Protein AF-A0A922YFK9-F1 (afdb_monomer_lite)

Structure (mmCIF, N/CA/C/O backbone):
data_AF-A0A922YFK9-F1
#
_entry.id   AF-A0A922YFK9-F1
#
loop_
_atom_site.group_PDB
_atom_site.id
_atom_site.type_symbol
_atom_site.label_atom_id
_atom_site.label_alt_id
_atom_site.label_comp_id
_atom_site.label_asym_id
_atom_site.label_entity_id
_atom_site.label_seq_id
_atom_site.pdbx_PDB_ins_code
_atom_site.Cartn_x
_atom_site.Cartn_y
_atom_site.Cartn_z
_atom_site.occupancy
_atom_site.B_iso_or_equiv
_atom_site.auth_seq_id
_atom_site.auth_comp_id
_atom_site.auth_asym_id
_atom_site.auth_atom_id
_atom_site.pdbx_PDB_model_num
ATOM 1 N N . MET A 1 1 ? 22.449 43.309 -40.457 1.00 36.50 1 MET A N 1
ATOM 2 C CA . MET A 1 1 ? 23.295 42.147 -40.121 1.00 36.50 1 MET A CA 1
ATOM 3 C C . MET A 1 1 ? 22.543 41.361 -39.053 1.00 36.50 1 MET A C 1
ATOM 5 O O . MET A 1 1 ? 22.673 41.674 -37.883 1.00 36.50 1 MET A O 1
ATOM 9 N N . GLU A 1 2 ? 21.512 40.569 -39.374 1.00 29.08 2 GLU A N 1
ATOM 10 C CA . GLU A 1 2 ? 21.576 39.266 -40.085 1.00 29.08 2 GLU A CA 1
ATOM 11 C C . GLU A 1 2 ? 22.771 38.434 -39.592 1.00 29.08 2 GLU A C 1
ATOM 13 O O . GLU A 1 2 ? 23.895 38.893 -39.730 1.00 29.08 2 GLU A O 1
ATOM 18 N N . GLY A 1 3 ? 22.662 37.238 -39.014 1.00 28.12 3 GLY A N 1
ATOM 19 C CA . GLY A 1 3 ? 21.546 36.367 -38.657 1.00 28.12 3 GLY A CA 1
ATOM 20 C C . GLY A 1 3 ? 22.102 35.029 -38.115 1.00 28.12 3 GLY A C 1
ATOM 21 O O . GLY A 1 3 ? 23.308 34.817 -38.147 1.00 28.12 3 GLY A O 1
ATOM 22 N N . GLN A 1 4 ? 21.193 34.127 -37.715 1.00 30.16 4 GLN A N 1
ATOM 23 C CA . GLN A 1 4 ? 21.360 32.661 -37.557 1.00 30.16 4 GLN A CA 1
ATOM 24 C C . GLN A 1 4 ? 22.221 32.157 -36.366 1.00 30.16 4 GLN A C 1
ATOM 26 O O . GLN A 1 4 ? 23.281 32.679 -36.077 1.00 30.16 4 GLN A O 1
ATOM 31 N N . GLY A 1 5 ? 21.851 31.118 -35.610 1.00 26.77 5 GLY A N 1
ATOM 32 C CA . GLY A 1 5 ? 20.751 30.169 -35.749 1.00 26.77 5 GLY A CA 1
ATOM 33 C C . GLY A 1 5 ? 20.441 29.470 -34.420 1.00 26.77 5 GLY A C 1
ATOM 34 O O . GLY A 1 5 ? 21.329 29.061 -33.676 1.00 26.77 5 GLY A O 1
ATOM 35 N N . GLY A 1 6 ? 19.147 29.342 -34.123 1.00 28.11 6 GLY A N 1
ATOM 36 C CA . GLY A 1 6 ? 18.645 28.566 -32.996 1.00 28.11 6 GLY A CA 1
ATOM 37 C C . GLY A 1 6 ? 18.604 27.080 -33.343 1.00 28.11 6 GLY A C 1
ATOM 38 O O . GLY A 1 6 ? 17.745 26.639 -34.105 1.00 28.11 6 GLY A O 1
ATOM 39 N N . GLY A 1 7 ? 19.511 26.300 -32.758 1.00 25.91 7 GLY A N 1
ATOM 40 C CA . GLY A 1 7 ? 19.438 24.843 -32.768 1.00 25.91 7 GLY A CA 1
ATOM 41 C C . GLY A 1 7 ? 18.365 24.363 -31.793 1.00 25.91 7 GLY A C 1
ATOM 42 O O . GLY A 1 7 ? 18.607 24.275 -30.592 1.00 25.91 7 GLY A O 1
ATOM 43 N N . ARG A 1 8 ? 17.167 24.039 -32.296 1.00 31.05 8 ARG A N 1
ATOM 44 C CA . ARG A 1 8 ? 16.200 23.230 -31.541 1.00 31.05 8 ARG A CA 1
ATOM 45 C C . ARG A 1 8 ? 16.761 21.819 -31.439 1.00 31.05 8 ARG A C 1
ATOM 47 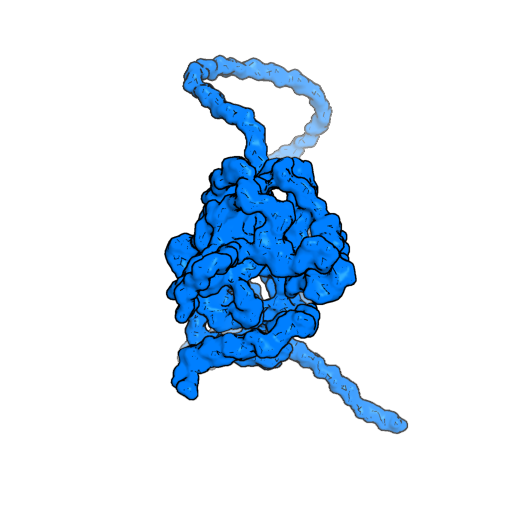O O . ARG A 1 8 ? 16.805 21.095 -32.430 1.00 31.05 8 ARG A O 1
ATOM 54 N N . ASN A 1 9 ? 17.177 21.439 -30.238 1.00 30.08 9 ASN A N 1
ATOM 55 C CA . ASN A 1 9 ? 17.541 20.071 -29.910 1.00 30.08 9 ASN A CA 1
ATOM 56 C C . ASN A 1 9 ? 16.254 19.225 -29.926 1.00 30.08 9 ASN A C 1
ATOM 58 O O . ASN A 1 9 ? 15.516 19.181 -28.944 1.00 30.08 9 ASN A O 1
ATOM 62 N N . GLN A 1 10 ? 15.918 18.640 -31.079 1.00 26.80 10 GLN A N 1
ATOM 63 C CA . GLN A 1 10 ? 14.868 17.630 -31.158 1.00 26.80 10 GLN A CA 1
ATOM 64 C C . GLN A 1 10 ? 15.395 16.371 -30.472 1.00 26.80 10 GLN A C 1
ATOM 66 O O . GLN A 1 10 ? 16.202 15.631 -31.034 1.00 26.80 10 GLN A O 1
ATOM 71 N N . SER A 1 11 ? 14.947 16.140 -29.241 1.00 29.28 11 SER A N 1
ATOM 72 C CA . SER A 1 11 ? 15.133 14.884 -28.526 1.00 29.28 11 SER A CA 1
ATOM 73 C C . SER A 1 11 ? 14.534 13.768 -29.379 1.00 29.28 11 SER A C 1
ATOM 75 O O . SER A 1 11 ? 13.317 13.639 -29.517 1.00 29.28 11 SER A O 1
ATOM 77 N N . ARG A 1 12 ? 15.405 12.985 -30.011 1.00 25.28 12 ARG A N 1
ATOM 78 C CA . ARG A 1 12 ? 15.037 11.821 -30.809 1.00 25.28 12 ARG A CA 1
ATOM 79 C C . ARG A 1 12 ? 14.626 10.714 -29.840 1.00 25.28 12 ARG A C 1
ATOM 81 O O . ARG A 1 12 ? 15.451 9.907 -29.425 1.00 25.28 12 ARG A O 1
ATOM 88 N N . TRP A 1 13 ? 13.364 10.724 -29.423 1.00 29.84 13 TRP A N 1
ATOM 89 C CA . TRP A 1 13 ? 12.768 9.606 -28.702 1.00 29.84 13 TRP A CA 1
ATOM 90 C C . TRP A 1 13 ? 12.841 8.371 -29.601 1.00 29.84 13 TRP A C 1
ATOM 92 O O . TRP A 1 13 ? 12.380 8.394 -30.742 1.00 29.84 13 TRP A O 1
ATOM 102 N N . VAL A 1 14 ? 13.465 7.304 -29.104 1.00 29.72 14 VAL A N 1
ATOM 103 C CA . VAL A 1 14 ? 13.364 5.983 -29.725 1.00 29.72 14 VAL A CA 1
ATOM 104 C C . VAL A 1 14 ? 11.901 5.575 -29.584 1.00 29.72 14 VAL A C 1
ATOM 106 O O . VAL A 1 14 ? 11.443 5.323 -28.471 1.00 29.72 14 VAL A O 1
ATOM 109 N N . SER A 1 15 ? 11.150 5.565 -30.687 1.00 30.33 15 SER A N 1
ATOM 110 C CA . SER A 1 15 ? 9.820 4.965 -30.701 1.00 30.33 15 SER A CA 1
ATOM 111 C C . SER A 1 15 ? 9.992 3.476 -30.417 1.00 30.33 15 SER A C 1
ATOM 113 O O . SER A 1 15 ? 10.458 2.720 -31.269 1.00 30.33 15 SER A O 1
ATOM 115 N N . PHE A 1 16 ? 9.671 3.052 -29.200 1.00 38.47 16 PHE A N 1
ATOM 116 C CA . PHE A 1 16 ? 9.452 1.642 -28.931 1.00 38.47 16 PHE A CA 1
ATOM 117 C C . PHE A 1 16 ? 8.081 1.301 -29.503 1.00 38.47 16 PHE A C 1
ATOM 119 O O . PHE A 1 16 ? 7.060 1.609 -28.889 1.00 38.47 16 PHE A O 1
ATOM 126 N N . ASP A 1 17 ? 8.066 0.708 -30.697 1.00 36.62 17 ASP A N 1
ATOM 127 C CA . ASP A 1 17 ? 6.869 0.058 -31.217 1.00 36.62 17 ASP A CA 1
ATOM 128 C C . ASP A 1 17 ? 6.529 -1.096 -30.271 1.00 36.62 17 ASP A C 1
ATOM 130 O O . ASP A 1 17 ? 7.119 -2.175 -30.313 1.00 36.62 17 ASP A O 1
ATOM 134 N N . TRP A 1 18 ? 5.560 -0.852 -29.390 1.00 42.53 18 TRP A N 1
ATOM 135 C CA . TRP A 1 18 ? 4.788 -1.887 -28.713 1.00 42.53 18 TRP A CA 1
ATOM 136 C C . TRP A 1 18 ? 3.890 -2.561 -29.761 1.00 42.53 18 TRP A C 1
ATOM 138 O O . TRP A 1 18 ? 2.667 -2.453 -29.732 1.00 42.53 18 TRP A O 1
ATOM 148 N N . ALA A 1 19 ? 4.495 -3.238 -30.738 1.00 33.31 19 ALA A N 1
ATOM 149 C CA . ALA A 1 19 ? 3.779 -4.183 -31.575 1.00 33.31 19 ALA A CA 1
ATOM 150 C C . ALA A 1 19 ? 3.507 -5.424 -30.716 1.00 33.31 19 ALA A C 1
ATOM 152 O O . ALA A 1 19 ? 4.201 -6.434 -30.794 1.00 33.31 19 ALA A O 1
ATOM 153 N N . LEU A 1 20 ? 2.518 -5.308 -29.828 1.00 38.22 20 LEU A N 1
ATOM 154 C CA . LEU A 1 20 ? 1.835 -6.457 -29.263 1.00 38.22 20 LEU A CA 1
ATOM 155 C C . LEU A 1 20 ? 1.261 -7.230 -30.448 1.00 38.22 20 LEU A C 1
ATOM 157 O O . LEU A 1 20 ? 0.336 -6.761 -31.111 1.00 38.22 20 LEU A O 1
ATOM 161 N N . GLU A 1 21 ? 1.809 -8.404 -30.738 1.00 32.69 21 GLU A N 1
ATOM 162 C CA . GLU A 1 21 ? 1.147 -9.375 -31.598 1.00 32.69 21 GLU A CA 1
ATOM 163 C C . GLU A 1 21 ? -0.106 -9.899 -30.879 1.00 32.69 21 GLU A C 1
ATOM 165 O O . GLU A 1 21 ? -0.153 -11.014 -30.371 1.00 32.69 21 GLU A O 1
ATOM 170 N N . THR A 1 22 ? -1.176 -9.104 -30.862 1.00 32.84 22 THR A N 1
ATOM 171 C CA . THR A 1 22 ? -2.548 -9.573 -30.639 1.00 32.84 22 THR A CA 1
ATOM 172 C C . THR A 1 22 ? -3.057 -10.249 -31.913 1.00 32.84 22 THR A C 1
ATOM 174 O O . THR A 1 22 ? -4.025 -9.833 -32.546 1.00 32.84 22 THR A O 1
ATOM 177 N N . LYS A 1 23 ? -2.378 -11.323 -32.324 1.00 32.31 23 LYS A N 1
ATOM 178 C CA . LYS A 1 23 ? -2.799 -12.197 -33.427 1.00 32.31 23 LYS A CA 1
ATOM 179 C C . LYS A 1 23 ? -2.846 -13.659 -32.988 1.00 32.31 23 LYS A C 1
ATOM 181 O O . LYS A 1 23 ? -2.304 -14.528 -33.651 1.00 32.31 23 LYS A O 1
ATOM 186 N N . ALA A 1 24 ? -3.526 -13.935 -31.876 1.00 31.55 24 ALA A N 1
ATOM 187 C CA . ALA A 1 24 ? -3.904 -15.303 -31.509 1.00 31.55 24 ALA A CA 1
ATOM 188 C C . ALA A 1 24 ? -5.044 -15.356 -30.471 1.00 31.55 24 ALA A C 1
ATOM 190 O O . ALA A 1 24 ? -4.938 -16.075 -29.489 1.00 31.55 24 ALA A O 1
ATOM 191 N N . ALA A 1 25 ? -6.127 -14.590 -30.642 1.00 30.86 25 ALA A N 1
ATOM 192 C CA . ALA A 1 25 ? -7.344 -14.778 -29.836 1.00 30.86 25 ALA A CA 1
ATOM 193 C C . ALA A 1 25 ? -8.572 -14.111 -30.479 1.00 30.86 25 ALA A C 1
ATOM 195 O O . ALA A 1 25 ? -9.204 -13.255 -29.877 1.00 30.86 25 ALA A O 1
ATOM 196 N N . CYS A 1 26 ? -8.895 -14.442 -31.731 1.00 27.06 26 CYS A N 1
ATOM 197 C CA . CYS A 1 26 ? -10.169 -14.041 -32.348 1.00 27.06 26 CYS A CA 1
ATOM 198 C C . CYS A 1 26 ? -10.552 -15.003 -33.480 1.00 27.06 26 CYS A C 1
ATOM 200 O O . CYS A 1 26 ? -10.735 -14.593 -34.619 1.00 27.06 26 CYS A O 1
ATOM 202 N N . HIS A 1 27 ? -10.660 -16.298 -33.180 1.00 31.09 27 HIS A N 1
ATOM 203 C CA . HIS A 1 27 ? -11.379 -17.270 -34.015 1.00 31.09 27 HIS A CA 1
ATOM 204 C C . HIS A 1 27 ? -12.316 -18.099 -33.128 1.00 31.09 27 HIS A C 1
ATOM 206 O O . HIS A 1 27 ? -12.124 -19.292 -32.951 1.00 31.09 27 HIS A O 1
ATOM 212 N N . SER A 1 28 ? -13.317 -17.436 -32.543 1.00 35.97 28 SER A N 1
ATOM 213 C CA . SER A 1 28 ? -14.568 -18.061 -32.078 1.00 35.97 28 SER A CA 1
ATOM 214 C C . SER A 1 28 ? -15.559 -16.993 -31.598 1.00 35.97 28 SER A C 1
ATOM 216 O O . SER A 1 28 ? -15.944 -16.962 -30.436 1.00 35.97 28 SER A O 1
ATOM 218 N N . ALA A 1 29 ? -15.941 -16.074 -32.481 1.00 30.53 29 ALA A N 1
ATOM 219 C CA . ALA A 1 29 ? -17.156 -15.274 -32.325 1.00 30.53 29 ALA A CA 1
ATOM 220 C C . ALA A 1 29 ? -17.466 -14.644 -33.683 1.00 30.53 29 ALA A C 1
ATOM 222 O O . ALA A 1 29 ? -16.944 -13.589 -34.038 1.00 30.53 29 ALA A O 1
ATOM 223 N N . GLY A 1 30 ? -18.254 -15.347 -34.495 1.00 36.28 30 GLY A N 1
ATOM 224 C CA . GLY A 1 30 ? -18.792 -14.784 -35.723 1.00 36.28 30 GLY A CA 1
ATOM 225 C C . GLY A 1 30 ? -19.784 -13.685 -35.373 1.00 36.28 30 GLY A C 1
ATOM 226 O O . GLY A 1 30 ? -20.899 -13.996 -34.985 1.00 36.28 30 GLY A O 1
ATOM 227 N N . LEU A 1 31 ? -19.369 -12.427 -35.505 1.00 28.14 31 LEU A N 1
ATOM 228 C CA . LEU A 1 31 ? -20.239 -11.252 -35.506 1.00 28.14 31 LEU A CA 1
ATOM 229 C C . LEU A 1 31 ? -19.567 -10.168 -36.358 1.00 28.14 31 LEU A C 1
ATOM 231 O O . LEU A 1 31 ? -18.642 -9.479 -35.933 1.00 28.14 31 LEU A O 1
ATOM 235 N N . THR A 1 32 ? -20.012 -10.060 -37.607 1.00 26.78 32 THR A N 1
ATOM 236 C CA . THR A 1 32 ? -19.623 -8.999 -38.536 1.00 26.78 32 THR A CA 1
ATOM 237 C C . THR A 1 32 ? -20.459 -7.759 -38.228 1.00 26.78 32 THR A C 1
ATOM 239 O O . THR A 1 32 ? -21.672 -7.772 -38.423 1.00 26.78 32 THR A O 1
ATOM 242 N N . LEU A 1 33 ? -19.825 -6.679 -37.770 1.00 27.06 33 LEU A N 1
ATOM 243 C CA . LEU A 1 33 ? -20.437 -5.351 -37.700 1.00 27.06 33 LEU A CA 1
ATOM 244 C C . LEU A 1 33 ? -19.791 -4.458 -38.761 1.00 27.06 33 LEU A C 1
ATOM 246 O O . LEU A 1 33 ? -18.613 -4.118 -38.683 1.00 27.06 33 LEU A O 1
ATOM 250 N N . ALA A 1 34 ? -20.579 -4.118 -39.778 1.00 25.70 34 ALA A N 1
ATOM 251 C CA . ALA A 1 34 ? -20.239 -3.124 -40.782 1.00 25.70 34 ALA A CA 1
ATOM 252 C C . ALA A 1 34 ? -20.433 -1.714 -40.201 1.00 25.70 34 ALA A C 1
ATOM 254 O O . ALA A 1 34 ? -21.501 -1.409 -39.675 1.00 25.70 34 ALA A O 1
ATOM 255 N N . TYR A 1 35 ? -19.429 -0.848 -40.349 1.00 30.12 35 TYR A N 1
ATOM 256 C CA . TYR A 1 35 ? -19.577 0.601 -40.186 1.00 30.12 35 TYR A CA 1
ATOM 257 C C . TYR A 1 35 ? -19.319 1.308 -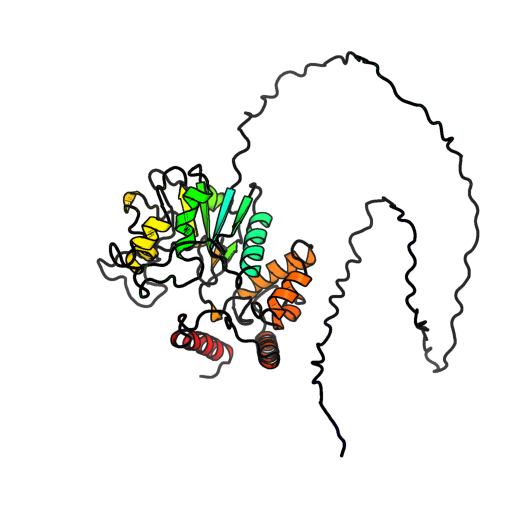41.524 1.00 30.12 35 TYR A C 1
ATOM 259 O O . TYR A 1 35 ? -18.467 0.860 -42.297 1.00 30.12 35 TYR A O 1
ATOM 267 N N . PRO A 1 36 ? -20.052 2.398 -41.821 1.00 30.39 36 PRO A N 1
ATOM 268 C CA . PRO A 1 36 ? -19.959 3.098 -43.087 1.00 30.39 36 PRO A CA 1
ATOM 269 C C . PRO A 1 36 ? -18.704 3.972 -43.168 1.00 30.39 36 PRO A C 1
ATOM 271 O O . PRO A 1 36 ? -18.213 4.536 -42.192 1.00 30.39 36 PRO A O 1
ATOM 274 N N . SER A 1 37 ? -18.220 4.082 -44.398 1.00 27.84 37 SER A N 1
ATOM 275 C CA . SER A 1 37 ? -17.095 4.886 -44.851 1.00 27.84 37 SER A CA 1
ATOM 276 C C . SER A 1 37 ? -17.203 6.365 -44.466 1.00 27.84 37 SER A C 1
ATOM 278 O O . SER A 1 37 ? -18.146 7.043 -44.872 1.00 27.84 37 SER A O 1
ATOM 280 N N . CYS A 1 38 ? -16.160 6.898 -43.828 1.00 26.00 38 CYS A N 1
ATOM 281 C CA . CYS A 1 38 ? -15.802 8.309 -43.932 1.00 26.00 38 CYS A CA 1
ATOM 282 C C . CYS A 1 38 ? -14.335 8.394 -44.365 1.00 26.00 38 CYS A C 1
ATOM 284 O O . CYS A 1 38 ? -13.442 7.839 -43.725 1.00 26.00 38 CYS A O 1
ATOM 286 N N . GLY A 1 39 ? -14.113 9.000 -45.530 1.00 27.89 39 GLY A N 1
ATOM 287 C CA . GLY A 1 39 ? -12.815 9.076 -46.177 1.00 27.89 39 GLY A CA 1
ATOM 288 C C . GLY A 1 39 ? -11.885 10.068 -45.488 1.00 27.89 39 GLY A C 1
ATOM 289 O O . GLY A 1 39 ? -12.213 11.240 -45.337 1.00 27.89 39 GLY A O 1
ATOM 290 N N . ALA A 1 40 ? -10.673 9.616 -45.182 1.00 29.23 40 ALA A N 1
ATOM 291 C CA . ALA A 1 40 ? -9.525 10.482 -44.969 1.00 29.23 40 ALA A CA 1
ATOM 292 C C . ALA A 1 40 ? -8.337 9.900 -45.742 1.00 29.23 40 ALA A C 1
ATOM 294 O O . ALA A 1 40 ? -7.917 8.761 -45.534 1.00 29.23 40 ALA A O 1
ATOM 295 N N . ARG A 1 41 ? -7.842 10.685 -46.702 1.00 31.55 41 ARG A N 1
ATOM 296 C CA . ARG A 1 41 ? -6.714 10.358 -47.576 1.00 31.55 41 ARG A CA 1
ATOM 297 C C . ARG A 1 41 ? -5.451 10.195 -46.735 1.00 31.55 41 ARG A C 1
ATOM 299 O O . ARG A 1 41 ? -4.997 11.157 -46.126 1.00 31.55 41 ARG A O 1
ATOM 306 N N . THR A 1 42 ? -4.830 9.023 -46.787 1.00 33.09 42 THR A N 1
ATOM 307 C CA . THR A 1 42 ? -3.420 8.855 -46.425 1.00 33.09 42 THR A CA 1
ATOM 308 C C . THR A 1 42 ? -2.690 8.209 -47.598 1.00 33.09 42 THR A C 1
ATOM 310 O O . THR A 1 42 ? -3.132 7.218 -48.179 1.00 33.09 42 THR A O 1
ATOM 313 N N . GLY A 1 43 ? -1.603 8.850 -48.030 1.00 31.42 43 GLY A N 1
ATOM 314 C CA . GLY A 1 43 ? -0.786 8.404 -49.151 1.00 31.42 43 GLY A CA 1
ATOM 315 C C . GLY A 1 43 ? -0.113 7.071 -48.837 1.00 31.42 43 GLY A C 1
ATOM 316 O O . GLY A 1 43 ? 0.847 7.015 -48.071 1.00 31.42 43 GLY A O 1
ATOM 317 N N . ALA A 1 44 ? -0.596 5.997 -49.455 1.00 28.69 44 ALA A N 1
ATOM 318 C CA . ALA A 1 44 ? 0.042 4.693 -49.395 1.00 28.69 44 ALA A CA 1
ATOM 319 C C . ALA A 1 44 ? 1.337 4.704 -50.228 1.00 28.69 44 ALA A C 1
ATOM 321 O O . ALA A 1 44 ? 1.310 4.663 -51.460 1.00 28.69 44 ALA A O 1
ATOM 322 N N . ARG A 1 45 ? 2.497 4.719 -49.558 1.00 32.16 45 ARG A N 1
ATOM 323 C CA . ARG A 1 45 ? 3.758 4.281 -50.173 1.00 32.16 45 ARG A CA 1
ATOM 324 C C . ARG A 1 45 ? 3.642 2.782 -50.465 1.00 32.16 45 ARG A C 1
ATOM 326 O O . ARG A 1 45 ? 3.610 1.972 -49.541 1.00 32.16 45 ARG A O 1
ATOM 333 N N . LYS A 1 46 ? 3.576 2.411 -51.748 1.00 28.50 46 LYS A N 1
ATOM 334 C CA . LYS A 1 46 ? 3.651 1.016 -52.206 1.00 28.50 46 LYS A CA 1
ATOM 335 C C . LYS A 1 46 ? 4.998 0.424 -51.775 1.00 28.50 46 LYS A C 1
ATOM 337 O O . LYS A 1 46 ? 6.038 0.838 -52.277 1.00 28.50 46 LYS A O 1
ATOM 342 N N . ARG A 1 47 ? 4.990 -0.538 -50.849 1.00 31.50 47 ARG A N 1
ATOM 343 C CA . ARG A 1 47 ? 6.144 -1.413 -50.607 1.00 31.50 47 ARG A CA 1
ATOM 344 C C . ARG A 1 47 ? 6.106 -2.526 -51.653 1.00 31.50 47 ARG A C 1
ATOM 346 O O . ARG A 1 47 ? 5.135 -3.273 -51.715 1.00 31.50 47 ARG A O 1
ATOM 353 N N . HIS A 1 48 ? 7.126 -2.596 -52.502 1.00 33.69 48 HIS A N 1
ATOM 354 C CA . HIS A 1 48 ? 7.333 -3.712 -53.422 1.00 33.69 48 HIS A CA 1
ATOM 355 C C . HIS A 1 48 ? 8.168 -4.780 -52.711 1.00 33.69 48 HIS A C 1
ATOM 357 O O . HIS A 1 48 ? 9.262 -4.479 -52.237 1.00 33.69 48 HIS A O 1
ATOM 363 N N . ALA A 1 49 ? 7.639 -6.000 -52.610 1.00 31.41 49 ALA A N 1
ATOM 364 C CA . ALA A 1 49 ? 8.396 -7.160 -52.158 1.00 31.41 49 ALA A CA 1
ATOM 365 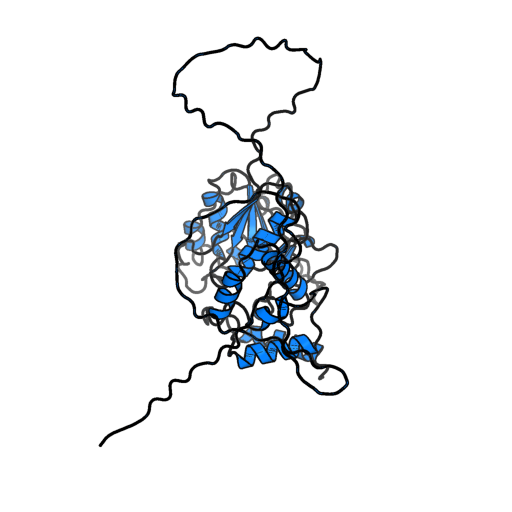C C . ALA A 1 49 ? 9.262 -7.675 -53.317 1.00 31.41 49 ALA A C 1
ATOM 367 O O . ALA A 1 49 ? 8.764 -7.862 -54.428 1.00 31.41 49 ALA A O 1
ATOM 368 N N . TRP A 1 50 ? 10.548 -7.875 -53.044 1.00 36.50 50 TRP A N 1
ATOM 369 C CA . TRP A 1 50 ? 11.516 -8.500 -53.939 1.00 36.50 50 TRP A CA 1
ATOM 370 C C . TRP A 1 50 ? 12.010 -9.776 -53.264 1.00 36.50 50 TRP A C 1
ATOM 372 O O . TRP A 1 50 ? 12.334 -9.746 -52.077 1.00 36.50 50 TRP A O 1
ATOM 382 N N . GLN A 1 51 ? 12.060 -10.880 -54.004 1.00 37.62 51 GLN A N 1
ATOM 383 C CA . GLN A 1 51 ? 12.639 -12.139 -53.542 1.00 37.62 51 GLN A CA 1
ATOM 384 C C . GLN A 1 51 ? 13.816 -12.479 -54.457 1.00 37.62 51 GLN A C 1
ATOM 386 O O . GLN A 1 51 ? 13.725 -12.319 -55.673 1.00 37.62 51 GLN A O 1
ATOM 391 N N . GLN A 1 52 ? 14.939 -12.858 -53.852 1.00 32.16 52 GLN A N 1
ATOM 392 C CA . GLN A 1 52 ? 16.202 -13.120 -54.532 1.00 32.16 52 GLN A CA 1
ATOM 393 C C . GLN A 1 52 ? 16.389 -14.636 -54.599 1.00 32.16 52 GLN A C 1
ATOM 395 O O . GLN A 1 52 ? 16.465 -15.287 -53.557 1.00 32.16 52 GLN A O 1
ATOM 400 N N . ASP A 1 53 ? 16.438 -15.200 -55.804 1.00 43.56 53 ASP A N 1
ATOM 401 C CA . ASP A 1 53 ? 16.743 -16.620 -55.974 1.00 43.56 53 ASP A CA 1
ATOM 402 C C . ASP A 1 53 ? 18.256 -16.862 -55.977 1.00 43.56 53 ASP A C 1
ATOM 404 O O . ASP A 1 53 ? 19.057 -15.958 -56.234 1.00 43.56 53 ASP A O 1
ATOM 408 N N . LYS A 1 54 ? 18.653 -18.114 -55.708 1.00 45.09 54 LYS A N 1
ATOM 409 C CA . LYS A 1 54 ? 20.042 -18.577 -55.491 1.00 45.09 54 LYS A CA 1
ATOM 410 C C . LYS A 1 54 ? 21.013 -18.387 -56.680 1.00 45.09 54 LYS A C 1
ATOM 412 O O . LYS A 1 54 ? 22.137 -18.871 -56.616 1.00 45.09 54 LYS A O 1
ATOM 417 N N . GLY A 1 55 ? 20.600 -17.681 -57.735 1.00 49.78 55 GLY A N 1
ATOM 418 C CA . GLY A 1 55 ? 21.414 -17.278 -58.888 1.00 49.78 55 GLY A CA 1
ATOM 419 C C . GLY A 1 55 ? 21.578 -15.761 -59.080 1.00 49.78 55 GLY A C 1
ATOM 420 O O . GLY A 1 55 ? 22.230 -15.358 -60.034 1.00 49.78 55 GLY A O 1
ATOM 421 N N . GLY A 1 56 ? 21.026 -14.915 -58.198 1.00 43.38 56 GLY A N 1
ATOM 422 C CA . GLY A 1 56 ? 21.363 -13.483 -58.139 1.00 43.38 56 GLY A CA 1
ATOM 423 C C . GLY A 1 56 ? 20.579 -12.518 -59.041 1.00 43.38 56 GLY A C 1
ATOM 424 O O . GLY A 1 56 ? 20.964 -11.354 -59.104 1.00 43.38 56 GLY A O 1
ATOM 425 N N . ASP A 1 57 ? 19.478 -12.929 -59.680 1.00 40.56 57 ASP A N 1
ATOM 426 C CA . ASP A 1 57 ? 18.687 -12.056 -60.567 1.00 40.56 57 ASP A CA 1
ATOM 427 C C . ASP A 1 57 ? 17.289 -11.726 -59.989 1.00 40.56 57 ASP A C 1
ATOM 429 O O . ASP A 1 57 ? 16.631 -12.585 -59.398 1.00 40.56 57 ASP A O 1
ATOM 433 N N . LEU A 1 58 ? 16.830 -10.472 -60.122 1.00 32.62 58 LEU A N 1
ATOM 434 C CA . LEU A 1 58 ? 15.616 -9.939 -59.470 1.00 32.62 58 LEU A CA 1
ATOM 435 C C . LEU A 1 58 ? 14.426 -9.867 -60.446 1.00 32.62 58 LEU A C 1
ATOM 437 O O . LEU A 1 58 ? 14.443 -9.079 -61.391 1.00 32.62 58 LEU A O 1
ATOM 441 N N . ARG A 1 59 ? 13.333 -10.608 -60.191 1.00 38.72 59 ARG A N 1
ATOM 442 C CA . ARG A 1 59 ? 12.082 -10.521 -60.981 1.00 38.72 59 ARG A CA 1
ATOM 443 C C . ARG A 1 59 ? 10.871 -10.069 -60.158 1.00 38.72 59 ARG A C 1
ATOM 445 O O . ARG A 1 59 ? 10.708 -10.414 -58.993 1.00 38.72 59 ARG A O 1
ATOM 452 N N . ARG A 1 60 ? 9.997 -9.286 -60.803 1.00 32.16 60 ARG A N 1
ATOM 453 C CA . ARG A 1 60 ? 8.767 -8.696 -60.243 1.00 32.16 60 ARG A CA 1
ATOM 454 C C . ARG A 1 60 ? 7.628 -9.723 -60.239 1.00 32.16 60 ARG A C 1
ATOM 456 O O . ARG A 1 60 ? 7.214 -10.157 -61.310 1.00 32.16 60 ARG A O 1
ATOM 463 N N . MET A 1 61 ? 7.074 -10.061 -59.073 1.00 33.97 61 MET A N 1
ATOM 464 C CA . MET A 1 61 ? 5.887 -10.927 -58.992 1.00 33.97 61 MET A CA 1
ATOM 465 C C . MET A 1 61 ? 4.610 -10.162 -59.389 1.00 33.97 61 MET A C 1
ATOM 467 O O . MET A 1 61 ? 4.337 -9.083 -58.858 1.00 33.97 61 MET A O 1
ATOM 471 N N . GLN A 1 62 ? 3.821 -10.722 -60.312 1.00 34.81 62 GLN A N 1
ATOM 472 C CA . GLN A 1 62 ? 2.427 -10.331 -60.557 1.00 34.81 62 GLN A CA 1
ATOM 473 C C . GLN A 1 62 ? 1.505 -11.224 -59.716 1.00 34.81 62 GLN A C 1
ATOM 475 O O . GLN A 1 62 ? 1.681 -12.439 -59.684 1.00 34.81 62 GLN A O 1
ATOM 480 N N . ALA A 1 63 ? 0.536 -10.621 -59.025 1.00 35.31 63 ALA A N 1
ATOM 481 C CA . ALA A 1 63 ? -0.475 -11.348 -58.263 1.00 35.31 63 ALA A CA 1
ATOM 482 C C . ALA A 1 63 ? -1.526 -11.971 -59.209 1.00 35.31 63 ALA A C 1
ATOM 484 O O . ALA A 1 63 ? -1.940 -11.294 -60.153 1.00 35.31 63 ALA A O 1
ATOM 485 N N . PRO A 1 64 ? -1.993 -13.210 -58.967 1.00 33.91 64 PRO A N 1
ATOM 486 C CA . PRO A 1 64 ? -3.106 -13.780 -59.718 1.00 33.91 64 PRO A CA 1
ATOM 487 C C . PRO A 1 64 ? -4.433 -13.125 -59.299 1.00 33.91 64 PRO A C 1
ATOM 489 O O . PRO A 1 64 ? -4.676 -12.878 -58.116 1.00 33.91 64 PRO A O 1
ATOM 492 N N . GLY A 1 65 ? -5.279 -12.815 -60.286 1.00 32.12 65 GLY A N 1
ATOM 493 C CA . GLY A 1 65 ? -6.619 -12.256 -60.084 1.00 32.12 65 GLY A CA 1
ATOM 494 C C . GLY A 1 65 ? -7.619 -13.277 -59.514 1.00 32.12 65 GLY A C 1
ATOM 495 O O . GLY A 1 65 ? -7.371 -14.482 -59.581 1.00 32.12 65 GLY A O 1
ATOM 496 N N . PRO A 1 66 ? -8.749 -12.821 -58.944 1.00 33.22 66 PRO A N 1
ATOM 497 C CA . PRO A 1 66 ? -9.707 -13.702 -58.288 1.00 33.22 66 PRO A CA 1
ATOM 498 C C . PRO A 1 66 ? -10.567 -14.467 -59.303 1.00 33.22 66 PRO A C 1
ATOM 500 O O . PRO A 1 66 ? -11.137 -13.883 -60.224 1.00 33.22 66 PRO A O 1
ATOM 503 N N . ALA A 1 67 ? -10.687 -15.778 -59.093 1.00 30.95 67 ALA A N 1
ATOM 504 C CA . ALA A 1 67 ? -11.618 -16.643 -59.802 1.00 30.95 67 ALA A CA 1
ATOM 505 C C . ALA A 1 67 ? -13.044 -16.457 -59.259 1.00 30.95 67 ALA A C 1
ATOM 507 O O . ALA A 1 67 ? -13.293 -16.527 -58.055 1.00 30.95 67 ALA A O 1
ATOM 508 N N . SER A 1 68 ? -13.981 -16.228 -60.174 1.00 30.12 68 SER A N 1
ATOM 509 C CA . SER A 1 68 ? -15.421 -16.182 -59.951 1.00 30.12 68 SER A CA 1
ATOM 510 C C . SER A 1 68 ? -15.999 -17.584 -59.749 1.00 30.12 68 SER A C 1
ATOM 512 O O . SER A 1 68 ? -15.823 -18.447 -60.607 1.00 30.12 68 SER A O 1
ATOM 514 N N . SER A 1 69 ? -16.788 -17.789 -58.696 1.00 31.95 69 SER A N 1
ATOM 515 C CA . SER A 1 69 ? -17.859 -18.789 -58.725 1.00 31.95 69 SER A CA 1
ATOM 516 C C . SER A 1 69 ? -19.080 -18.251 -57.986 1.00 31.95 69 SER A C 1
ATOM 518 O O . SER A 1 69 ? -19.015 -17.825 -56.835 1.00 31.95 69 SER A O 1
ATOM 520 N N . ALA A 1 70 ? -20.175 -18.180 -58.735 1.00 30.75 70 ALA A N 1
ATOM 521 C CA . ALA A 1 70 ? -21.496 -17.786 -58.292 1.00 30.75 70 ALA A CA 1
ATOM 522 C C . ALA A 1 70 ? -22.185 -18.978 -57.613 1.00 30.75 70 ALA A C 1
ATOM 524 O O . ALA A 1 70 ? -22.155 -20.092 -58.131 1.00 30.75 70 ALA A O 1
ATOM 525 N N . GLY A 1 71 ? -22.832 -18.728 -56.478 1.00 28.95 71 GLY A N 1
ATOM 526 C CA . GLY A 1 71 ? -23.678 -19.680 -55.763 1.00 28.95 71 GLY A CA 1
ATOM 527 C C . GLY A 1 71 ? -24.804 -18.917 -55.073 1.00 28.95 71 GLY A C 1
ATOM 528 O O . GLY A 1 71 ? -24.561 -17.899 -54.434 1.00 28.95 71 GLY A O 1
ATOM 529 N N . ALA A 1 72 ? -26.036 -19.356 -55.300 1.00 30.20 72 ALA A N 1
ATOM 530 C CA . ALA A 1 72 ? -27.267 -18.591 -55.155 1.00 30.20 72 ALA A CA 1
ATOM 531 C C . ALA A 1 72 ? -27.650 -18.201 -53.712 1.00 30.20 72 ALA A C 1
ATOM 533 O O . ALA A 1 72 ? -27.511 -18.979 -52.773 1.00 30.20 72 ALA A O 1
ATOM 534 N N . CYS A 1 73 ? -28.232 -17.005 -53.581 1.00 25.36 73 CYS A N 1
ATOM 535 C CA . CYS A 1 73 ? -29.009 -16.558 -52.422 1.00 25.36 73 CYS A CA 1
ATOM 536 C C . CYS A 1 73 ? -30.473 -17.012 -52.550 1.00 25.36 73 CYS A C 1
ATOM 538 O O . CYS A 1 73 ? -31.041 -16.859 -53.634 1.00 25.36 73 CYS A O 1
ATOM 540 N N . PRO A 1 74 ? -31.152 -17.409 -51.461 1.00 31.73 74 PRO A N 1
ATOM 541 C CA . PRO A 1 74 ? -32.591 -17.256 -51.352 1.00 31.73 74 PRO A CA 1
ATOM 542 C C . PRO A 1 74 ? -32.933 -15.928 -50.663 1.00 31.73 74 PRO A C 1
ATOM 544 O O . PRO A 1 74 ? -32.380 -15.557 -49.628 1.00 31.73 74 PRO A O 1
ATOM 547 N N . ALA A 1 75 ? -33.855 -15.203 -51.288 1.00 28.55 75 ALA A N 1
ATOM 548 C CA . ALA A 1 75 ? -34.388 -13.927 -50.847 1.00 28.55 75 ALA A CA 1
ATOM 549 C C . ALA A 1 75 ? -35.142 -14.041 -49.511 1.00 28.55 75 ALA A C 1
ATOM 551 O O . ALA A 1 75 ? -36.001 -14.906 -49.358 1.00 28.55 75 ALA A O 1
ATOM 552 N N . PHE A 1 76 ? -34.908 -13.096 -48.595 1.00 26.42 76 PHE A N 1
ATOM 553 C CA . PHE A 1 76 ? -35.842 -12.807 -47.509 1.00 26.42 76 PHE A CA 1
ATOM 554 C C . PHE A 1 76 ? -36.474 -11.430 -47.704 1.00 26.42 76 PHE A C 1
ATOM 556 O O . PHE A 1 76 ? -35.818 -10.401 -47.854 1.00 26.42 76 PHE A O 1
ATOM 563 N N . ARG A 1 77 ? -37.802 -11.477 -47.755 1.00 29.39 77 ARG A N 1
ATOM 564 C CA . ARG A 1 77 ? -38.753 -10.395 -47.970 1.00 29.39 77 ARG A CA 1
ATOM 565 C C . ARG A 1 77 ? -38.814 -9.516 -46.718 1.00 29.39 77 ARG A C 1
ATOM 567 O O . ARG A 1 77 ? -39.137 -10.008 -45.642 1.00 29.39 77 ARG A O 1
ATOM 574 N N . LEU A 1 78 ? -38.554 -8.219 -46.863 1.00 26.19 78 LEU A N 1
ATOM 575 C CA . LEU A 1 78 ? -38.865 -7.226 -45.834 1.00 26.19 78 LEU A CA 1
ATOM 576 C C . LEU A 1 78 ? -40.387 -7.041 -45.765 1.00 26.19 78 LEU A C 1
ATOM 578 O O . LEU A 1 78 ? -41.007 -6.619 -46.741 1.00 26.19 78 LEU A O 1
ATOM 582 N N . GLN A 1 79 ? -40.984 -7.324 -44.608 1.00 29.12 79 GLN A N 1
ATOM 583 C CA . GLN A 1 79 ? -42.312 -6.833 -44.248 1.00 29.12 79 GLN A CA 1
ATOM 584 C C . GLN A 1 79 ? -42.202 -5.966 -42.997 1.00 29.12 79 GLN A C 1
ATOM 586 O O . GLN A 1 79 ? -41.601 -6.340 -41.994 1.00 29.12 79 GLN A O 1
ATOM 591 N N . ARG A 1 80 ? -42.776 -4.770 -43.105 1.00 28.23 80 ARG A N 1
ATOM 592 C CA . ARG A 1 80 ? -42.867 -3.740 -42.076 1.00 28.23 80 ARG A CA 1
ATOM 593 C C . ARG A 1 80 ? -44.313 -3.744 -41.577 1.00 28.23 80 ARG A C 1
ATOM 595 O O . ARG A 1 80 ? -45.198 -3.484 -42.382 1.00 28.23 80 ARG A O 1
ATOM 602 N N . LEU A 1 81 ? -44.547 -4.015 -40.294 1.00 29.97 81 LEU A N 1
ATOM 603 C CA . LEU A 1 81 ? -45.823 -3.800 -39.585 1.00 29.97 81 LEU A CA 1
ATOM 604 C C . LEU A 1 81 ? -45.446 -3.406 -38.145 1.00 29.97 81 LEU A C 1
ATOM 606 O O . LEU A 1 81 ? -44.760 -4.160 -37.467 1.00 29.97 81 LEU A O 1
ATOM 610 N N . SER A 1 82 ? -45.467 -2.117 -37.798 1.00 30.02 82 SER A N 1
ATOM 611 C CA . SER A 1 82 ? -46.573 -1.356 -37.184 1.00 30.02 82 SER A CA 1
ATOM 612 C C . SER A 1 82 ? -47.034 -1.877 -35.817 1.00 30.02 82 SER A C 1
ATOM 614 O O . SER A 1 82 ? -47.413 -3.032 -35.665 1.00 30.02 82 SER A O 1
ATOM 616 N N . ALA A 1 83 ? -47.027 -0.964 -34.846 1.00 30.47 83 ALA A N 1
ATOM 617 C CA . ALA A 1 83 ? -47.431 -1.134 -33.457 1.00 30.47 83 ALA A CA 1
ATOM 618 C C . ALA A 1 83 ? -48.868 -1.656 -33.270 1.00 30.47 83 ALA A C 1
ATOM 620 O O . ALA A 1 83 ? -49.772 -1.252 -33.993 1.00 30.47 83 ALA A O 1
ATOM 621 N N . SER A 1 84 ? -49.102 -2.454 -32.226 1.00 29.05 84 SER A N 1
ATOM 622 C CA . SER A 1 84 ? -49.911 -2.065 -31.056 1.00 29.05 84 SER A CA 1
ATOM 623 C C . SER A 1 84 ? -50.201 -3.274 -30.153 1.00 29.05 84 SER A C 1
ATOM 625 O O . SER A 1 84 ? -50.312 -4.409 -30.604 1.00 29.05 84 SER A O 1
ATOM 627 N N . THR A 1 85 ? -50.262 -2.987 -28.853 1.00 31.27 85 THR A N 1
ATOM 628 C CA . THR A 1 85 ? -50.994 -3.676 -27.777 1.00 31.27 85 THR A CA 1
ATOM 629 C C . THR A 1 85 ? -51.725 -4.984 -28.099 1.00 31.27 85 THR A C 1
ATOM 631 O O . THR A 1 85 ? -52.723 -4.977 -28.812 1.00 31.27 85 THR A O 1
ATOM 634 N N . SER A 1 86 ? -51.379 -6.065 -27.395 1.00 28.67 86 SER A N 1
ATOM 635 C CA . SER A 1 86 ? -52.368 -6.872 -26.658 1.00 28.67 86 SER A CA 1
ATOM 636 C C . SER A 1 86 ? -51.723 -7.983 -25.828 1.00 28.67 86 SER A C 1
ATOM 638 O O . SER A 1 86 ? -50.771 -8.656 -26.209 1.00 28.67 86 SER A O 1
ATOM 640 N N . ARG A 1 87 ? -52.292 -8.104 -24.635 1.00 31.39 87 ARG A N 1
ATOM 641 C CA . ARG A 1 87 ? -52.064 -9.068 -23.570 1.00 31.39 87 ARG A CA 1
ATOM 642 C C . ARG A 1 87 ? -52.377 -10.483 -24.074 1.00 31.39 87 ARG A C 1
ATOM 644 O O . ARG A 1 87 ? -53.507 -10.733 -24.471 1.00 31.39 87 ARG A O 1
ATOM 651 N N . TRP A 1 88 ? -51.414 -11.395 -23.979 1.00 30.48 88 TRP A N 1
ATOM 652 C CA . TRP A 1 88 ? -51.645 -12.835 -24.097 1.00 30.48 88 TRP A CA 1
ATOM 653 C C . TRP A 1 88 ? -51.113 -13.515 -22.839 1.00 30.48 88 TRP A C 1
ATOM 655 O O . TRP A 1 88 ? -49.909 -13.581 -22.604 1.00 30.48 88 TRP A O 1
ATOM 665 N N . GLN A 1 89 ? -52.044 -13.969 -22.001 1.00 34.34 89 GLN A N 1
ATOM 666 C CA . GLN A 1 89 ? -51.785 -14.990 -20.997 1.00 34.34 89 GLN A CA 1
ATOM 667 C C . GLN A 1 89 ? -51.679 -16.325 -21.733 1.00 34.34 89 GLN A C 1
ATOM 669 O O . GLN A 1 89 ? -52.645 -16.767 -22.352 1.00 34.34 89 GLN A O 1
ATOM 674 N N . ALA A 1 90 ? -50.518 -16.965 -21.653 1.00 34.12 90 ALA A N 1
ATOM 675 C CA . ALA A 1 90 ? -50.377 -18.380 -21.949 1.00 34.12 90 ALA A CA 1
ATOM 676 C C . ALA A 1 90 ? -50.207 -19.107 -20.613 1.00 34.12 90 ALA A C 1
ATOM 678 O O . ALA A 1 90 ? -49.206 -18.926 -19.919 1.00 34.12 90 ALA A O 1
ATOM 679 N N . GLY A 1 91 ? -51.226 -19.882 -20.238 1.00 33.81 91 GLY A N 1
ATOM 680 C CA . GLY A 1 91 ? -51.158 -20.827 -19.134 1.00 33.81 91 GLY A CA 1
ATOM 681 C C . GLY A 1 91 ? -50.100 -21.882 -19.436 1.00 33.81 91 GLY A C 1
ATOM 682 O O . GLY A 1 91 ? -50.289 -22.727 -20.306 1.00 33.81 91 GLY A O 1
ATOM 683 N N . GLY A 1 92 ? -48.977 -21.797 -18.729 1.00 29.84 92 GLY A N 1
ATOM 684 C CA . GLY A 1 92 ? -47.952 -22.828 -18.676 1.00 29.84 92 GLY A CA 1
ATOM 685 C C . GLY A 1 92 ? -48.179 -23.696 -17.446 1.00 29.84 92 GLY A C 1
ATOM 686 O O . GLY A 1 92 ? -48.092 -23.220 -16.319 1.00 29.84 92 GLY A O 1
ATOM 687 N N . PHE A 1 93 ? -48.497 -24.961 -17.690 1.00 31.22 93 PHE A N 1
ATOM 688 C CA . PHE A 1 93 ? -48.649 -26.031 -16.712 1.00 31.22 93 PHE A CA 1
ATOM 689 C C . PHE A 1 93 ? -47.359 -26.152 -15.870 1.00 31.22 93 PHE A C 1
ATOM 691 O O . PHE A 1 93 ? -46.317 -26.561 -16.382 1.00 31.22 93 PHE A O 1
ATOM 698 N N . GLN A 1 94 ? -47.400 -25.754 -14.594 1.00 32.22 94 GLN A N 1
ATOM 699 C CA . GLN A 1 94 ? -46.298 -25.965 -13.650 1.00 32.22 94 GLN A CA 1
ATOM 700 C C . GLN A 1 94 ? -46.286 -27.435 -13.221 1.00 32.22 94 GLN A C 1
ATOM 702 O O . GLN A 1 94 ? -47.136 -27.871 -12.449 1.00 32.22 94 GLN A O 1
ATOM 707 N N . LEU A 1 95 ? -45.302 -28.194 -13.704 1.00 37.00 95 LEU A N 1
ATOM 708 C CA . LEU A 1 95 ? -44.888 -29.433 -13.053 1.00 37.00 95 LEU A CA 1
ATOM 709 C C . LEU A 1 95 ? -44.090 -29.050 -11.802 1.00 37.00 95 LEU A C 1
ATOM 711 O O . LEU A 1 95 ? -42.949 -28.595 -11.882 1.00 37.00 95 LEU A O 1
ATOM 715 N N . SER A 1 96 ? -44.732 -29.175 -10.648 1.00 33.22 96 SER A N 1
ATOM 716 C CA . SER A 1 96 ? -44.134 -29.031 -9.326 1.00 33.22 96 SER A CA 1
ATOM 717 C C . SER A 1 96 ? -43.202 -30.215 -9.045 1.00 33.22 96 SER A C 1
ATOM 719 O O . SER A 1 96 ? -43.656 -31.330 -8.800 1.00 33.22 96 SER A O 1
ATOM 721 N N . SER A 1 97 ? -41.891 -29.970 -9.056 1.00 35.78 97 SER A N 1
ATOM 722 C CA . SER A 1 97 ? -40.920 -30.863 -8.410 1.00 35.78 97 SER A CA 1
ATOM 723 C C . SER A 1 97 ? -40.911 -30.598 -6.900 1.00 35.78 97 SER A C 1
ATOM 725 O O . SER A 1 97 ? -40.828 -29.428 -6.514 1.00 35.78 97 SER A O 1
ATOM 727 N N . PRO A 1 98 ? -40.968 -31.630 -6.039 1.00 48.62 98 PRO A N 1
ATOM 728 C CA . PRO A 1 98 ? -40.839 -31.453 -4.601 1.00 48.62 98 PRO A CA 1
ATOM 729 C C . PRO A 1 98 ? -39.362 -31.296 -4.200 1.00 48.62 98 PRO A C 1
ATOM 731 O O . PRO A 1 98 ? -38.475 -31.928 -4.771 1.00 48.62 98 PRO A O 1
ATOM 734 N N . ASP A 1 99 ? -39.138 -30.428 -3.215 1.00 46.12 99 ASP A N 1
ATOM 735 C CA . ASP A 1 99 ? -37.942 -30.271 -2.381 1.00 46.12 99 ASP A CA 1
ATOM 736 C C . ASP A 1 99 ? -36.582 -30.047 -3.061 1.00 46.12 99 ASP A C 1
ATOM 738 O O . ASP A 1 99 ? -35.715 -30.917 -3.155 1.00 46.12 99 ASP A O 1
ATOM 742 N N . ARG A 1 100 ? -36.312 -28.770 -3.358 1.00 40.34 100 ARG A N 1
ATOM 743 C CA . ARG A 1 100 ? -34.987 -28.192 -3.100 1.00 40.34 100 ARG A CA 1
ATOM 744 C C . ARG A 1 100 ? -35.147 -27.101 -2.044 1.00 40.34 100 ARG A C 1
ATOM 746 O O . ARG A 1 100 ? -35.910 -26.169 -2.297 1.00 40.34 100 ARG A O 1
ATOM 753 N N . PRO A 1 101 ? -34.447 -27.159 -0.898 1.00 41.34 101 PRO A N 1
ATOM 754 C CA . PRO A 1 101 ? -34.403 -26.012 -0.009 1.00 41.34 101 PRO A CA 1
ATOM 755 C C . PRO A 1 101 ? -33.774 -24.849 -0.778 1.00 41.34 101 PRO A C 1
ATOM 757 O O . PRO A 1 101 ? -32.646 -24.944 -1.269 1.00 41.34 101 PRO A O 1
ATOM 760 N N . SER A 1 102 ? -34.532 -23.765 -0.925 1.00 43.84 102 SER A N 1
ATOM 761 C CA . SER A 1 102 ? -33.999 -22.488 -1.381 1.00 43.84 102 SER A CA 1
ATOM 762 C C . SER A 1 102 ? -32.828 -22.118 -0.464 1.00 43.84 102 SER A C 1
ATOM 764 O O . SER A 1 102 ? -33.009 -22.157 0.757 1.00 43.84 102 SER A O 1
ATOM 766 N N . PRO A 1 103 ? -31.636 -21.778 -0.989 1.00 47.53 103 PRO A N 1
ATOM 767 C CA . PRO A 1 103 ? -30.592 -21.226 -0.138 1.00 47.53 103 PRO A CA 1
ATOM 768 C C . PRO A 1 103 ? -31.154 -19.983 0.568 1.00 47.53 103 PRO A C 1
ATOM 770 O O . PRO A 1 103 ? -31.971 -19.272 -0.035 1.00 47.53 103 PRO A O 1
ATOM 773 N N . PRO A 1 104 ? -30.774 -19.716 1.831 1.00 46.53 104 PRO A N 1
ATOM 774 C CA . PRO A 1 104 ? -31.203 -18.498 2.495 1.00 46.53 104 PRO A CA 1
ATOM 775 C C . PRO A 1 104 ? -30.813 -17.322 1.600 1.00 46.53 104 PRO A C 1
ATOM 777 O O . PRO A 1 104 ? -29.657 -17.203 1.194 1.00 46.53 104 PRO A O 1
ATOM 780 N N . GLN A 1 105 ? -31.788 -16.482 1.254 1.00 41.31 105 GLN A N 1
ATOM 781 C CA . GLN A 1 105 ? -31.526 -15.191 0.629 1.00 41.31 105 GLN A CA 1
ATOM 782 C C . GLN A 1 105 ? -30.859 -14.311 1.690 1.00 41.31 105 GLN A C 1
ATOM 784 O O . GLN A 1 105 ? -31.501 -13.486 2.335 1.00 41.31 105 GLN A O 1
ATOM 789 N N . SER A 1 106 ? -29.567 -14.537 1.929 1.00 44.09 106 SER A N 1
ATOM 790 C CA . SER A 1 106 ? -28.713 -13.548 2.562 1.00 44.09 106 SER A CA 1
ATOM 791 C C . SER A 1 106 ? -28.7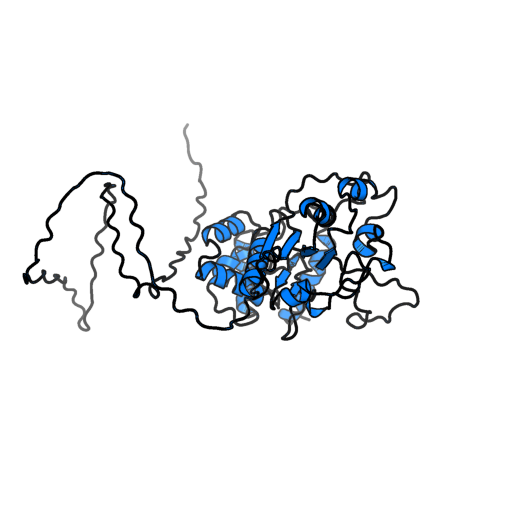38 -12.318 1.662 1.00 44.09 106 SER A C 1
ATOM 793 O O . SER A 1 106 ? -28.573 -12.445 0.444 1.00 44.09 106 SER A O 1
ATOM 795 N N . ALA A 1 107 ? -28.949 -11.135 2.243 1.00 46.19 107 ALA A N 1
ATOM 796 C CA . ALA A 1 107 ? -28.636 -9.879 1.568 1.00 46.19 107 ALA A CA 1
ATOM 797 C C . ALA A 1 107 ? -27.269 -10.017 0.871 1.00 46.19 107 ALA A C 1
ATOM 799 O O . ALA A 1 107 ? -26.419 -10.733 1.413 1.00 46.19 107 ALA A O 1
ATOM 800 N N . PRO A 1 108 ? -27.043 -9.403 -0.307 1.00 46.78 108 PRO A N 1
ATOM 801 C CA . PRO A 1 108 ? -25.728 -9.463 -0.928 1.00 46.78 108 PRO A CA 1
ATOM 802 C C . PRO A 1 108 ? -24.708 -9.027 0.123 1.00 46.78 108 PRO A C 1
ATOM 804 O O . PRO A 1 108 ? -24.815 -7.931 0.678 1.00 46.78 108 PRO A O 1
ATOM 807 N N . GLU A 1 109 ? -23.813 -9.950 0.477 1.00 66.06 109 GLU A N 1
ATOM 808 C CA . GLU A 1 109 ? -22.740 -9.704 1.428 1.00 66.06 109 GLU A CA 1
ATOM 809 C C . GLU A 1 109 ? -22.032 -8.435 0.946 1.00 66.06 109 GLU A C 1
ATOM 811 O O . GLU A 1 109 ? -21.655 -8.358 -0.228 1.00 66.06 109 GLU A O 1
ATOM 816 N N . GLN A 1 110 ? -21.985 -7.390 1.784 1.00 77.00 110 GLN A N 1
ATOM 817 C CA . GLN A 1 110 ? -21.403 -6.119 1.356 1.00 77.00 110 GLN A CA 1
ATOM 818 C C . GLN A 1 110 ? -19.990 -6.376 0.820 1.00 77.00 110 GLN A C 1
ATOM 820 O O . GLN A 1 110 ? -19.265 -7.186 1.409 1.00 77.00 110 GLN A O 1
ATOM 825 N N . PRO A 1 111 ? -19.591 -5.718 -0.282 1.00 92.25 111 PRO A N 1
ATOM 826 C CA . PRO A 1 111 ? -18.294 -5.971 -0.878 1.00 92.25 111 PRO A CA 1
ATOM 827 C C . PRO A 1 111 ? -17.178 -5.708 0.136 1.00 92.25 111 PRO A C 1
ATOM 829 O O . PRO A 1 111 ? -17.268 -4.827 0.996 1.00 92.25 111 PRO A O 1
ATOM 832 N N . VAL A 1 112 ? -16.094 -6.470 0.018 1.00 96.19 112 VAL A N 1
ATOM 833 C CA . VAL A 1 112 ? -14.872 -6.249 0.787 1.00 96.19 112 VAL A CA 1
ATOM 834 C C . VAL A 1 112 ? -14.318 -4.885 0.396 1.00 96.19 112 VAL A C 1
ATOM 836 O O . VAL A 1 112 ? -13.871 -4.688 -0.734 1.00 96.19 112 VAL A O 1
ATOM 839 N N . ARG A 1 113 ? -14.336 -3.937 1.332 1.00 98.06 113 ARG A N 1
ATOM 840 C CA . ARG A 1 113 ? -13.782 -2.596 1.124 1.00 98.06 113 ARG A CA 1
ATOM 841 C C . ARG A 1 113 ? -12.318 -2.577 1.532 1.00 98.06 113 ARG A C 1
ATOM 843 O O . ARG A 1 113 ? -11.990 -2.764 2.705 1.00 98.06 113 ARG A O 1
ATOM 850 N N . VAL A 1 114 ? -11.447 -2.332 0.563 1.00 98.69 114 VAL A N 1
ATOM 851 C CA . VAL A 1 114 ? -10.008 -2.152 0.754 1.00 98.69 114 VAL A CA 1
ATOM 852 C C . VAL A 1 114 ? -9.678 -0.689 0.498 1.00 98.69 114 VAL A C 1
ATOM 854 O O . VAL A 1 114 ? -9.860 -0.201 -0.612 1.00 98.69 114 VAL A O 1
ATOM 857 N N . TYR A 1 115 ? -9.179 0.013 1.506 1.00 98.69 115 TYR A N 1
ATOM 858 C CA . TYR A 1 115 ? -8.713 1.389 1.387 1.00 98.69 115 TYR A CA 1
ATOM 859 C C . TYR A 1 115 ? -7.190 1.404 1.321 1.00 98.69 115 TYR A C 1
ATOM 861 O O . TYR A 1 115 ? -6.521 0.820 2.173 1.00 98.69 115 TYR A O 1
ATOM 869 N N . VAL A 1 116 ? -6.642 2.073 0.311 1.00 98.69 116 VAL A N 1
ATOM 870 C CA . VAL A 1 116 ? -5.206 2.068 0.040 1.00 98.69 116 VAL A CA 1
ATOM 871 C C . VAL A 1 116 ? -4.611 3.448 0.285 1.00 98.69 116 VAL A C 1
ATOM 873 O O . VAL A 1 116 ? -4.983 4.420 -0.377 1.00 98.69 116 VAL A O 1
ATOM 876 N N . GLY A 1 117 ? -3.662 3.527 1.217 1.00 97.38 117 GLY A N 1
ATOM 877 C CA . GLY A 1 117 ? -2.807 4.694 1.402 1.00 97.38 117 GLY A CA 1
ATOM 878 C C . GLY A 1 117 ? -1.903 4.876 0.186 1.00 97.38 117 GLY A C 1
ATOM 879 O O . GLY A 1 117 ? -1.071 4.021 -0.101 1.00 97.38 117 GLY A O 1
ATOM 880 N N . THR A 1 118 ? -2.095 5.963 -0.560 1.00 95.69 118 THR A N 1
ATOM 881 C CA . THR A 1 118 ? -1.342 6.234 -1.788 1.00 95.69 118 THR A CA 1
ATOM 882 C C . THR A 1 118 ? -1.216 7.732 -2.052 1.00 95.69 118 THR A C 1
ATOM 884 O O . THR A 1 118 ? -1.895 8.555 -1.436 1.00 95.69 118 THR A O 1
ATOM 887 N N . ASP A 1 119 ? -0.356 8.094 -2.995 1.00 92.69 119 ASP A N 1
ATOM 888 C CA . ASP A 1 119 ? -0.249 9.433 -3.557 1.00 92.69 119 ASP A CA 1
ATOM 889 C C . ASP A 1 119 ? -0.010 9.355 -5.072 1.00 92.69 119 ASP A C 1
ATOM 891 O O . ASP A 1 119 ? 0.116 8.271 -5.646 1.00 92.69 119 ASP A O 1
ATOM 895 N N . ARG A 1 120 ? 0.057 10.509 -5.748 1.00 91.94 120 ARG A N 1
ATOM 896 C CA . ARG A 1 120 ? 0.179 10.552 -7.213 1.00 91.94 120 ARG A CA 1
ATOM 897 C C . ARG A 1 120 ? 1.394 9.785 -7.739 1.00 91.94 120 ARG A C 1
ATOM 899 O O . ARG A 1 120 ? 1.301 9.225 -8.830 1.00 91.94 120 ARG A O 1
ATOM 906 N N . SER A 1 121 ? 2.499 9.758 -6.992 1.00 91.56 121 SER A N 1
ATOM 907 C CA . SER A 1 121 ? 3.723 9.064 -7.401 1.00 91.56 121 SER A CA 1
ATOM 908 C C . SER A 1 121 ? 3.614 7.541 -7.306 1.00 91.56 121 SER A C 1
ATOM 910 O O . SER A 1 121 ? 4.426 6.828 -7.892 1.00 91.56 121 SER A O 1
ATOM 912 N N . GLN A 1 122 ? 2.593 7.043 -6.605 1.00 94.62 122 GLN A N 1
ATOM 913 C CA . GLN A 1 122 ? 2.334 5.625 -6.381 1.00 94.62 122 GLN A CA 1
ATOM 914 C C . GLN A 1 122 ? 1.061 5.123 -7.083 1.00 94.62 122 GLN A C 1
ATOM 916 O O . GLN A 1 122 ? 0.647 3.992 -6.843 1.00 94.62 122 GLN A O 1
ATOM 921 N N . GLU A 1 123 ? 0.467 5.899 -7.996 1.00 95.94 123 GLU A N 1
ATOM 922 C CA . GLU A 1 123 ? -0.766 5.520 -8.710 1.00 95.94 123 GLU A CA 1
ATOM 923 C C . GLU A 1 123 ? -0.626 4.176 -9.451 1.00 95.94 123 GLU A C 1
ATOM 925 O O . GLU A 1 123 ? -1.512 3.323 -9.382 1.00 95.94 123 GLU A O 1
ATOM 930 N N . ILE A 1 124 ? 0.511 3.924 -10.113 1.00 98.00 124 ILE A N 1
ATOM 931 C CA . ILE A 1 124 ? 0.755 2.622 -10.755 1.00 98.00 124 ILE A CA 1
ATOM 932 C C . ILE A 1 124 ? 0.826 1.477 -9.738 1.00 98.00 124 ILE A C 1
ATOM 934 O O . ILE A 1 124 ? 0.322 0.389 -10.009 1.00 98.00 124 ILE A O 1
ATOM 938 N N . ALA A 1 125 ? 1.415 1.716 -8.564 1.00 98.25 125 ALA A N 1
ATOM 939 C CA . ALA A 1 125 ? 1.522 0.722 -7.503 1.00 98.25 125 ALA A CA 1
ATOM 940 C C . ALA A 1 125 ? 0.141 0.428 -6.897 1.00 98.25 125 ALA A C 1
ATOM 942 O O . ALA A 1 125 ? -0.225 -0.738 -6.776 1.00 98.25 125 ALA A O 1
ATOM 943 N N . PHE A 1 126 ? -0.676 1.464 -6.669 1.00 98.50 126 PHE A N 1
ATOM 944 C CA . PHE A 1 126 ? -2.082 1.345 -6.276 1.00 98.50 126 PHE A CA 1
ATOM 945 C C . PHE A 1 126 ? -2.883 0.474 -7.254 1.00 98.50 126 PHE A C 1
ATOM 947 O O . PHE A 1 126 ? -3.576 -0.458 -6.835 1.00 98.50 126 PHE A O 1
ATOM 954 N N . ARG A 1 127 ? -2.764 0.725 -8.564 1.00 98.56 127 ARG A N 1
ATOM 955 C CA . ARG A 1 127 ? -3.478 -0.064 -9.579 1.00 98.56 127 ARG A CA 1
ATOM 956 C C . ARG A 1 127 ? -3.004 -1.513 -9.630 1.00 98.56 127 ARG A C 1
ATOM 958 O O . ARG A 1 127 ? -3.839 -2.414 -9.703 1.00 98.56 127 ARG A O 1
ATOM 965 N N . VAL A 1 128 ? -1.691 -1.751 -9.555 1.00 98.81 128 VAL A N 1
ATOM 966 C CA . VAL A 1 128 ? -1.128 -3.112 -9.508 1.00 98.81 128 VAL A CA 1
ATOM 967 C C . VAL A 1 128 ? -1.596 -3.851 -8.253 1.00 98.81 128 VAL A C 1
ATOM 969 O O . VAL A 1 128 ? -2.057 -4.985 -8.368 1.00 98.81 128 VAL A O 1
ATOM 972 N N . LEU A 1 129 ? -1.575 -3.212 -7.080 1.00 98.88 129 LEU A N 1
ATOM 973 C CA . LEU A 1 129 ? -2.099 -3.784 -5.840 1.00 98.88 129 LEU A CA 1
ATOM 974 C C . LEU A 1 129 ? -3.581 -4.148 -5.989 1.00 98.88 129 LEU A C 1
ATOM 976 O O . LEU A 1 129 ? -3.958 -5.301 -5.769 1.00 98.88 129 LEU A O 1
ATOM 980 N N . GLY A 1 130 ? -4.414 -3.201 -6.425 1.00 98.69 130 GLY A N 1
ATOM 981 C CA . GLY A 1 130 ? -5.849 -3.417 -6.592 1.00 98.69 130 GLY A CA 1
ATOM 982 C C . GLY A 1 130 ? -6.175 -4.539 -7.578 1.00 98.69 130 GLY A C 1
ATOM 983 O O . GLY A 1 130 ? -7.093 -5.326 -7.346 1.00 98.69 130 GLY A O 1
ATOM 984 N N . ALA A 1 131 ? -5.418 -4.655 -8.668 1.00 98.44 131 ALA A N 1
ATOM 985 C CA . ALA A 1 131 ? -5.579 -5.750 -9.613 1.00 98.44 131 ALA A CA 1
ATOM 986 C C . ALA A 1 131 ? -5.083 -7.091 -9.043 1.00 98.44 131 ALA A C 1
ATOM 988 O O . ALA A 1 131 ? -5.753 -8.111 -9.216 1.00 98.44 131 ALA A O 1
ATOM 989 N N . SER A 1 132 ? -3.975 -7.087 -8.293 1.00 98.62 132 SER A N 1
ATOM 990 C CA . SER A 1 132 ? -3.436 -8.293 -7.656 1.00 98.62 132 SER A CA 1
ATOM 991 C C . SER A 1 132 ? -4.414 -8.920 -6.660 1.00 98.62 132 SER A C 1
ATOM 993 O O . SER A 1 132 ? -4.523 -10.148 -6.614 1.00 98.62 132 SER A O 1
ATOM 995 N N . ILE A 1 133 ? -5.182 -8.085 -5.945 1.00 98.62 133 ILE A N 1
ATOM 996 C CA . ILE A 1 133 ? -6.273 -8.500 -5.056 1.00 98.62 133 ILE A CA 1
ATOM 997 C C . ILE A 1 133 ? -7.395 -9.147 -5.871 1.00 98.62 133 ILE A C 1
ATOM 999 O O . ILE A 1 133 ? -7.736 -10.308 -5.644 1.00 98.62 133 ILE A O 1
ATOM 1003 N N . ARG A 1 134 ? -7.944 -8.422 -6.857 1.00 97.94 134 ARG A N 1
ATOM 1004 C CA . ARG A 1 134 ? -9.104 -8.874 -7.646 1.00 97.94 134 ARG A CA 1
ATOM 1005 C C . ARG A 1 134 ? -8.845 -10.178 -8.400 1.00 97.94 134 ARG A C 1
ATOM 1007 O O . ARG A 1 134 ? -9.744 -10.999 -8.515 1.00 97.94 134 ARG A O 1
ATOM 1014 N N . ARG A 1 135 ? -7.619 -10.403 -8.880 1.00 96.75 135 ARG A N 1
ATOM 1015 C CA . ARG A 1 135 ? -7.248 -11.631 -9.605 1.00 96.75 135 ARG A CA 1
ATOM 1016 C C . ARG A 1 135 ? -7.147 -12.875 -8.719 1.00 96.75 135 ARG A C 1
ATOM 1018 O O . ARG A 1 135 ? -7.082 -13.980 -9.253 1.00 96.75 135 ARG A O 1
ATOM 1025 N N . ARG A 1 136 ? -7.078 -12.714 -7.395 1.00 97.25 136 ARG A N 1
ATOM 1026 C CA . ARG A 1 136 ? -6.781 -13.802 -6.446 1.00 97.25 136 ARG A CA 1
ATOM 1027 C C . ARG A 1 136 ? -7.913 -14.114 -5.481 1.00 97.25 136 ARG A C 1
ATOM 1029 O O . ARG A 1 136 ? -7.761 -15.024 -4.675 1.00 97.25 136 ARG A O 1
ATOM 1036 N N . THR A 1 137 ? -9.025 -13.397 -5.567 1.00 97.19 137 THR A N 1
ATOM 1037 C CA . THR A 1 137 ? -10.191 -13.622 -4.718 1.00 97.19 137 THR A CA 1
ATOM 1038 C C . THR A 1 137 ? -11.453 -13.777 -5.546 1.00 97.19 137 THR A C 1
ATOM 1040 O O . THR A 1 137 ? -11.564 -13.252 -6.652 1.00 97.19 137 THR A O 1
ATOM 1043 N N . ARG A 1 138 ? -12.411 -14.522 -4.998 1.00 95.75 138 ARG A N 1
ATOM 1044 C CA . ARG A 1 138 ? -13.772 -14.629 -5.543 1.00 95.75 138 ARG A CA 1
ATOM 1045 C C . ARG A 1 138 ? -14.748 -13.671 -4.866 1.00 95.75 138 ARG A C 1
ATOM 1047 O O . ARG A 1 138 ? -15.886 -13.562 -5.315 1.00 95.75 138 ARG A O 1
ATOM 1054 N N . LEU A 1 139 ? -14.321 -13.015 -3.788 1.00 95.62 139 LEU A N 1
ATOM 1055 C CA . LEU A 1 139 ? -15.125 -12.011 -3.111 1.00 95.62 139 LEU A CA 1
ATOM 1056 C C . LEU A 1 139 ? -15.309 -10.795 -4.021 1.00 95.62 139 LEU A C 1
ATOM 1058 O O . LEU A 1 139 ? -14.425 -10.447 -4.807 1.00 95.62 139 LEU A O 1
ATOM 1062 N N . GLN A 1 140 ? -16.452 -10.124 -3.900 1.00 96.44 140 GLN A N 1
ATOM 1063 C CA . GLN A 1 140 ? -16.601 -8.802 -4.497 1.00 96.44 140 GLN A CA 1
ATOM 1064 C C . GLN A 1 140 ? -15.734 -7.823 -3.706 1.00 96.44 140 GLN A C 1
ATOM 1066 O O . GLN A 1 140 ? -15.904 -7.698 -2.496 1.00 96.44 140 GLN A O 1
ATOM 1071 N N . VAL A 1 141 ? -14.793 -7.158 -4.381 1.00 97.38 141 VAL A N 1
ATOM 1072 C CA . VAL A 1 141 ? -13.848 -6.230 -3.747 1.00 97.38 141 VAL A CA 1
ATOM 1073 C C . VAL A 1 141 ? -13.961 -4.843 -4.356 1.00 97.38 141 VAL A C 1
ATOM 1075 O O . VAL A 1 141 ? -13.794 -4.657 -5.566 1.00 97.38 141 VAL A O 1
ATOM 1078 N N . GLU A 1 142 ? -14.133 -3.857 -3.487 1.00 97.81 142 GLU A N 1
ATOM 1079 C CA . GLU A 1 142 ? -13.966 -2.449 -3.809 1.00 97.81 142 GLU A CA 1
ATOM 1080 C C . GLU A 1 142 ? -12.613 -1.967 -3.293 1.00 97.81 142 GLU A C 1
ATOM 1082 O O . GLU A 1 142 ? -12.303 -2.101 -2.110 1.00 97.81 142 GLU A O 1
ATOM 1087 N N . VAL A 1 143 ? -11.800 -1.402 -4.185 1.00 98.44 143 VAL A N 1
ATOM 1088 C CA . VAL A 1 143 ? -10.485 -0.854 -3.838 1.00 98.44 143 VAL A CA 1
ATOM 1089 C C . VAL A 1 143 ? -10.554 0.660 -3.976 1.00 98.44 143 VAL A C 1
ATOM 1091 O O . VAL A 1 143 ? -10.695 1.173 -5.086 1.00 98.44 143 VAL A O 1
ATOM 1094 N N . HIS A 1 144 ? -10.461 1.351 -2.846 1.00 98.25 144 HIS A N 1
ATOM 1095 C CA . HIS A 1 144 ? -10.616 2.793 -2.702 1.00 98.25 144 HIS A CA 1
ATOM 1096 C C . HIS A 1 144 ? -9.253 3.445 -2.474 1.00 98.25 144 HIS A C 1
ATOM 1098 O O . HIS A 1 144 ? -8.504 3.042 -1.585 1.00 98.25 144 HIS A O 1
ATOM 1104 N N . SER A 1 145 ? -8.922 4.464 -3.264 1.00 97.62 145 SER A N 1
ATOM 1105 C CA . SER A 1 145 ? -7.728 5.279 -3.024 1.00 97.62 145 SER A CA 1
ATOM 1106 C C . SER A 1 145 ? -7.986 6.258 -1.879 1.00 97.62 145 SER A C 1
ATOM 1108 O O . SER A 1 145 ? -9.015 6.930 -1.854 1.00 97.62 145 SER A O 1
ATOM 1110 N N . LEU A 1 146 ? -7.037 6.363 -0.949 1.00 96.88 146 LEU A N 1
ATOM 1111 C CA . LEU A 1 146 ? -7.006 7.410 0.078 1.00 96.88 146 LEU A CA 1
ATOM 1112 C C . LEU A 1 146 ? -6.138 8.613 -0.339 1.00 96.88 146 LEU A C 1
ATOM 1114 O O . LEU A 1 146 ? -5.874 9.506 0.470 1.00 96.88 146 LEU A O 1
ATOM 1118 N N . GLY A 1 147 ? -5.659 8.633 -1.585 1.00 92.50 147 GLY A N 1
ATOM 1119 C CA . GLY A 1 147 ? -4.861 9.728 -2.118 1.00 92.50 147 GLY A CA 1
ATOM 1120 C C . GLY A 1 147 ? -5.688 10.997 -2.322 1.00 92.50 147 GLY A C 1
ATOM 1121 O O . GLY A 1 147 ? -6.820 10.953 -2.796 1.00 92.50 147 GLY A O 1
ATOM 1122 N N . GLY A 1 148 ? -5.106 12.150 -1.986 1.00 86.88 148 GLY A N 1
ATOM 1123 C CA . GLY A 1 148 ? -5.722 13.456 -2.246 1.00 86.88 148 GLY A CA 1
ATOM 1124 C C . GLY A 1 148 ? -6.830 13.867 -1.272 1.00 86.88 148 GLY A C 1
ATOM 1125 O O . GLY A 1 148 ? -7.493 14.873 -1.518 1.00 86.88 148 GLY A O 1
ATOM 1126 N N . LEU A 1 149 ? -7.026 13.142 -0.163 1.00 92.06 149 LEU A N 1
ATOM 1127 C CA . LEU A 1 149 ? -7.927 13.592 0.899 1.00 92.06 149 LEU A CA 1
ATOM 1128 C C . LEU A 1 149 ? -7.458 14.936 1.472 1.00 92.06 149 LEU A C 1
ATOM 1130 O O . LEU A 1 149 ? -6.289 15.109 1.823 1.00 92.06 149 LEU A O 1
ATOM 1134 N N . ASN A 1 150 ? -8.391 15.878 1.606 1.00 91.50 150 ASN A N 1
ATOM 1135 C CA . ASN A 1 150 ? -8.126 17.186 2.196 1.00 91.50 150 ASN A CA 1
ATOM 1136 C C . ASN A 1 150 ? -8.187 17.102 3.729 1.00 91.50 150 ASN A C 1
ATOM 1138 O O . ASN A 1 150 ? -9.174 17.493 4.349 1.00 91.50 150 ASN A O 1
ATOM 1142 N N . LEU A 1 151 ? -7.144 16.530 4.328 1.00 92.69 151 LEU A N 1
ATOM 1143 C CA . LEU A 1 151 ? -6.985 16.447 5.779 1.00 92.69 151 LEU A CA 1
ATOM 1144 C C . LEU A 1 151 ? -6.179 17.642 6.308 1.00 92.69 151 LEU A C 1
ATOM 1146 O O . LEU A 1 151 ? -5.272 18.124 5.617 1.00 92.69 151 LEU A O 1
ATOM 1150 N N . PRO A 1 152 ? -6.465 18.123 7.534 1.00 93.00 152 PRO A N 1
ATOM 1151 C CA . PRO A 1 152 ? -5.685 19.200 8.126 1.00 93.00 152 PRO A CA 1
ATOM 1152 C C . PRO A 1 152 ? -4.226 18.779 8.309 1.00 93.00 152 PRO A C 1
ATOM 1154 O O . PRO A 1 152 ? -3.883 17.597 8.321 1.00 93.00 152 PRO A O 1
ATOM 1157 N N . GLN A 1 153 ? -3.352 19.766 8.470 1.00 91.56 153 GLN A N 1
ATOM 1158 C CA . GLN A 1 153 ? -1.974 19.520 8.875 1.00 91.56 153 GLN A CA 1
ATOM 1159 C C . GLN A 1 153 ? -1.862 19.557 10.404 1.00 91.56 153 GLN A C 1
ATOM 1161 O O . GLN A 1 153 ? -2.612 20.297 11.048 1.00 91.56 153 GLN A O 1
ATOM 1166 N N . PRO A 1 154 ? -0.924 18.798 10.996 1.00 91.25 154 PRO A N 1
ATOM 1167 C CA . PRO A 1 154 ? -0.602 18.921 12.411 1.00 91.25 154 PRO A CA 1
ATOM 1168 C C . PRO A 1 154 ? -0.248 20.373 12.774 1.00 91.25 154 PRO A C 1
ATOM 1170 O O . PRO A 1 154 ? 0.437 21.030 11.981 1.00 91.25 154 PRO A O 1
ATOM 1173 N N . PRO A 1 155 ? -0.656 20.867 13.958 1.00 88.88 155 PRO A N 1
ATOM 1174 C CA . PRO A 1 155 ? -0.305 22.212 14.413 1.00 88.88 155 PRO A CA 1
ATOM 1175 C C . PRO A 1 155 ? 1.210 22.438 14.481 1.00 88.88 155 PRO A C 1
ATOM 1177 O O . PRO A 1 155 ? 1.695 23.501 14.097 1.00 88.88 155 PRO A O 1
ATOM 1180 N N . ASP A 1 156 ? 1.957 21.425 14.933 1.00 88.00 156 ASP A N 1
ATOM 1181 C CA . ASP A 1 156 ? 3.418 21.437 14.959 1.00 88.00 156 ASP A CA 1
ATOM 1182 C C . ASP A 1 156 ? 3.998 20.786 13.682 1.00 88.00 156 ASP A C 1
ATOM 1184 O O . ASP A 1 156 ? 3.791 19.587 13.445 1.00 88.00 156 ASP A O 1
ATOM 1188 N N . PRO A 1 157 ? 4.779 21.526 12.865 1.00 87.06 157 PRO A N 1
ATOM 1189 C CA . PRO A 1 157 ? 5.471 20.981 11.700 1.00 87.06 157 PRO A CA 1
ATOM 1190 C C . PRO A 1 157 ? 6.374 19.771 11.984 1.00 87.06 157 PRO A C 1
ATOM 1192 O O . PRO A 1 157 ? 6.584 18.964 11.075 1.00 87.06 157 PRO A O 1
ATOM 1195 N N . ALA A 1 158 ? 6.890 19.614 13.208 1.00 87.69 158 ALA A N 1
ATOM 1196 C CA . ALA A 1 158 ? 7.699 18.465 13.617 1.00 87.69 158 ALA A CA 1
ATOM 1197 C C . ALA A 1 158 ? 6.918 17.139 13.590 1.00 87.69 158 ALA A C 1
ATOM 1199 O O . ALA A 1 158 ? 7.516 16.062 13.532 1.00 87.69 158 ALA A O 1
ATOM 1200 N N . HIS A 1 159 ? 5.585 17.206 13.593 1.00 87.75 159 HIS A N 1
ATOM 1201 C CA . HIS A 1 159 ? 4.700 16.047 13.543 1.00 87.75 159 HIS A CA 1
ATOM 1202 C C . HIS A 1 159 ? 4.045 15.824 12.180 1.00 87.75 159 HIS A C 1
ATOM 1204 O O . HIS A 1 159 ? 3.134 15.001 12.076 1.00 87.75 159 HIS A O 1
ATOM 1210 N N . ARG A 1 160 ? 4.507 16.509 11.124 1.00 86.94 160 ARG A N 1
ATOM 1211 C CA . ARG A 1 160 ? 4.033 16.274 9.751 1.00 86.94 160 ARG A CA 1
ATOM 1212 C C . ARG A 1 160 ? 4.138 14.803 9.355 1.00 86.94 160 ARG A C 1
ATOM 1214 O O . ARG A 1 160 ? 5.046 14.079 9.765 1.00 86.94 160 ARG A O 1
ATOM 1221 N N . ALA A 1 161 ? 3.196 14.389 8.513 1.00 83.44 161 ALA A N 1
ATOM 1222 C CA . ALA A 1 161 ? 3.169 13.053 7.946 1.00 83.44 161 ALA A CA 1
ATOM 1223 C C . ALA A 1 161 ? 4.479 12.736 7.205 1.00 83.44 161 ALA A C 1
ATOM 1225 O O . ALA A 1 161 ? 5.037 13.587 6.510 1.00 83.44 161 ALA A O 1
ATOM 1226 N N . ARG A 1 162 ? 4.960 11.493 7.338 1.00 80.94 162 ARG A N 1
ATOM 1227 C CA . ARG A 1 162 ? 6.153 11.021 6.612 1.00 80.94 162 ARG A CA 1
ATOM 1228 C C . ARG A 1 162 ? 5.853 10.704 5.142 1.00 80.94 162 ARG A C 1
ATOM 1230 O O . ARG A 1 162 ? 6.761 10.753 4.321 1.00 80.94 162 ARG A O 1
ATOM 1237 N N . THR A 1 163 ? 4.593 10.403 4.823 1.00 80.69 163 THR A N 1
ATOM 1238 C CA . THR A 1 163 ? 4.074 10.181 3.460 1.00 80.69 163 THR A CA 1
ATOM 1239 C C . THR A 1 163 ? 2.823 11.031 3.237 1.00 80.69 163 THR A C 1
ATOM 1241 O O . THR A 1 163 ? 2.213 11.483 4.208 1.00 80.69 163 THR A O 1
ATOM 1244 N N . GLY A 1 164 ? 2.396 11.211 1.983 1.00 80.12 164 GLY A N 1
ATOM 1245 C CA . GLY A 1 164 ? 1.185 11.977 1.657 1.00 80.12 164 GLY A CA 1
ATOM 1246 C C . GLY A 1 164 ? -0.120 11.387 2.211 1.00 80.12 164 GLY A C 1
ATOM 1247 O O . GLY A 1 164 ? -1.138 12.070 2.222 1.00 80.12 164 GLY A O 1
ATOM 1248 N N . PHE A 1 165 ? -0.090 10.145 2.699 1.00 88.50 165 PHE A N 1
ATOM 1249 C CA . PHE A 1 165 ? -1.268 9.379 3.103 1.00 88.50 165 PHE A CA 1
ATOM 1250 C C . PHE A 1 165 ? -1.179 8.800 4.523 1.00 88.50 165 PHE A C 1
ATOM 1252 O O . PHE A 1 165 ? -2.100 8.104 4.945 1.00 88.50 165 PHE A O 1
ATOM 1259 N N . SER A 1 166 ? -0.121 9.087 5.300 1.00 88.62 166 SER A N 1
ATOM 1260 C CA . SER A 1 166 ? 0.076 8.471 6.628 1.00 88.62 166 SER A CA 1
ATOM 1261 C C . SER A 1 166 ? -1.154 8.607 7.533 1.00 88.62 166 SER A C 1
ATOM 1263 O O . SER A 1 166 ? -1.557 7.628 8.156 1.00 88.62 166 SER A O 1
ATOM 1265 N N . PHE A 1 167 ? -1.781 9.786 7.569 1.00 94.69 167 PHE A N 1
ATOM 1266 C CA . PHE A 1 167 ? -2.967 10.042 8.396 1.00 94.69 167 PHE A CA 1
ATOM 1267 C C . PHE A 1 167 ? -4.291 9.689 7.712 1.00 94.69 167 PHE A C 1
ATOM 1269 O O . PHE A 1 167 ? -5.328 9.659 8.370 1.00 94.69 167 PHE A O 1
ATOM 1276 N N . ALA A 1 168 ? -4.272 9.377 6.415 1.00 95.44 168 ALA A N 1
ATOM 1277 C CA . ALA A 1 168 ? -5.478 9.103 5.642 1.00 95.44 168 ALA A CA 1
ATOM 1278 C C . ALA A 1 168 ? -6.231 7.857 6.136 1.00 95.44 168 ALA A C 1
ATOM 1280 O O . ALA A 1 168 ? -7.456 7.799 6.057 1.00 95.44 168 ALA A O 1
ATOM 1281 N N . ARG A 1 169 ? -5.516 6.901 6.743 1.00 96.12 169 ARG A N 1
ATOM 1282 C CA . ARG A 1 169 ? -6.102 5.704 7.366 1.00 96.12 169 ARG A CA 1
ATOM 1283 C C . ARG A 1 169 ? -7.126 6.013 8.463 1.00 96.12 169 ARG A C 1
ATOM 1285 O O . ARG A 1 169 ? -8.050 5.234 8.670 1.00 96.12 169 ARG A O 1
ATOM 1292 N N . PHE A 1 170 ? -7.008 7.162 9.131 1.00 97.88 170 PHE A N 1
ATOM 1293 C CA . PHE A 1 170 ? -7.947 7.554 10.183 1.00 97.88 170 PHE A CA 1
ATOM 1294 C C . PHE A 1 170 ? -9.299 8.033 9.635 1.00 97.88 170 PHE A C 1
ATOM 1296 O O . PHE A 1 170 ? -10.261 8.099 10.390 1.00 97.88 170 PHE A O 1
ATOM 1303 N N . ALA A 1 171 ? -9.397 8.323 8.332 1.00 98.12 171 ALA A N 1
ATOM 1304 C CA . ALA A 1 171 ? -10.650 8.706 7.680 1.00 98.12 171 ALA A CA 1
ATOM 1305 C C . ALA A 1 171 ? -11.502 7.494 7.256 1.00 98.12 171 ALA A C 1
ATOM 1307 O O . ALA A 1 171 ? -12.660 7.657 6.880 1.00 98.12 171 ALA A O 1
ATOM 1308 N N . ILE A 1 172 ? -10.950 6.274 7.309 1.00 98.50 172 ILE A N 1
ATOM 1309 C CA . ILE A 1 172 ? -11.610 5.068 6.788 1.00 98.50 172 ILE A CA 1
ATOM 1310 C C . ILE A 1 172 ? -12.983 4.817 7.426 1.00 98.50 172 ILE A C 1
ATOM 1312 O O . ILE A 1 172 ? -13.914 4.563 6.664 1.00 98.50 172 ILE A O 1
ATOM 1316 N N . PRO A 1 173 ? -13.174 4.905 8.762 1.00 98.25 173 PRO A N 1
ATOM 1317 C CA . PRO A 1 173 ? -14.494 4.677 9.348 1.00 98.25 173 PRO A CA 1
ATOM 1318 C C . PRO A 1 173 ? -15.561 5.626 8.796 1.00 98.25 173 PRO A C 1
ATOM 1320 O O . PRO A 1 173 ? -16.654 5.177 8.467 1.00 98.25 173 PRO A O 1
ATOM 1323 N N . GLU A 1 174 ? -15.242 6.908 8.609 1.00 98.00 174 GLU A N 1
ATOM 1324 C CA . GLU A 1 174 ? -16.163 7.888 8.023 1.00 98.00 174 GLU A CA 1
ATOM 1325 C C . GLU A 1 174 ? -16.433 7.614 6.536 1.00 98.00 174 GLU A C 1
ATOM 1327 O O . GLU A 1 174 ? -17.590 7.585 6.120 1.00 98.00 174 GLU A O 1
ATOM 1332 N N . LEU A 1 175 ? -15.392 7.316 5.751 1.00 97.62 175 LEU A N 1
ATOM 1333 C CA . LEU A 1 175 ? -15.520 6.942 4.334 1.00 97.62 175 LEU A CA 1
ATOM 1334 C C . LEU A 1 175 ? -16.313 5.641 4.130 1.00 97.62 175 LEU A C 1
ATOM 1336 O O . LEU A 1 175 ? -16.926 5.439 3.085 1.00 97.62 175 LEU A O 1
ATOM 1340 N N . ALA A 1 176 ? -16.312 4.760 5.128 1.00 97.12 176 ALA A N 1
ATOM 1341 C CA . ALA A 1 176 ? -17.111 3.542 5.186 1.00 97.12 176 ALA A CA 1
ATOM 1342 C C . ALA A 1 176 ? -18.546 3.786 5.705 1.00 97.12 176 ALA A C 1
ATOM 1344 O O . ALA A 1 176 ? -19.290 2.828 5.945 1.00 97.12 176 ALA A O 1
ATOM 1345 N N . GLY A 1 177 ? -18.937 5.046 5.925 1.00 96.94 177 GLY A N 1
ATOM 1346 C CA . GLY A 1 177 ? -20.240 5.433 6.469 1.00 96.94 177 GLY A CA 1
ATOM 1347 C C . GLY A 1 177 ? -20.448 5.022 7.928 1.00 96.94 177 GLY A C 1
ATOM 1348 O O . GLY A 1 177 ? -21.588 4.899 8.359 1.00 96.94 177 GLY A O 1
ATOM 1349 N N . ARG A 1 178 ? -19.366 4.758 8.672 1.00 96.94 178 ARG A N 1
ATOM 1350 C CA . ARG A 1 178 ? -19.362 4.175 10.025 1.00 96.94 178 ARG A CA 1
ATOM 1351 C C . ARG A 1 178 ? -20.150 2.867 10.117 1.00 96.94 178 ARG A C 1
ATOM 1353 O O . ARG A 1 178 ? -20.888 2.622 11.066 1.00 96.94 178 ARG A O 1
ATOM 1360 N N . THR A 1 179 ? -20.021 2.022 9.097 1.00 95.88 179 THR A N 1
ATOM 1361 C CA . THR A 1 179 ? -20.685 0.714 9.042 1.00 95.88 179 THR A CA 1
ATOM 1362 C C . THR A 1 179 ? -19.711 -0.375 8.636 1.00 95.88 179 THR A C 1
ATOM 1364 O O . THR A 1 179 ? -18.762 -0.115 7.899 1.00 95.88 179 THR A O 1
ATOM 1367 N N . GLY A 1 180 ? -19.969 -1.609 9.072 1.00 95.06 180 GLY A N 1
ATOM 1368 C CA . GLY A 1 180 ? -19.264 -2.804 8.614 1.00 95.06 180 GLY A CA 1
ATOM 1369 C C . GLY A 1 180 ? -17.759 -2.798 8.889 1.00 95.06 180 GLY A C 1
ATOM 1370 O O . GLY A 1 180 ? -17.279 -2.203 9.848 1.00 95.06 180 GLY A O 1
ATOM 1371 N N . ARG A 1 181 ? -17.016 -3.486 8.020 1.00 95.88 181 ARG A N 1
ATOM 1372 C CA . ARG A 1 181 ? -15.564 -3.684 8.123 1.00 95.88 181 ARG A CA 1
ATOM 1373 C C . ARG A 1 181 ? -14.832 -3.088 6.921 1.00 95.88 181 ARG A C 1
ATOM 1375 O O . ARG A 1 181 ? -15.430 -2.920 5.854 1.00 95.88 181 ARG A O 1
ATOM 1382 N N . ALA A 1 182 ? -13.548 -2.796 7.093 1.00 98.25 182 ALA A N 1
ATOM 1383 C CA . ALA A 1 182 ? -12.632 -2.426 6.022 1.00 98.25 182 ALA A CA 1
ATOM 1384 C C . ALA A 1 182 ? -11.243 -3.053 6.218 1.00 98.25 182 ALA A C 1
ATOM 1386 O O . ALA A 1 182 ? -10.866 -3.410 7.333 1.00 98.25 182 ALA A O 1
ATOM 1387 N N . ILE A 1 183 ? -10.474 -3.152 5.135 1.00 98.69 183 ILE A N 1
ATOM 1388 C CA . ILE A 1 183 ? -9.036 -3.438 5.168 1.00 98.69 183 ILE A CA 1
ATOM 1389 C C . ILE A 1 183 ? -8.290 -2.166 4.766 1.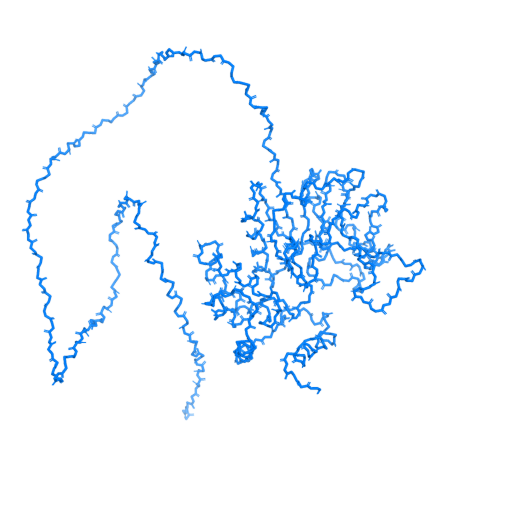00 98.69 183 ILE A C 1
ATOM 1391 O O . ILE A 1 183 ? -8.655 -1.525 3.784 1.00 98.69 183 ILE A O 1
ATOM 1395 N N . TYR A 1 184 ? -7.240 -1.815 5.500 1.00 98.62 184 TYR A N 1
ATOM 1396 C CA . TYR A 1 184 ? -6.267 -0.800 5.102 1.00 98.62 184 TYR A CA 1
ATOM 1397 C C . TYR A 1 184 ? -4.983 -1.459 4.602 1.00 98.62 184 TYR A C 1
ATOM 1399 O O . TYR A 1 184 ? -4.486 -2.358 5.281 1.00 98.62 184 TYR A O 1
ATOM 1407 N N . LEU A 1 185 ? -4.444 -0.975 3.480 1.00 98.62 185 LEU A N 1
ATOM 1408 C CA . LEU A 1 185 ? -3.139 -1.350 2.918 1.00 98.62 185 LEU A CA 1
ATOM 1409 C C . LEU A 1 185 ? -2.364 -0.094 2.475 1.00 98.62 185 LEU A C 1
ATOM 1411 O O . LEU A 1 185 ? -2.979 0.903 2.099 1.00 98.62 185 LEU A O 1
ATOM 1415 N N . ASP A 1 186 ? -1.032 -0.143 2.447 1.00 97.19 186 ASP A N 1
ATOM 1416 C CA . ASP A 1 186 ? -0.213 0.849 1.733 1.00 97.19 186 ASP A CA 1
ATOM 1417 C C . ASP A 1 186 ? -0.076 0.447 0.244 1.00 97.19 186 ASP A C 1
ATOM 1419 O O . ASP A 1 186 ? -0.179 -0.729 -0.114 1.00 97.19 186 ASP A O 1
ATOM 1423 N N . ALA A 1 187 ? 0.110 1.414 -0.662 1.00 97.00 187 ALA A N 1
ATOM 1424 C CA . ALA A 1 187 ? 0.160 1.153 -2.109 1.00 97.00 187 ALA A CA 1
ATOM 1425 C C . ALA A 1 187 ? 1.404 0.382 -2.569 1.00 97.00 187 ALA A C 1
ATOM 1427 O O . ALA A 1 187 ? 1.407 -0.187 -3.661 1.00 97.00 187 ALA A O 1
ATOM 1428 N N . ASP A 1 188 ? 2.458 0.348 -1.759 1.00 96.62 188 ASP A N 1
ATOM 1429 C CA . ASP A 1 188 ? 3.715 -0.341 -2.032 1.00 96.62 188 ASP A CA 1
ATOM 1430 C C . ASP A 1 188 ? 3.695 -1.820 -1.630 1.00 96.62 188 ASP A C 1
ATOM 1432 O O . ASP A 1 188 ? 4.691 -2.395 -1.184 1.00 96.62 188 ASP A O 1
ATOM 1436 N N . MET A 1 189 ? 2.552 -2.461 -1.860 1.00 98.50 189 MET A N 1
ATOM 1437 C CA . MET A 1 189 ? 2.301 -3.858 -1.537 1.00 98.50 189 MET A CA 1
ATOM 1438 C C . MET A 1 189 ? 1.889 -4.663 -2.773 1.00 98.50 189 MET A C 1
ATOM 1440 O O . MET A 1 189 ? 1.429 -4.125 -3.781 1.00 98.50 189 MET A O 1
ATOM 1444 N N . LEU A 1 190 ? 2.033 -5.984 -2.690 1.00 98.75 190 LEU A N 1
ATOM 1445 C CA . LEU A 1 190 ? 1.568 -6.931 -3.699 1.00 98.75 190 LEU A CA 1
ATOM 1446 C C . LEU A 1 190 ? 0.900 -8.129 -3.023 1.00 98.75 190 LEU A C 1
ATOM 1448 O O . LEU A 1 190 ? 1.537 -8.843 -2.245 1.00 98.75 190 LEU A O 1
ATOM 1452 N N . VAL A 1 191 ? -0.373 -8.373 -3.342 1.00 98.69 191 VAL A N 1
ATOM 1453 C CA . VAL A 1 191 ? -1.129 -9.512 -2.808 1.00 98.69 191 VAL A CA 1
ATOM 1454 C C . VAL A 1 191 ? -0.882 -10.748 -3.669 1.00 98.69 191 VAL A C 1
ATOM 1456 O O . VAL A 1 191 ? -1.045 -10.732 -4.888 1.00 98.69 191 VAL A O 1
ATOM 1459 N N . LEU A 1 192 ? -0.469 -11.834 -3.019 1.00 98.38 192 LEU A N 1
ATOM 1460 C CA . LEU A 1 192 ? -0.050 -13.095 -3.632 1.00 98.38 192 LEU A CA 1
ATOM 1461 C C . LEU A 1 192 ? -1.014 -14.259 -3.353 1.00 98.38 192 LEU A C 1
ATOM 1463 O O . LEU A 1 192 ? -0.941 -15.269 -4.056 1.00 98.38 192 LEU A O 1
ATOM 1467 N N . LYS A 1 193 ? -1.931 -14.122 -2.385 1.00 98.06 193 LYS A N 1
ATOM 1468 C CA . LYS A 1 193 ? -2.945 -15.128 -2.006 1.00 98.06 193 LYS A CA 1
ATOM 1469 C C . LYS A 1 193 ? -4.331 -14.486 -1.834 1.00 98.06 193 LYS A C 1
ATOM 1471 O O . LYS A 1 193 ? -4.460 -13.270 -1.930 1.00 98.06 193 LYS A O 1
ATOM 1476 N N . ASP A 1 194 ? -5.367 -15.298 -1.625 1.00 98.12 194 ASP A N 1
ATOM 1477 C CA . ASP A 1 194 ? -6.754 -14.826 -1.509 1.00 98.12 194 ASP A CA 1
ATOM 1478 C C . ASP A 1 194 ? -6.957 -13.950 -0.258 1.00 98.12 194 ASP A C 1
ATOM 1480 O O . ASP A 1 194 ? -6.745 -14.404 0.868 1.00 98.12 194 ASP A O 1
ATOM 1484 N N . ILE A 1 195 ? -7.387 -12.697 -0.458 1.00 97.50 195 ILE A N 1
ATOM 1485 C CA . ILE A 1 195 ? -7.630 -11.718 0.615 1.00 97.50 195 ILE A CA 1
ATOM 1486 C C . ILE A 1 195 ? -8.777 -12.118 1.553 1.00 97.50 195 ILE A C 1
ATOM 1488 O O . ILE A 1 195 ? -8.906 -11.533 2.627 1.00 97.50 195 ILE A O 1
ATOM 1492 N N . ALA A 1 196 ? -9.583 -13.123 1.191 1.00 97.06 196 ALA A N 1
ATOM 1493 C CA . ALA A 1 196 ? -10.630 -13.671 2.048 1.00 97.06 196 ALA A CA 1
ATOM 1494 C C . ALA A 1 196 ? -10.104 -14.062 3.438 1.00 97.06 196 ALA A C 1
ATOM 1496 O O . ALA A 1 196 ? -10.767 -13.802 4.435 1.00 97.06 196 ALA A O 1
ATOM 1497 N N . GLU A 1 197 ? -8.886 -14.603 3.531 1.00 95.44 197 GLU A N 1
ATOM 1498 C CA . GLU A 1 197 ? -8.289 -14.968 4.820 1.00 95.44 197 GLU A CA 1
ATOM 1499 C C . GLU A 1 197 ? -8.054 -13.743 5.719 1.00 95.44 197 GLU A C 1
ATOM 1501 O O . GLU A 1 197 ? -8.370 -13.780 6.907 1.00 95.44 197 GLU A O 1
ATOM 1506 N N . LEU A 1 198 ? -7.550 -12.642 5.147 1.00 95.88 198 LEU A N 1
ATOM 1507 C CA . LEU A 1 198 ? -7.364 -11.381 5.867 1.00 95.88 198 LEU A CA 1
ATOM 1508 C C . LEU A 1 198 ? -8.717 -10.750 6.227 1.00 95.88 198 LEU A C 1
ATOM 1510 O O . LEU A 1 198 ? -8.905 -10.270 7.344 1.00 95.88 198 LEU A O 1
ATOM 1514 N N . TRP A 1 199 ? -9.677 -10.780 5.297 1.00 96.94 199 TRP A N 1
ATOM 1515 C CA . TRP A 1 199 ? -11.025 -10.254 5.504 1.00 96.94 199 TRP A CA 1
ATOM 1516 C C . TRP A 1 199 ? -11.774 -10.982 6.617 1.00 96.94 199 TRP A C 1
ATOM 1518 O O . TRP A 1 199 ? -12.475 -10.332 7.388 1.00 96.94 199 TRP A O 1
ATOM 1528 N N . SER A 1 200 ? -11.611 -12.299 6.732 1.00 95.00 200 SER A N 1
ATOM 1529 C CA . SER A 1 200 ? -12.309 -13.146 7.703 1.00 95.00 200 SER A CA 1
ATOM 1530 C C . SER A 1 200 ? -11.641 -13.208 9.079 1.00 95.00 200 SER A C 1
ATOM 1532 O O . SER A 1 200 ? -12.120 -13.949 9.938 1.00 95.00 200 SER A O 1
ATOM 1534 N N . LEU A 1 201 ? -10.579 -12.430 9.337 1.00 94.81 201 LEU A N 1
ATOM 1535 C CA . LEU A 1 201 ? -9.939 -12.412 10.654 1.00 94.81 201 LEU A CA 1
ATOM 1536 C C . LEU A 1 201 ? -10.954 -12.072 11.767 1.00 94.81 201 LEU A C 1
ATOM 1538 O O . LEU A 1 201 ? -11.714 -11.098 11.644 1.00 94.81 201 LEU A O 1
ATOM 1542 N N . PRO A 1 202 ? -10.995 -12.848 12.865 1.00 93.94 202 PRO A N 1
ATOM 1543 C CA . PRO A 1 202 ? -11.864 -12.547 13.991 1.00 93.94 202 PRO A CA 1
ATOM 1544 C C . PRO A 1 202 ? -11.306 -11.351 14.770 1.00 93.94 202 PRO A C 1
ATOM 1546 O O . PRO A 1 202 ? -10.170 -11.376 15.240 1.00 93.94 202 PRO A O 1
ATOM 1549 N N . LEU A 1 203 ? -12.119 -10.304 14.923 1.00 94.75 203 LEU A N 1
ATOM 1550 C CA . LEU A 1 203 ? -11.765 -9.146 15.750 1.00 94.75 203 LEU A CA 1
ATOM 1551 C C . LEU A 1 203 ? -12.175 -9.336 17.218 1.00 94.75 203 LEU A C 1
ATOM 1553 O O . LEU A 1 203 ? -11.515 -8.808 18.108 1.00 94.75 203 LEU A O 1
ATOM 1557 N N . GLY A 1 204 ? -13.225 -10.119 17.491 1.00 93.38 204 GLY A N 1
ATOM 1558 C CA . GLY A 1 204 ? -13.777 -10.248 18.841 1.00 93.38 204 GLY A CA 1
ATOM 1559 C C . GLY A 1 204 ? -14.172 -8.877 19.395 1.00 93.38 204 GLY A C 1
ATOM 1560 O O . GLY A 1 204 ? -14.928 -8.140 18.762 1.00 93.38 204 GLY A O 1
ATOM 1561 N N . GLU A 1 205 ? -13.615 -8.513 20.549 1.00 93.88 205 GLU A N 1
ATOM 1562 C CA . GLU A 1 205 ? -13.817 -7.190 21.152 1.00 93.88 205 GLU A CA 1
ATOM 1563 C C . GLU A 1 205 ? -12.886 -6.099 20.608 1.00 93.88 205 GLU A C 1
ATOM 1565 O O . GLU A 1 205 ? -13.107 -4.917 20.875 1.00 93.88 205 GLU A O 1
ATOM 1570 N N . ALA A 1 206 ? -11.873 -6.462 19.817 1.00 96.81 206 ALA A N 1
ATOM 1571 C CA . ALA A 1 206 ? -11.007 -5.479 19.189 1.00 96.81 206 ALA A CA 1
ATOM 1572 C C . ALA A 1 206 ? -11.766 -4.688 18.112 1.00 96.81 206 ALA A C 1
ATOM 1574 O O . ALA A 1 206 ? -12.609 -5.216 17.387 1.00 96.81 206 ALA A O 1
ATOM 1575 N N . LYS A 1 207 ? -11.425 -3.408 17.977 1.00 98.00 207 LYS A N 1
ATOM 1576 C CA . LYS A 1 207 ? -11.925 -2.512 16.927 1.00 98.00 207 LYS A CA 1
ATOM 1577 C C . LYS A 1 207 ? -11.001 -2.482 15.710 1.00 98.00 207 LYS A C 1
ATOM 1579 O O . LYS A 1 207 ? -11.431 -2.153 14.608 1.00 98.00 207 LYS A O 1
ATOM 1584 N N . ALA A 1 208 ? -9.731 -2.826 15.899 1.00 97.62 208 ALA A N 1
ATOM 1585 C CA . ALA A 1 208 ? -8.749 -2.933 14.832 1.00 97.62 208 ALA A CA 1
ATOM 1586 C C . ALA A 1 208 ? -7.853 -4.153 15.051 1.00 97.62 208 ALA A C 1
ATOM 1588 O O . ALA A 1 208 ? -7.516 -4.479 16.188 1.00 97.62 208 ALA A O 1
ATOM 1589 N N . ALA A 1 209 ? -7.429 -4.798 13.968 1.00 96.69 209 ALA A N 1
ATOM 1590 C CA . ALA A 1 209 ? -6.334 -5.754 13.983 1.00 96.69 209 ALA A CA 1
ATOM 1591 C C . ALA A 1 209 ? -5.163 -5.242 13.149 1.00 96.69 209 ALA A C 1
ATOM 1593 O O . ALA A 1 209 ? -5.368 -4.730 12.050 1.00 96.69 209 ALA A O 1
ATOM 1594 N N . CYS A 1 210 ? -3.946 -5.412 13.650 1.00 94.81 210 CYS A N 1
ATOM 1595 C CA . CYS A 1 210 ? -2.703 -5.141 12.934 1.00 94.81 210 CYS A CA 1
ATOM 1596 C C . CYS A 1 210 ? -1.685 -6.254 13.205 1.00 94.81 210 CYS A C 1
ATOM 1598 O O . CYS A 1 210 ? -1.979 -7.226 13.908 1.00 94.81 210 CYS A O 1
ATOM 1600 N N . GLN A 1 211 ? -0.503 -6.146 12.600 1.00 89.81 211 GLN A N 1
ATOM 1601 C CA . GLN A 1 211 ? 0.583 -7.075 12.882 1.00 89.81 211 GLN A CA 1
ATOM 1602 C C . GLN A 1 211 ? 1.377 -6.570 14.091 1.00 89.81 211 GLN A C 1
ATOM 1604 O O . GLN A 1 211 ? 1.688 -5.380 14.205 1.00 89.81 211 GLN A O 1
ATOM 1609 N N . GLU A 1 212 ? 1.743 -7.484 14.980 1.00 78.38 212 GLU A N 1
ATOM 1610 C CA . GLU A 1 212 ? 2.732 -7.207 16.017 1.00 78.38 212 GLU A CA 1
ATOM 1611 C C . GLU A 1 212 ? 4.129 -7.044 15.401 1.00 78.38 212 GLU A C 1
ATOM 1613 O O . GLU A 1 212 ? 4.487 -7.742 14.444 1.00 78.38 212 GLU A O 1
ATOM 1618 N N . GLU A 1 213 ? 4.943 -6.125 15.923 1.00 66.75 213 GLU A N 1
ATOM 1619 C CA . GLU A 1 213 ? 6.372 -6.112 15.616 1.00 66.75 213 GLU A CA 1
ATOM 1620 C C . GLU A 1 213 ? 6.999 -7.446 16.038 1.00 66.75 213 GLU A C 1
ATOM 1622 O O . GLU A 1 213 ? 6.888 -7.884 17.186 1.00 66.75 213 GLU A O 1
ATOM 1627 N N . LEU A 1 214 ? 7.649 -8.108 15.080 1.00 58.25 214 LEU A N 1
ATOM 1628 C CA . LEU A 1 214 ? 8.377 -9.343 15.339 1.00 58.25 214 LEU A CA 1
ATOM 1629 C C . LEU A 1 214 ? 9.508 -9.062 16.345 1.00 58.25 214 LEU A C 1
ATOM 1631 O O . LEU A 1 214 ? 10.266 -8.113 16.127 1.00 58.25 214 LEU A O 1
ATOM 1635 N N . PRO A 1 215 ? 9.671 -9.871 17.410 1.00 45.12 215 PRO A N 1
ATOM 1636 C CA . PRO A 1 215 ? 10.794 -9.735 18.333 1.00 45.12 215 PRO A CA 1
ATOM 1637 C C . PRO A 1 215 ? 12.136 -9.768 17.591 1.00 45.12 215 PRO A C 1
ATOM 1639 O O . PRO A 1 215 ? 12.327 -10.572 16.673 1.00 45.12 215 PRO A O 1
ATOM 1642 N N . GLU A 1 216 ? 13.079 -8.912 17.994 1.00 40.97 216 GLU A N 1
ATOM 1643 C CA . GLU A 1 216 ? 14.421 -8.907 17.406 1.00 40.97 216 GLU A CA 1
ATOM 1644 C C . GLU A 1 216 ? 15.108 -10.282 17.558 1.00 40.97 216 GLU A C 1
ATOM 1646 O O . GLU A 1 216 ? 15.170 -10.877 18.634 1.00 40.97 216 GLU A O 1
ATOM 1651 N N . GLY A 1 217 ? 15.591 -10.775 16.415 1.00 48.19 217 GLY A N 1
ATOM 1652 C CA . GLY A 1 217 ? 16.204 -12.090 16.159 1.00 48.19 217 GLY A CA 1
ATOM 1653 C C . GLY A 1 217 ? 16.434 -12.323 14.653 1.00 48.19 217 GLY A C 1
ATOM 1654 O O . GLY A 1 217 ? 17.323 -13.067 14.250 1.00 48.19 217 GLY A O 1
ATOM 1655 N N . ILE A 1 218 ? 15.709 -11.556 13.824 1.00 49.59 218 ILE A N 1
ATOM 1656 C CA . ILE A 1 218 ? 16.064 -11.148 12.448 1.00 49.59 218 ILE A CA 1
ATOM 1657 C C . ILE A 1 218 ? 16.943 -9.859 12.467 1.00 49.59 218 ILE A C 1
ATOM 1659 O O . ILE A 1 218 ? 17.513 -9.451 11.455 1.00 49.59 218 ILE A O 1
ATOM 1663 N N . ALA A 1 219 ? 17.161 -9.271 13.652 1.00 41.50 219 ALA A N 1
ATOM 1664 C CA . ALA A 1 219 ? 18.182 -8.271 13.977 1.00 41.50 219 ALA A CA 1
ATOM 1665 C C . ALA A 1 219 ? 18.936 -8.712 15.251 1.00 41.50 219 ALA A C 1
ATOM 1667 O O . ALA A 1 219 ? 18.387 -9.401 16.103 1.00 41.50 219 ALA A O 1
ATOM 1668 N N . ARG A 1 220 ? 20.229 -8.385 15.330 1.00 36.09 220 ARG A N 1
ATOM 1669 C CA . ARG A 1 220 ? 21.264 -8.994 16.193 1.00 36.09 220 ARG A CA 1
ATOM 1670 C C . ARG A 1 220 ? 21.242 -8.597 17.684 1.00 36.09 220 ARG A C 1
ATOM 1672 O O . ARG A 1 220 ? 22.306 -8.558 18.299 1.00 36.09 220 ARG A O 1
ATOM 1679 N N . THR A 1 221 ? 20.094 -8.339 18.292 1.00 35.94 221 THR A N 1
ATOM 1680 C CA . THR A 1 221 ? 20.029 -8.001 19.724 1.00 35.94 221 THR A CA 1
ATOM 1681 C C . THR A 1 221 ? 18.791 -8.597 20.374 1.00 35.94 221 THR A C 1
ATOM 1683 O O . THR A 1 221 ? 17.718 -8.604 19.791 1.00 35.94 221 THR A O 1
ATOM 1686 N N . ALA A 1 222 ? 18.956 -9.163 21.571 1.00 39.84 222 ALA A N 1
ATOM 1687 C CA . ALA A 1 222 ? 17.843 -9.707 22.338 1.00 39.84 222 ALA A CA 1
ATOM 1688 C C . ALA A 1 222 ? 16.861 -8.581 22.724 1.00 39.84 222 ALA A C 1
ATOM 1690 O O . ALA A 1 222 ? 17.316 -7.476 23.039 1.00 39.84 222 ALA A O 1
ATOM 1691 N N . PRO A 1 223 ? 15.542 -8.844 22.748 1.00 47.00 223 PRO A N 1
ATOM 1692 C CA . PRO A 1 223 ? 14.557 -7.863 23.186 1.00 47.00 223 PRO A CA 1
ATOM 1693 C C . PRO A 1 223 ? 14.853 -7.399 24.620 1.00 47.00 223 PRO A C 1
ATOM 1695 O O . PRO A 1 223 ? 15.034 -8.209 25.529 1.00 47.00 223 PRO A O 1
ATOM 1698 N N . VAL A 1 224 ? 14.903 -6.080 24.820 1.00 50.78 224 VAL A N 1
ATOM 1699 C CA . VAL A 1 224 ? 15.095 -5.463 26.139 1.00 50.78 224 VAL A CA 1
ATOM 1700 C C . VAL A 1 224 ? 13.850 -5.737 26.999 1.00 50.78 224 VAL A C 1
ATOM 1702 O O . VAL A 1 224 ? 12.740 -5.436 26.550 1.00 50.78 224 VAL A O 1
ATOM 1705 N N . PRO A 1 225 ? 13.982 -6.283 28.224 1.00 42.78 225 PRO A N 1
ATOM 1706 C CA . PRO A 1 225 ? 12.853 -6.445 29.137 1.00 42.78 225 PRO A CA 1
ATOM 1707 C C . PRO A 1 225 ? 12.125 -5.110 29.350 1.00 42.78 225 PRO A C 1
ATOM 1709 O O . PRO A 1 225 ? 12.741 -4.121 29.739 1.00 42.78 225 PRO A O 1
ATOM 1712 N N . GLY A 1 226 ? 10.821 -5.073 29.066 1.00 50.38 226 GLY A N 1
ATOM 1713 C CA . GLY A 1 226 ? 10.003 -3.856 29.157 1.00 50.38 226 GLY A CA 1
ATOM 1714 C C . GLY A 1 226 ? 9.915 -3.019 27.873 1.00 50.38 226 GLY A C 1
ATOM 1715 O O . GLY A 1 226 ? 9.209 -2.012 27.869 1.00 50.38 226 GLY A O 1
ATOM 1716 N N . ALA A 1 227 ? 10.566 -3.418 26.772 1.00 53.88 227 ALA A N 1
ATOM 1717 C CA . ALA A 1 227 ? 10.344 -2.783 25.475 1.00 53.88 227 ALA A CA 1
ATOM 1718 C C . ALA A 1 227 ? 8.910 -3.052 24.989 1.00 53.88 227 ALA A C 1
ATOM 1720 O O . ALA A 1 227 ? 8.512 -4.199 24.769 1.00 53.88 227 ALA A O 1
ATOM 1721 N N . ARG A 1 228 ? 8.125 -1.981 24.827 1.00 55.75 228 ARG A N 1
ATOM 1722 C CA . ARG A 1 228 ? 6.790 -2.041 24.225 1.00 55.75 228 ARG A CA 1
ATOM 1723 C C . ARG A 1 228 ? 6.943 -2.452 22.757 1.00 55.75 228 ARG A C 1
ATOM 1725 O O . ARG A 1 228 ? 7.672 -1.794 22.018 1.00 55.75 228 ARG A O 1
ATOM 1732 N N . ARG A 1 229 ? 6.285 -3.542 22.354 1.00 59.44 229 ARG A N 1
ATOM 1733 C CA . ARG A 1 229 ? 6.257 -4.002 20.956 1.00 59.44 229 ARG A CA 1
ATOM 1734 C C . ARG A 1 229 ? 5.597 -2.923 20.097 1.00 59.44 229 ARG A C 1
ATOM 1736 O O . ARG A 1 229 ? 4.517 -2.449 20.456 1.00 59.44 229 ARG A O 1
ATOM 1743 N N . ARG A 1 230 ? 6.232 -2.503 19.000 1.00 72.44 230 ARG A N 1
ATOM 1744 C CA . ARG A 1 230 ? 5.633 -1.512 18.094 1.00 72.44 230 ARG A CA 1
ATOM 1745 C C . ARG A 1 230 ? 4.540 -2.167 17.258 1.00 72.44 230 ARG A C 1
ATOM 1747 O O . ARG A 1 230 ? 4.586 -3.356 16.950 1.00 72.44 230 ARG A O 1
ATOM 1754 N N . LYS A 1 231 ? 3.534 -1.390 16.876 1.00 85.38 231 LYS A N 1
ATOM 1755 C CA . LYS A 1 231 ? 2.451 -1.868 16.015 1.00 85.38 231 LYS A CA 1
ATOM 1756 C C . LYS A 1 231 ? 2.833 -1.641 14.556 1.00 85.38 231 LYS A C 1
ATOM 1758 O O . LYS A 1 231 ? 3.271 -0.552 14.187 1.00 85.38 231 LYS A O 1
ATOM 1763 N N . GLN A 1 232 ? 2.651 -2.648 13.707 1.00 87.94 232 GLN A N 1
ATOM 1764 C CA . GLN A 1 232 ? 2.842 -2.519 12.262 1.00 87.94 232 GLN A CA 1
ATOM 1765 C C . GLN A 1 232 ? 1.485 -2.272 11.602 1.00 87.94 232 GLN A C 1
ATOM 1767 O O . GLN A 1 232 ? 0.772 -3.196 11.213 1.00 87.94 232 GLN A O 1
ATOM 1772 N N . CYS A 1 233 ? 1.117 -0.994 11.505 1.00 91.31 233 CYS A N 1
ATOM 1773 C CA . CYS A 1 233 ? -0.194 -0.549 11.026 1.00 91.31 233 CYS A CA 1
ATOM 1774 C C . CYS A 1 233 ? -0.254 -0.312 9.505 1.00 91.31 233 CYS A C 1
ATOM 1776 O O . CYS A 1 233 ? -1.164 0.367 9.037 1.00 91.31 233 CYS A O 1
ATOM 1778 N N . SER A 1 234 ? 0.717 -0.801 8.726 1.00 92.88 234 SER A N 1
ATOM 1779 C CA . SER A 1 234 ? 0.681 -0.752 7.252 1.00 92.88 234 SER A CA 1
ATOM 1780 C C . SER A 1 234 ? -0.390 -1.679 6.664 1.00 92.88 234 SER A C 1
ATOM 1782 O O . SER A 1 234 ? -0.893 -1.430 5.575 1.00 92.88 234 SER A O 1
ATOM 1784 N N . VAL A 1 235 ? -0.781 -2.713 7.417 1.00 97.38 235 VAL A N 1
ATOM 1785 C CA . VAL A 1 235 ? -1.918 -3.591 7.128 1.00 97.38 235 VAL A CA 1
ATOM 1786 C C . VAL A 1 235 ? -2.835 -3.594 8.340 1.00 97.38 235 VAL A C 1
ATOM 1788 O O . VAL A 1 235 ? -2.394 -3.911 9.448 1.00 97.38 235 VAL A O 1
ATOM 1791 N N . MET A 1 236 ? -4.102 -3.225 8.149 1.00 98.06 236 MET A N 1
ATOM 1792 C CA . MET A 1 236 ? -5.089 -3.234 9.232 1.00 98.06 236 MET A CA 1
ATOM 1793 C C . MET A 1 236 ? -6.417 -3.833 8.783 1.00 98.06 236 MET A C 1
ATOM 1795 O O . MET A 1 236 ? -6.866 -3.582 7.669 1.00 98.06 236 MET A O 1
ATOM 1799 N N . VAL A 1 237 ? -7.078 -4.558 9.681 1.00 98.31 237 VAL A N 1
ATOM 1800 C CA . VAL A 1 237 ? -8.501 -4.904 9.560 1.00 98.31 237 VAL A CA 1
ATOM 1801 C C . VAL A 1 237 ? -9.267 -4.048 10.557 1.00 98.31 237 VAL A C 1
ATOM 1803 O O . VAL A 1 237 ? -8.932 -4.037 11.737 1.00 98.31 237 VAL A O 1
ATOM 1806 N N . LEU A 1 238 ? -10.261 -3.304 10.088 1.00 98.50 238 LEU A N 1
ATOM 1807 C CA . LEU A 1 238 ? -10.938 -2.258 10.850 1.00 98.50 238 LEU A CA 1
ATOM 1808 C C . LEU A 1 238 ? -12.422 -2.583 11.001 1.00 98.50 238 LEU A C 1
ATOM 1810 O O . LEU A 1 238 ? -13.103 -2.818 10.003 1.00 98.50 238 LEU A O 1
ATOM 1814 N N . ASP A 1 239 ? -12.933 -2.541 12.228 1.00 98.12 239 ASP A N 1
ATOM 1815 C CA . ASP A 1 239 ? -14.368 -2.494 12.503 1.00 98.12 239 ASP A CA 1
ATOM 1816 C C . ASP A 1 239 ? -14.849 -1.040 12.399 1.00 98.12 239 ASP A C 1
ATOM 1818 O O . ASP A 1 239 ? -14.828 -0.270 13.360 1.00 98.12 239 ASP A O 1
ATOM 1822 N N . CYS A 1 240 ? -15.262 -0.639 11.199 1.00 98.12 240 CYS A N 1
ATOM 1823 C CA . CYS A 1 240 ? -15.698 0.725 10.918 1.00 98.12 240 CYS A CA 1
ATOM 1824 C C . CYS A 1 240 ? -16.983 1.115 11.660 1.00 98.12 240 CYS A C 1
ATOM 1826 O O . CYS A 1 240 ? -17.250 2.307 11.774 1.00 98.12 240 CYS A O 1
ATOM 1828 N N . ALA A 1 241 ? -17.772 0.154 12.151 1.00 97.31 241 ALA A N 1
ATOM 1829 C CA . ALA A 1 241 ? -18.959 0.440 12.954 1.00 97.31 241 ALA A CA 1
ATOM 1830 C C . ALA A 1 241 ? -18.617 0.797 14.409 1.00 97.31 241 ALA A C 1
ATOM 1832 O O . ALA A 1 241 ? -19.350 1.553 15.043 1.00 97.31 241 ALA A O 1
ATOM 1833 N N . ARG A 1 242 ? -17.509 0.265 14.944 1.00 97.56 242 ARG A N 1
ATOM 1834 C CA . ARG A 1 242 ? -17.073 0.498 16.335 1.00 97.56 242 ARG A CA 1
ATOM 1835 C C . ARG A 1 242 ? -15.965 1.539 16.475 1.00 97.56 242 ARG A C 1
ATOM 1837 O O . ARG A 1 242 ? -15.707 1.989 17.592 1.00 97.56 242 ARG A O 1
ATOM 1844 N N . LEU A 1 243 ? -15.285 1.886 15.383 1.00 98.06 243 LEU A N 1
ATOM 1845 C CA . LEU A 1 243 ? -14.259 2.926 15.361 1.00 98.06 243 LEU A CA 1
ATOM 1846 C C . LEU A 1 243 ? -14.894 4.318 15.287 1.00 98.06 243 LEU A C 1
ATOM 1848 O O . LEU A 1 243 ? -15.548 4.678 14.312 1.00 98.06 243 LEU A O 1
ATOM 1852 N N . ASP A 1 244 ? -14.625 5.125 16.302 1.00 96.12 244 ASP A N 1
ATOM 1853 C CA . ASP A 1 244 ? -15.060 6.514 16.460 1.00 96.12 244 ASP A CA 1
ATOM 1854 C C . ASP A 1 244 ? -14.003 7.521 15.979 1.00 96.12 244 ASP A C 1
ATOM 1856 O O . ASP A 1 244 ? -13.989 8.678 16.395 1.00 96.12 244 ASP A O 1
ATOM 1860 N N . TRP A 1 245 ? -13.109 7.091 15.085 1.00 97.88 245 TRP A N 1
ATOM 1861 C CA . TRP A 1 245 ? -12.055 7.949 14.560 1.00 97.88 245 TRP A CA 1
ATOM 1862 C C . TRP A 1 245 ? -12.626 9.165 13.825 1.00 97.88 245 TRP A C 1
ATOM 1864 O O . TRP A 1 245 ? -13.463 9.053 12.927 1.00 97.88 245 TRP A O 1
ATOM 1874 N N . ASP A 1 246 ? -12.104 10.328 14.199 1.00 97.62 246 ASP A N 1
ATOM 1875 C CA . ASP A 1 246 ? -12.277 11.612 13.533 1.00 97.62 246 ASP A CA 1
ATOM 1876 C C . ASP A 1 246 ? -10.882 12.054 13.084 1.00 97.62 246 ASP A C 1
ATOM 1878 O O . ASP A 1 246 ? -10.041 12.439 13.904 1.00 97.62 246 ASP A O 1
ATOM 1882 N N . ALA A 1 247 ? -10.595 11.911 11.788 1.00 97.44 247 ALA A N 1
ATOM 1883 C CA . ALA A 1 247 ? -9.263 12.172 11.256 1.00 97.44 247 ALA A CA 1
ATOM 1884 C C . ALA A 1 247 ? -8.796 13.617 11.519 1.00 97.44 247 ALA A C 1
ATOM 1886 O O . ALA A 1 247 ? -7.680 13.773 12.025 1.00 97.44 247 ALA A O 1
ATOM 1887 N N . PRO A 1 248 ? -9.601 14.671 11.259 1.00 97.25 248 PRO A N 1
ATOM 1888 C CA . PRO A 1 248 ? -9.256 16.029 11.666 1.00 97.25 248 PRO A CA 1
ATOM 1889 C C . PRO A 1 248 ? -8.902 16.169 13.148 1.00 97.25 248 PRO A C 1
ATOM 1891 O O . PRO A 1 248 ? -7.835 16.697 13.468 1.00 97.25 248 PRO A O 1
ATOM 1894 N N . ALA A 1 249 ? -9.740 15.657 14.053 1.00 97.56 249 ALA A N 1
ATOM 1895 C CA . ALA A 1 249 ? -9.498 15.763 15.488 1.00 97.56 249 ALA A CA 1
ATOM 1896 C C . ALA A 1 249 ? -8.234 15.002 15.911 1.00 97.56 249 ALA A C 1
ATOM 1898 O O . ALA A 1 249 ? -7.453 15.504 16.726 1.00 97.56 249 ALA A O 1
ATOM 1899 N N . ILE A 1 250 ? -8.002 13.811 15.352 1.00 97.75 250 ILE A N 1
ATOM 1900 C CA . ILE A 1 250 ? -6.790 13.021 15.591 1.00 97.75 250 ILE A CA 1
ATOM 1901 C C . ILE A 1 250 ? -5.552 13.817 15.159 1.00 97.75 250 ILE A C 1
ATOM 1903 O O . ILE A 1 250 ? -4.615 14.000 15.936 1.00 97.75 250 ILE A O 1
ATOM 1907 N N . ILE A 1 251 ? -5.561 14.379 13.951 1.00 96.75 251 ILE A N 1
ATOM 1908 C CA . ILE A 1 251 ? -4.418 15.133 13.426 1.00 96.75 251 ILE A CA 1
ATOM 1909 C C . ILE A 1 251 ? -4.161 16.404 14.243 1.00 96.75 251 ILE A C 1
ATOM 1911 O O . ILE A 1 251 ? -3.011 16.700 14.566 1.00 96.75 251 ILE A O 1
ATOM 1915 N N . SER A 1 252 ? -5.204 17.129 14.655 1.00 96.19 252 SER A N 1
ATOM 1916 C CA . SER A 1 252 ? -5.063 18.291 15.542 1.00 96.19 252 SER A CA 1
ATOM 1917 C C . SER A 1 252 ? -4.524 17.935 16.936 1.00 96.19 252 SER A C 1
ATOM 1919 O O . SER A 1 252 ? -4.046 18.815 17.647 1.00 96.19 252 SER A O 1
ATOM 1921 N N . GLY A 1 253 ? -4.570 16.658 17.335 1.00 96.06 253 GLY A N 1
ATOM 1922 C CA . GLY A 1 253 ? -3.974 16.164 18.577 1.00 96.06 253 GLY A CA 1
ATOM 1923 C C . GLY A 1 253 ? -2.451 15.986 18.542 1.00 96.06 253 GLY A C 1
ATOM 1924 O O . GLY A 1 253 ? -1.846 15.890 19.612 1.00 96.06 253 GLY A O 1
ATOM 1925 N N . LEU A 1 254 ? -1.831 15.954 17.356 1.00 95.25 254 LEU A N 1
ATOM 1926 C CA . LEU A 1 254 ? -0.388 15.750 17.196 1.00 95.25 254 LEU A CA 1
ATOM 1927 C C . LEU A 1 254 ? 0.422 16.945 17.708 1.00 95.25 254 LEU A C 1
ATOM 1929 O O . LEU A 1 254 ? 0.319 18.050 17.177 1.00 95.25 254 LEU A O 1
ATOM 1933 N N . GLY A 1 255 ? 1.259 16.697 18.714 1.00 92.50 255 GLY A N 1
ATOM 1934 C CA . GLY A 1 255 ? 1.984 17.697 19.497 1.00 92.50 255 GLY A CA 1
ATOM 1935 C C . GLY A 1 255 ? 1.306 17.936 20.847 1.00 92.50 255 GLY A C 1
ATOM 1936 O O . GLY A 1 255 ? 1.853 17.510 21.863 1.00 92.50 255 GLY A O 1
ATOM 1937 N N . PRO A 1 256 ? 0.102 18.543 20.890 1.00 93.44 256 PRO A N 1
ATOM 1938 C CA . PRO A 1 256 ? -0.572 18.867 22.148 1.00 93.44 256 PRO A CA 1
ATOM 1939 C C . PRO A 1 256 ? -0.984 17.665 23.007 1.00 93.44 256 PRO A C 1
ATOM 1941 O O . PRO A 1 256 ? -0.982 17.773 24.230 1.00 93.44 256 PRO A O 1
ATOM 1944 N N . ARG A 1 257 ? -1.387 16.541 22.396 1.00 95.88 257 ARG A N 1
ATOM 1945 C CA . ARG A 1 257 ? -1.900 15.357 23.118 1.00 95.88 257 ARG A CA 1
ATOM 1946 C C . ARG A 1 257 ? -0.980 14.150 23.023 1.00 95.88 257 ARG A C 1
ATOM 1948 O O . ARG A 1 257 ? -0.902 13.365 23.962 1.00 95.88 257 ARG A O 1
ATOM 1955 N N . TYR A 1 258 ? -0.317 13.985 21.887 1.00 96.06 258 TYR A N 1
ATOM 1956 C CA . TYR A 1 258 ? 0.584 12.870 21.628 1.00 96.06 258 TYR A CA 1
ATOM 1957 C C . TYR A 1 258 ? 1.545 13.204 20.493 1.00 96.06 258 TYR A C 1
ATOM 1959 O O . TYR A 1 258 ? 1.277 14.041 19.634 1.00 96.06 258 TYR A O 1
ATOM 1967 N N . THR A 1 259 ? 2.674 12.515 20.472 1.00 94.38 259 THR A N 1
ATOM 1968 C CA . THR A 1 259 ? 3.677 12.609 19.412 1.00 94.38 259 THR A CA 1
ATOM 1969 C C . THR A 1 259 ? 3.282 11.781 18.189 1.00 94.38 259 THR A C 1
ATOM 1971 O O . THR A 1 259 ? 2.451 10.873 18.262 1.00 94.38 259 THR A O 1
ATOM 1974 N N . TYR A 1 260 ? 3.952 12.033 17.061 1.00 91.94 260 TYR A N 1
ATOM 1975 C CA . TYR A 1 260 ? 3.851 11.182 15.869 1.00 91.94 260 TYR A CA 1
ATOM 1976 C C . TYR A 1 260 ? 4.097 9.700 16.187 1.00 91.94 260 TYR A C 1
ATOM 1978 O O . TYR A 1 260 ? 3.412 8.836 15.654 1.00 91.94 260 TYR A O 1
ATOM 1986 N N . GLU A 1 261 ? 5.072 9.402 17.049 1.00 90.12 261 GLU A N 1
ATOM 1987 C CA . GLU A 1 261 ? 5.428 8.027 17.405 1.00 90.12 261 GLU A CA 1
ATOM 1988 C C . GLU A 1 261 ? 4.321 7.345 18.215 1.00 90.12 261 GLU A C 1
ATOM 1990 O O . GLU A 1 261 ? 3.954 6.211 17.927 1.00 90.12 261 GLU A O 1
ATOM 1995 N N . GLN A 1 262 ? 3.716 8.062 19.163 1.00 93.12 262 GLN A N 1
ATOM 1996 C CA . GLN A 1 262 ? 2.575 7.552 19.927 1.00 93.12 262 GLN A CA 1
ATOM 1997 C C . GLN A 1 262 ? 1.350 7.308 19.031 1.00 93.12 262 GLN A C 1
ATOM 1999 O O . GLN A 1 262 ? 0.638 6.321 19.210 1.00 93.12 262 GLN A O 1
ATOM 2004 N N . LEU A 1 263 ? 1.115 8.160 18.030 1.00 94.50 263 LEU A N 1
ATOM 2005 C CA . LEU A 1 263 ? 0.010 7.955 17.095 1.00 94.50 263 LEU A CA 1
ATOM 2006 C C . LEU A 1 263 ? 0.286 6.806 16.114 1.00 94.50 263 LEU A C 1
ATOM 2008 O O . LEU A 1 263 ? -0.537 5.909 15.967 1.00 94.50 263 LEU A O 1
ATOM 2012 N N . MET A 1 264 ? 1.424 6.836 15.422 1.00 91.00 264 MET A N 1
ATOM 2013 C CA . MET A 1 264 ? 1.694 5.935 14.296 1.00 91.00 264 MET A CA 1
ATOM 2014 C C . MET A 1 264 ? 2.348 4.612 14.704 1.00 91.00 264 MET A C 1
ATOM 2016 O O . MET A 1 264 ? 2.176 3.627 13.992 1.00 91.00 264 MET A O 1
ATOM 2020 N N . GLY A 1 265 ? 3.099 4.586 15.808 1.00 87.00 265 GLY A N 1
ATOM 2021 C CA . GLY A 1 265 ? 3.768 3.392 16.334 1.00 87.00 265 GLY A CA 1
ATOM 2022 C C . GLY A 1 265 ? 2.967 2.688 17.428 1.00 87.00 265 GLY A C 1
ATOM 2023 O O . GLY A 1 265 ? 2.850 1.464 17.407 1.00 87.00 265 GLY A O 1
ATOM 2024 N N . ASP A 1 266 ? 2.370 3.452 18.349 1.00 89.88 266 ASP A N 1
ATOM 2025 C CA . ASP A 1 266 ? 1.622 2.881 19.480 1.00 89.88 266 ASP A CA 1
ATOM 2026 C C . ASP A 1 266 ? 0.107 2.806 19.249 1.00 89.88 266 ASP A C 1
ATOM 2028 O O . ASP A 1 266 ? -0.571 2.104 20.004 1.00 89.88 266 ASP A O 1
ATOM 2032 N N . LEU A 1 267 ? -0.416 3.501 18.229 1.00 93.75 267 LEU A N 1
ATOM 2033 C CA . LEU A 1 267 ? -1.849 3.684 17.971 1.00 93.75 267 LEU A CA 1
ATOM 2034 C C . LEU A 1 267 ? -2.599 4.164 19.225 1.00 93.75 267 LEU A C 1
ATOM 2036 O O . LEU A 1 267 ? -3.646 3.633 19.578 1.00 93.75 267 LEU A O 1
ATOM 2040 N N . CYS A 1 268 ? -2.064 5.188 19.903 1.00 94.44 268 CYS A N 1
ATOM 2041 C CA . CYS A 1 268 ? -2.549 5.669 21.207 1.00 94.44 268 CYS A CA 1
ATOM 2042 C C . CYS A 1 268 ? -3.987 6.226 21.222 1.00 94.44 268 CYS A C 1
ATOM 2044 O O . CYS A 1 268 ? -4.477 6.637 22.269 1.00 94.44 268 CYS A O 1
ATOM 2046 N N . ILE A 1 269 ? -4.639 6.283 20.062 1.00 96.12 269 ILE A N 1
ATOM 2047 C CA . ILE A 1 269 ? -6.046 6.659 19.884 1.00 96.12 269 ILE A CA 1
ATOM 2048 C C . ILE A 1 269 ? -7.012 5.483 20.106 1.00 96.12 269 ILE A C 1
ATOM 2050 O O . ILE A 1 269 ? -8.215 5.654 19.955 1.00 96.12 269 ILE A O 1
ATOM 2054 N N . LEU A 1 270 ? -6.490 4.299 20.434 1.00 95.88 270 LEU A N 1
ATOM 2055 C CA . LEU A 1 270 ? -7.238 3.125 20.871 1.00 95.88 270 LEU A CA 1
ATOM 2056 C C . LEU A 1 270 ? -6.630 2.596 22.174 1.00 95.88 270 LEU A C 1
ATOM 2058 O O . LEU A 1 270 ? -5.411 2.653 22.369 1.00 95.88 270 LEU A O 1
ATOM 2062 N N . ALA A 1 271 ? -7.469 2.059 23.059 1.00 94.19 271 ALA A N 1
ATOM 2063 C CA . ALA A 1 271 ? -6.979 1.313 24.209 1.00 94.19 271 ALA A CA 1
ATOM 2064 C C . ALA A 1 271 ? -6.368 -0.022 23.750 1.00 94.19 271 ALA A C 1
ATOM 2066 O O . ALA A 1 271 ? -6.762 -0.594 22.736 1.00 94.19 271 ALA A O 1
ATOM 2067 N N . GLU A 1 272 ? -5.392 -0.547 24.494 1.00 90.94 272 GLU A N 1
ATOM 2068 C CA . GLU A 1 272 ? -4.657 -1.754 24.080 1.00 90.94 272 GLU A CA 1
ATOM 2069 C C . GLU A 1 272 ? -5.576 -2.984 23.941 1.00 90.94 272 GLU A C 1
ATOM 2071 O O . GLU A 1 272 ? -5.374 -3.806 23.057 1.00 90.94 272 GLU A O 1
ATOM 2076 N N . ASN A 1 273 ? -6.635 -3.080 24.753 1.00 92.06 273 ASN A N 1
ATOM 2077 C CA . ASN A 1 273 ? -7.648 -4.137 24.657 1.00 92.06 273 ASN A CA 1
ATOM 2078 C C . ASN A 1 273 ? -8.609 -3.977 23.462 1.00 92.06 273 ASN A C 1
ATOM 2080 O O . ASN A 1 273 ? -9.372 -4.895 23.176 1.00 92.06 273 ASN A O 1
ATOM 2084 N N . GLU A 1 274 ? -8.583 -2.839 22.766 1.00 95.81 274 GLU A N 1
ATOM 2085 C CA . GLU A 1 274 ? -9.345 -2.594 21.536 1.00 95.81 274 GLU A CA 1
ATOM 2086 C C . GLU A 1 274 ? -8.533 -2.938 20.275 1.00 95.81 274 GLU A C 1
ATOM 2088 O O . GLU A 1 274 ? -9.005 -2.722 19.155 1.00 95.81 274 GLU A O 1
ATOM 2093 N N . ILE A 1 275 ? -7.317 -3.469 20.437 1.00 94.69 275 ILE A N 1
ATOM 2094 C CA . ILE A 1 275 ? -6.390 -3.779 19.349 1.00 94.69 275 ILE A CA 1
ATOM 2095 C C . ILE A 1 275 ? -6.053 -5.268 19.387 1.00 94.69 275 ILE A C 1
ATOM 2097 O O . ILE A 1 275 ? -5.606 -5.807 20.394 1.00 94.69 275 ILE A O 1
ATOM 2101 N N . SER A 1 276 ? -6.250 -5.936 18.257 1.00 94.00 276 SER A N 1
ATOM 2102 C CA . SER A 1 276 ? -5.834 -7.316 18.041 1.00 94.00 276 SER A CA 1
ATOM 2103 C C . SER A 1 276 ? -4.520 -7.352 17.265 1.00 94.00 276 SER A C 1
ATOM 2105 O O . SER A 1 276 ? -4.346 -6.657 16.267 1.00 94.00 276 SER A O 1
ATOM 2107 N N . TYR A 1 277 ? -3.607 -8.227 17.670 1.00 92.31 277 TYR A N 1
ATOM 2108 C CA . TYR A 1 277 ? -2.391 -8.536 16.913 1.00 92.31 277 TYR A CA 1
ATOM 2109 C C . TYR A 1 277 ? -2.580 -9.728 15.964 1.00 92.31 277 TYR A C 1
ATOM 2111 O O . TYR A 1 277 ? -1.639 -10.447 15.633 1.00 92.31 277 TYR A O 1
ATOM 2119 N N . GLY A 1 278 ? -3.828 -9.980 15.561 1.00 91.25 278 GLY A N 1
ATOM 2120 C CA . GLY A 1 278 ? -4.220 -11.161 14.801 1.00 91.25 278 GLY A CA 1
ATOM 2121 C C . GLY A 1 278 ? -3.796 -11.168 13.333 1.00 91.25 278 GLY A C 1
ATOM 2122 O O . GLY A 1 278 ? -4.014 -12.186 12.684 1.00 91.25 278 GLY A O 1
ATOM 2123 N N . VAL A 1 279 ? -3.218 -10.085 12.789 1.00 95.44 279 VAL A N 1
ATOM 2124 C CA . VAL A 1 279 ? -2.720 -10.084 11.401 1.00 95.44 279 VAL A CA 1
ATOM 2125 C C . VAL A 1 279 ? -1.412 -10.881 11.339 1.00 95.44 279 VAL A C 1
ATOM 2127 O O . VAL A 1 279 ? -0.412 -10.454 11.921 1.00 95.44 279 VAL A O 1
ATOM 2130 N N . PRO A 1 280 ? -1.368 -12.019 10.620 1.00 92.94 280 PRO A N 1
ATOM 2131 C CA . PRO A 1 280 ? -0.157 -12.828 10.527 1.00 92.94 280 PRO A CA 1
ATOM 2132 C C . PRO A 1 280 ? 0.944 -12.121 9.729 1.00 92.94 280 PRO A C 1
ATOM 2134 O O . PRO A 1 280 ? 0.660 -11.432 8.753 1.00 92.94 280 PRO A O 1
ATOM 2137 N N . THR A 1 281 ? 2.215 -12.395 10.034 1.00 91.50 281 THR A N 1
ATOM 2138 C CA . THR A 1 281 ? 3.368 -11.831 9.300 1.00 91.50 281 THR A CA 1
ATOM 2139 C C . THR A 1 281 ? 3.326 -12.083 7.793 1.00 91.50 281 THR A C 1
ATOM 2141 O O . THR A 1 281 ? 3.700 -11.217 7.011 1.00 91.50 281 THR A O 1
ATOM 2144 N N . ARG A 1 282 ? 2.809 -13.236 7.348 1.00 94.69 282 ARG A N 1
ATOM 2145 C CA . ARG A 1 282 ? 2.635 -13.530 5.911 1.00 94.69 282 ARG A CA 1
ATOM 2146 C C . ARG A 1 282 ? 1.693 -12.556 5.192 1.00 94.69 282 ARG A C 1
ATOM 2148 O O . ARG A 1 282 ? 1.760 -12.475 3.969 1.00 94.69 282 ARG A O 1
ATOM 2155 N N . TRP A 1 283 ? 0.851 -11.824 5.926 1.00 96.75 283 TRP A N 1
ATOM 2156 C CA . TRP A 1 283 ? -0.027 -10.759 5.426 1.00 96.75 283 TRP A CA 1
ATOM 2157 C C . TRP A 1 283 ? 0.585 -9.352 5.516 1.00 96.75 283 TRP A C 1
ATOM 2159 O O . TRP A 1 283 ? -0.070 -8.394 5.125 1.00 96.75 283 TRP A O 1
ATOM 2169 N N . ASN A 1 284 ? 1.828 -9.217 5.980 1.00 95.56 284 ASN A N 1
ATOM 2170 C CA . ASN A 1 284 ? 2.614 -7.982 5.948 1.00 95.56 284 ASN A CA 1
ATOM 2171 C C . ASN A 1 284 ? 4.119 -8.329 5.908 1.00 95.56 284 ASN A C 1
ATOM 2173 O O . ASN A 1 284 ? 4.896 -7.976 6.795 1.00 95.56 284 ASN A O 1
ATOM 2177 N N . SER A 1 285 ? 4.525 -9.084 4.878 1.00 93.12 285 SER A N 1
ATOM 2178 C CA . SER A 1 285 ? 5.897 -9.583 4.741 1.00 93.12 285 SER A CA 1
ATOM 2179 C C . SER A 1 285 ? 6.815 -8.488 4.199 1.00 93.12 285 SER A C 1
ATOM 2181 O O . SER A 1 285 ? 6.737 -8.121 3.025 1.00 93.12 285 SER A O 1
ATOM 2183 N N . LEU A 1 286 ? 7.676 -7.944 5.059 1.00 91.94 286 LEU A N 1
ATOM 2184 C CA . LEU A 1 286 ? 8.535 -6.803 4.735 1.00 91.94 286 LEU A CA 1
ATOM 2185 C C . LEU A 1 286 ? 9.771 -7.264 3.949 1.00 91.94 286 LEU A C 1
ATOM 2187 O O . LEU A 1 286 ? 10.612 -7.979 4.491 1.00 91.94 286 LEU A O 1
ATOM 2191 N N . GLU A 1 287 ? 9.904 -6.840 2.689 1.00 91.25 287 GLU A N 1
ATOM 2192 C CA . GLU A 1 287 ? 11.054 -7.120 1.799 1.00 91.25 287 GLU A CA 1
ATOM 2193 C C . GLU A 1 287 ? 11.399 -8.601 1.552 1.00 91.25 287 GLU A C 1
ATOM 2195 O O . GLU A 1 287 ? 12.397 -8.902 0.894 1.00 91.25 287 GLU A O 1
ATOM 2200 N N . HIS A 1 288 ? 10.597 -9.537 2.050 1.00 90.06 288 HIS A N 1
ATOM 2201 C CA . HIS A 1 288 ? 10.853 -10.972 1.964 1.00 90.06 288 HIS A CA 1
ATOM 2202 C C . HIS A 1 288 ? 9.676 -11.683 1.304 1.00 90.06 288 HIS A C 1
ATOM 2204 O O . HIS A 1 288 ? 8.521 -11.426 1.644 1.00 90.06 288 HIS A O 1
ATOM 2210 N N . ALA A 1 289 ? 9.973 -12.571 0.358 1.00 93.31 289 ALA A N 1
ATOM 2211 C CA . ALA A 1 289 ? 8.976 -13.357 -0.348 1.00 93.31 289 ALA A CA 1
ATOM 2212 C C . ALA A 1 289 ? 9.420 -14.818 -0.438 1.00 93.31 289 ALA A C 1
ATOM 2214 O O . ALA A 1 289 ? 10.522 -15.123 -0.892 1.00 93.31 289 ALA A O 1
ATOM 2215 N N . ASP A 1 290 ? 8.519 -15.705 -0.047 1.00 93.38 290 ASP A N 1
ATOM 2216 C CA . ASP A 1 290 ? 8.612 -17.155 -0.168 1.00 93.38 290 ASP A CA 1
ATOM 2217 C C . ASP A 1 290 ? 7.236 -17.740 -0.540 1.00 93.38 290 ASP A C 1
ATOM 2219 O O . ASP A 1 290 ? 6.295 -17.017 -0.879 1.00 93.38 290 ASP A O 1
ATOM 2223 N N . ASP A 1 291 ? 7.113 -19.062 -0.516 1.00 93.94 291 ASP A N 1
ATOM 2224 C CA . ASP A 1 291 ? 5.888 -19.791 -0.847 1.00 93.94 291 ASP A CA 1
ATOM 2225 C C . ASP A 1 291 ? 4.728 -19.553 0.141 1.00 93.94 291 ASP A C 1
ATOM 2227 O O . ASP A 1 291 ? 3.554 -19.670 -0.246 1.00 93.94 291 ASP A O 1
ATOM 2231 N N . THR A 1 292 ? 5.041 -19.162 1.380 1.00 94.56 292 THR A N 1
ATOM 2232 C CA . THR A 1 292 ? 4.068 -18.853 2.440 1.00 94.56 292 THR A CA 1
ATOM 2233 C C . THR A 1 292 ? 3.546 -17.415 2.385 1.00 94.56 292 THR A C 1
ATOM 2235 O O . THR A 1 292 ? 2.484 -17.109 2.943 1.00 94.56 292 THR A O 1
ATOM 2238 N N . THR A 1 293 ? 4.261 -16.531 1.686 1.00 96.50 293 THR A N 1
ATOM 2239 C CA . THR A 1 293 ? 3.962 -15.098 1.619 1.00 96.50 293 THR A CA 1
ATOM 2240 C C . THR A 1 293 ? 2.601 -14.844 0.959 1.00 96.50 293 THR A C 1
ATOM 2242 O O . THR A 1 293 ? 2.322 -15.306 -0.149 1.00 96.50 293 THR A O 1
ATOM 2245 N N . CYS A 1 294 ? 1.735 -14.095 1.648 1.00 98.06 294 CYS A N 1
ATOM 2246 C CA . CYS A 1 294 ? 0.389 -13.735 1.182 1.00 98.06 294 CYS A CA 1
ATOM 2247 C C . CYS A 1 294 ? 0.299 -12.298 0.698 1.00 98.06 294 CYS A C 1
ATOM 2249 O O . CYS A 1 294 ? -0.408 -12.027 -0.269 1.00 98.06 294 CYS A O 1
ATOM 2251 N N . LEU A 1 295 ? 1.039 -11.402 1.341 1.00 98.44 295 LEU A N 1
ATOM 2252 C CA . LEU A 1 295 ? 1.163 -10.009 0.958 1.00 98.44 295 LEU A CA 1
ATOM 2253 C C . LEU A 1 295 ? 2.611 -9.572 1.190 1.00 98.44 295 LEU A C 1
ATOM 2255 O O . LEU A 1 295 ? 3.124 -9.633 2.308 1.00 98.44 295 LEU A O 1
ATOM 2259 N N . LEU A 1 296 ? 3.261 -9.168 0.102 1.00 98.19 296 LEU A N 1
ATOM 2260 C CA . LEU A 1 296 ? 4.621 -8.640 0.084 1.00 98.19 296 LEU A CA 1
ATOM 2261 C C . LEU A 1 296 ? 4.577 -7.116 0.197 1.00 98.19 296 LEU A C 1
ATOM 2263 O O . LEU A 1 296 ? 3.830 -6.478 -0.540 1.00 98.19 296 LEU A O 1
ATOM 2267 N N . HIS A 1 297 ? 5.390 -6.543 1.079 1.00 97.56 297 HIS A N 1
ATOM 2268 C CA . HIS A 1 297 ? 5.460 -5.109 1.349 1.00 97.56 297 HIS A CA 1
ATOM 2269 C C . HIS A 1 297 ? 6.859 -4.569 1.010 1.00 97.56 297 HIS A C 1
ATOM 2271 O O . HIS A 1 297 ? 7.861 -4.964 1.614 1.00 97.56 297 HIS A O 1
ATOM 2277 N N . TYR A 1 298 ? 6.920 -3.661 0.034 1.00 96.50 298 TYR A N 1
ATOM 2278 C CA . TYR A 1 298 ? 8.132 -2.996 -0.453 1.00 96.50 298 TYR A CA 1
ATOM 2279 C C . TYR A 1 298 ? 8.416 -1.702 0.337 1.00 96.50 298 TYR A C 1
ATOM 2281 O O . TYR A 1 298 ? 8.374 -0.595 -0.203 1.00 96.50 298 TYR A O 1
ATOM 2289 N N . THR A 1 299 ? 8.705 -1.862 1.628 1.00 90.56 299 THR A N 1
ATOM 2290 C CA . THR A 1 299 ? 8.993 -0.795 2.605 1.00 90.56 299 THR A CA 1
ATOM 2291 C C . THR A 1 299 ? 10.155 0.144 2.248 1.00 90.56 299 THR A C 1
ATOM 2293 O O . THR A 1 299 ? 10.170 1.306 2.660 1.00 90.56 299 THR A O 1
ATOM 2296 N N . ASP A 1 300 ? 11.180 -0.334 1.538 1.00 88.94 300 ASP A N 1
ATOM 2297 C CA . ASP A 1 300 ? 12.351 0.463 1.186 1.00 88.94 300 ASP A CA 1
ATOM 2298 C C . ASP A 1 300 ? 12.092 1.209 -0.120 1.00 88.94 300 ASP A C 1
ATOM 2300 O O . ASP A 1 300 ? 12.337 0.706 -1.223 1.00 88.94 300 ASP A O 1
ATOM 2304 N N . MET A 1 301 ? 11.628 2.450 0.042 1.00 90.19 301 MET A N 1
ATOM 2305 C CA . MET A 1 301 ? 11.238 3.350 -1.040 1.00 90.19 301 MET A CA 1
ATOM 2306 C C . MET A 1 301 ? 12.263 3.425 -2.172 1.00 90.19 301 MET A C 1
ATOM 2308 O O . MET A 1 301 ? 11.875 3.508 -3.330 1.00 90.19 301 MET A O 1
ATOM 2312 N N . MET A 1 302 ? 13.567 3.375 -1.884 1.00 90.25 302 MET A N 1
ATOM 2313 C CA . MET A 1 302 ? 14.603 3.493 -2.922 1.00 90.25 302 MET A CA 1
ATOM 2314 C C . MET A 1 302 ? 14.799 2.226 -3.738 1.00 90.25 302 MET A C 1
ATOM 2316 O O . MET A 1 302 ? 15.462 2.257 -4.773 1.00 90.25 302 MET A O 1
ATOM 2320 N N . THR A 1 303 ? 14.267 1.112 -3.253 1.00 92.75 303 THR A N 1
ATOM 2321 C CA . THR A 1 303 ? 14.358 -0.183 -3.911 1.00 92.75 303 THR A CA 1
ATOM 2322 C C . THR A 1 303 ? 13.010 -0.665 -4.425 1.00 92.75 303 THR A C 1
ATOM 2324 O O . THR A 1 303 ? 12.950 -1.770 -4.944 1.00 92.75 303 THR A O 1
ATOM 2327 N N . GLN A 1 304 ? 11.938 0.128 -4.337 1.00 96.75 304 GLN A N 1
ATOM 2328 C CA . GLN A 1 304 ? 10.631 -0.265 -4.866 1.00 96.75 304 GLN A CA 1
ATOM 2329 C C . GLN A 1 304 ? 10.715 -0.627 -6.370 1.00 96.75 304 GLN A C 1
ATOM 2331 O O . GLN A 1 304 ? 11.453 0.022 -7.120 1.00 96.75 304 GLN A O 1
ATOM 2336 N N . PRO A 1 305 ? 9.982 -1.649 -6.855 1.00 97.50 305 PRO A N 1
ATOM 2337 C CA . PRO A 1 305 ? 10.194 -2.217 -8.198 1.00 97.50 305 PRO A CA 1
ATOM 2338 C C . PRO A 1 305 ? 10.017 -1.231 -9.365 1.00 97.50 305 PRO A C 1
ATOM 2340 O O . PRO A 1 305 ? 10.702 -1.332 -10.393 1.00 97.50 305 PRO A O 1
ATOM 2343 N N . TRP A 1 306 ? 9.132 -0.242 -9.201 1.00 97.38 306 TRP A N 1
ATOM 2344 C CA . TRP A 1 306 ? 8.911 0.818 -10.188 1.00 97.38 306 TRP A CA 1
ATOM 2345 C C . TRP A 1 306 ? 9.981 1.914 -10.168 1.00 97.38 306 TRP A C 1
ATOM 2347 O O . TRP A 1 306 ? 10.089 2.646 -11.150 1.00 97.38 306 TRP A O 1
ATOM 2357 N N . VAL A 1 307 ? 10.816 1.999 -9.125 1.00 96.44 307 VAL A N 1
ATOM 2358 C CA . VAL A 1 307 ? 11.903 2.992 -9.034 1.00 96.44 307 VAL A CA 1
ATOM 2359 C C . VAL A 1 307 ? 13.302 2.401 -9.187 1.00 96.44 307 VAL A C 1
ATOM 2361 O O . VAL A 1 307 ? 14.226 3.130 -9.546 1.00 96.44 307 VAL A O 1
ATOM 2364 N N . TYR A 1 308 ? 13.482 1.100 -8.934 1.00 96.94 308 TYR A N 1
ATOM 2365 C CA . TYR A 1 308 ? 14.784 0.434 -8.979 1.00 96.94 308 TYR A CA 1
ATOM 2366 C C . TYR A 1 308 ? 14.691 -0.974 -9.572 1.00 96.94 308 TYR A C 1
ATOM 2368 O O . TYR A 1 308 ? 13.950 -1.827 -9.093 1.00 96.94 308 TYR A O 1
ATOM 2376 N N . ALA A 1 309 ? 15.504 -1.241 -10.597 1.00 96.94 309 ALA A N 1
ATOM 2377 C CA . ALA A 1 309 ? 15.510 -2.523 -11.306 1.00 96.94 309 ALA A CA 1
ATOM 2378 C C . ALA A 1 309 ? 16.115 -3.686 -10.497 1.00 96.94 309 ALA A C 1
ATOM 2380 O O . ALA A 1 309 ? 15.891 -4.845 -10.822 1.00 96.94 309 ALA A O 1
ATOM 2381 N N . GLY A 1 310 ? 16.915 -3.401 -9.466 1.00 95.69 310 GLY A N 1
ATOM 2382 C CA . GLY A 1 310 ? 17.660 -4.420 -8.720 1.00 95.69 310 GLY A CA 1
ATOM 2383 C C . GLY A 1 310 ? 16.961 -4.949 -7.467 1.00 95.69 310 GLY A C 1
ATOM 2384 O O . GLY A 1 310 ? 17.643 -5.502 -6.606 1.00 95.69 310 GLY A O 1
ATOM 2385 N N . ASN A 1 311 ? 15.648 -4.745 -7.305 1.00 96.81 311 ASN A N 1
ATOM 2386 C CA . ASN A 1 311 ? 14.923 -5.330 -6.177 1.00 96.81 311 ASN A CA 1
ATOM 2387 C C . ASN A 1 311 ? 14.878 -6.867 -6.321 1.00 96.81 311 ASN A C 1
ATOM 2389 O O . ASN A 1 311 ? 14.381 -7.345 -7.345 1.00 96.81 311 ASN A O 1
ATOM 2393 N N . PRO A 1 312 ? 15.325 -7.652 -5.320 1.00 95.44 312 PRO A N 1
ATOM 2394 C CA . PRO A 1 312 ? 15.305 -9.116 -5.391 1.00 95.44 312 PRO A CA 1
ATOM 2395 C C . PRO A 1 312 ? 13.915 -9.715 -5.646 1.00 95.44 312 PRO A C 1
ATOM 2397 O O . PRO A 1 312 ? 13.798 -10.710 -6.356 1.00 95.44 312 PRO A O 1
ATOM 2400 N N . ASN A 1 313 ? 12.863 -9.075 -5.133 1.00 97.38 313 ASN A N 1
ATOM 2401 C CA . ASN A 1 313 ? 11.463 -9.464 -5.306 1.00 97.38 313 ASN A CA 1
ATOM 2402 C C . ASN A 1 313 ? 10.736 -8.603 -6.353 1.00 97.38 313 ASN A C 1
ATOM 2404 O O . ASN A 1 313 ? 9.520 -8.714 -6.515 1.00 97.38 313 ASN A O 1
ATOM 2408 N N . GLY A 1 314 ? 11.448 -7.719 -7.062 1.00 97.75 314 GLY A N 1
ATOM 2409 C CA . GLY A 1 314 ? 10.840 -6.779 -8.006 1.00 97.75 314 GLY A CA 1
ATOM 2410 C C . GLY A 1 314 ? 10.215 -7.458 -9.215 1.00 97.75 314 GLY A C 1
ATOM 2411 O O . GLY A 1 314 ? 9.195 -7.002 -9.721 1.00 97.75 314 GLY A O 1
ATOM 2412 N N . TRP A 1 315 ? 10.761 -8.607 -9.611 1.00 97.94 315 TRP A N 1
ATOM 2413 C CA . TRP A 1 315 ? 10.232 -9.409 -10.709 1.00 97.94 315 TRP A CA 1
ATOM 2414 C C . TRP A 1 315 ? 8.784 -9.868 -10.475 1.00 97.94 315 TRP A C 1
ATOM 2416 O O . TRP A 1 315 ? 8.042 -9.985 -11.444 1.00 97.94 315 TRP A O 1
ATOM 2426 N N . LEU A 1 316 ? 8.352 -10.075 -9.220 1.00 98.44 316 LEU A N 1
ATOM 2427 C CA . LEU A 1 316 ? 6.965 -10.432 -8.891 1.00 98.44 316 LEU A CA 1
ATOM 2428 C C . LEU A 1 316 ? 6.003 -9.303 -9.272 1.00 98.44 316 LEU A C 1
ATOM 2430 O O . LEU A 1 316 ? 4.988 -9.551 -9.922 1.00 98.44 316 LEU A O 1
ATOM 2434 N N . TRP A 1 317 ? 6.354 -8.068 -8.907 1.00 98.62 317 TRP A N 1
ATOM 2435 C CA . TRP A 1 317 ? 5.576 -6.872 -9.225 1.00 98.62 317 TRP A CA 1
ATOM 2436 C C . TRP A 1 317 ? 5.611 -6.563 -10.722 1.00 98.62 317 TRP A C 1
ATOM 2438 O O . TRP A 1 317 ? 4.567 -6.344 -11.332 1.00 98.62 317 TRP A O 1
ATOM 2448 N N . SER A 1 318 ? 6.793 -6.620 -11.346 1.00 98.62 318 SER A N 1
ATOM 2449 C CA . SER A 1 318 ? 6.937 -6.380 -12.786 1.00 98.62 318 SER A CA 1
ATOM 2450 C C . SER A 1 318 ? 6.185 -7.423 -13.615 1.00 98.62 318 SER A C 1
ATOM 2452 O O . SER A 1 318 ? 5.605 -7.083 -14.646 1.00 98.62 318 SER A O 1
ATOM 2454 N N . ARG A 1 319 ? 6.153 -8.686 -13.165 1.00 98.50 319 ARG A N 1
ATOM 2455 C CA . ARG A 1 319 ? 5.353 -9.748 -13.786 1.00 98.50 319 ARG A CA 1
ATOM 2456 C C . ARG A 1 319 ? 3.864 -9.436 -13.684 1.00 98.50 319 ARG A C 1
ATOM 2458 O O . ARG A 1 319 ? 3.180 -9.525 -14.697 1.00 98.50 319 ARG A O 1
ATOM 2465 N N . GLU A 1 320 ? 3.382 -9.033 -12.506 1.00 98.62 320 GLU A N 1
ATOM 2466 C CA . GLU A 1 320 ? 1.981 -8.640 -12.320 1.00 98.62 320 GLU A CA 1
ATOM 2467 C C . GLU A 1 320 ? 1.616 -7.482 -13.260 1.00 98.62 320 GLU A C 1
ATOM 2469 O O . GLU A 1 320 ? 0.675 -7.610 -14.040 1.00 98.62 320 GLU A O 1
ATOM 2474 N N . LEU A 1 321 ? 2.407 -6.399 -13.279 1.00 98.75 321 LEU A N 1
ATOM 2475 C CA . LEU A 1 321 ? 2.192 -5.267 -14.186 1.00 98.75 321 LEU A CA 1
ATOM 2476 C C . LEU A 1 321 ? 2.174 -5.711 -15.654 1.00 98.75 321 LEU A C 1
ATOM 2478 O O . LEU A 1 321 ? 1.271 -5.340 -16.401 1.00 98.75 321 LEU A O 1
ATOM 2482 N N . ARG A 1 322 ? 3.147 -6.520 -16.082 1.00 98.44 322 ARG A N 1
ATOM 2483 C CA . ARG A 1 322 ? 3.214 -7.027 -17.457 1.00 98.44 322 ARG A CA 1
ATOM 2484 C C . ARG A 1 322 ? 1.958 -7.802 -17.825 1.00 98.44 322 ARG A C 1
ATOM 2486 O O . ARG A 1 322 ? 1.422 -7.604 -18.913 1.00 98.44 322 ARG A O 1
ATOM 2493 N N . ASP A 1 323 ? 1.522 -8.701 -16.952 1.00 98.12 323 ASP A N 1
ATOM 2494 C CA . ASP A 1 323 ? 0.376 -9.557 -17.218 1.00 98.12 323 ASP A CA 1
ATOM 2495 C C . ASP A 1 323 ? -0.912 -8.728 -17.305 1.00 98.12 323 ASP A C 1
ATOM 2497 O O . ASP A 1 323 ? -1.729 -8.994 -18.182 1.00 98.12 323 ASP A O 1
ATOM 2501 N N . LEU A 1 324 ? -1.056 -7.682 -16.481 1.00 98.25 324 LEU A N 1
ATOM 2502 C CA . LEU A 1 324 ? -2.165 -6.724 -16.586 1.00 98.25 324 LEU A CA 1
ATOM 2503 C C . LEU A 1 324 ? -2.154 -5.988 -17.925 1.00 98.25 324 LEU A C 1
ATOM 2505 O O . LEU A 1 324 ? -3.180 -5.906 -18.595 1.00 98.25 324 LEU A O 1
ATOM 2509 N N . VAL A 1 325 ? -0.990 -5.495 -18.357 1.00 98.00 325 VAL A N 1
ATOM 2510 C CA . VAL A 1 325 ? -0.901 -4.779 -19.634 1.00 98.00 325 VAL A CA 1
ATOM 2511 C C . VAL A 1 325 ? -1.162 -5.715 -20.822 1.00 98.00 325 VAL A C 1
ATOM 2513 O O . VAL A 1 325 ? -1.827 -5.326 -21.778 1.00 98.00 325 VAL A O 1
ATOM 2516 N N . ARG A 1 326 ? -0.692 -6.969 -20.769 1.00 96.69 326 ARG A N 1
ATOM 2517 C CA . ARG A 1 326 ? -0.956 -7.977 -21.814 1.00 96.69 326 ARG A CA 1
ATOM 2518 C C . ARG A 1 326 ? -2.425 -8.392 -21.881 1.00 96.69 326 ARG A C 1
ATOM 2520 O O . ARG A 1 326 ? -2.917 -8.640 -22.977 1.00 96.69 326 ARG A O 1
ATOM 2527 N N . ALA A 1 327 ? -3.098 -8.478 -20.736 1.00 96.88 327 ALA A N 1
ATOM 2528 C CA . ALA A 1 327 ? -4.522 -8.793 -20.658 1.00 96.88 327 ALA A CA 1
ATOM 2529 C C . ALA A 1 327 ? -5.421 -7.614 -21.075 1.00 96.88 327 ALA A C 1
ATOM 2531 O O . ALA A 1 327 ? -6.587 -7.825 -21.391 1.00 96.88 327 ALA A O 1
ATOM 2532 N N . GLY A 1 328 ? -4.884 -6.389 -21.109 1.00 96.19 328 GLY A N 1
ATOM 2533 C CA . GLY A 1 328 ? -5.660 -5.170 -21.342 1.00 96.19 328 GLY A CA 1
ATOM 2534 C C . GLY A 1 328 ? -6.311 -4.598 -20.077 1.00 96.19 328 GLY A C 1
ATOM 2535 O O . GLY A 1 328 ? -7.037 -3.615 -20.175 1.00 96.19 328 GLY A O 1
ATOM 2536 N N . ASP A 1 329 ? -6.011 -5.160 -18.901 1.00 96.00 329 ASP A N 1
ATOM 2537 C CA . ASP A 1 329 ? -6.482 -4.685 -17.589 1.00 96.00 329 ASP A CA 1
ATOM 2538 C C . ASP A 1 329 ? -5.723 -3.435 -17.101 1.00 96.00 329 ASP A C 1
ATOM 2540 O O . ASP A 1 329 ? -6.096 -2.808 -16.109 1.00 96.00 329 ASP A O 1
ATOM 2544 N N . MET A 1 330 ? -4.625 -3.087 -17.775 1.00 97.00 330 MET A N 1
ATOM 2545 C CA . MET A 1 330 ? -3.849 -1.866 -17.569 1.00 97.00 330 MET A CA 1
ATOM 2546 C C . MET A 1 330 ? -3.456 -1.296 -18.930 1.00 97.00 330 MET A C 1
ATOM 2548 O O . MET A 1 330 ? -2.833 -1.986 -19.739 1.00 97.00 330 MET A O 1
ATOM 2552 N N . GLU A 1 331 ? -3.759 -0.027 -19.197 1.00 97.00 331 GLU A N 1
ATOM 2553 C CA . GLU A 1 331 ? -3.424 0.563 -20.487 1.00 97.00 331 GLU A CA 1
ATOM 2554 C C . GLU A 1 331 ? -1.909 0.765 -20.619 1.00 97.00 331 GLU A C 1
ATOM 2556 O O . GLU A 1 331 ? -1.256 1.389 -19.779 1.00 97.00 331 GLU A O 1
ATOM 2561 N N . ALA A 1 332 ? -1.326 0.309 -21.730 1.00 96.44 332 ALA A N 1
ATOM 2562 C CA . ALA A 1 332 ? 0.093 0.546 -22.004 1.00 96.44 332 ALA A CA 1
ATOM 2563 C C . ALA A 1 332 ? 0.426 2.053 -22.077 1.00 96.44 332 ALA A C 1
ATOM 2565 O O . ALA A 1 332 ? 1.534 2.460 -21.725 1.00 96.44 332 ALA A O 1
ATOM 2566 N N . ASP A 1 333 ? -0.531 2.886 -22.507 1.00 97.38 333 ASP A N 1
ATOM 2567 C CA . ASP A 1 333 ? -0.401 4.347 -22.489 1.00 97.38 333 ASP A CA 1
ATOM 2568 C C . ASP A 1 333 ? -0.310 4.919 -21.079 1.00 97.38 333 ASP A C 1
ATOM 2570 O O . ASP A 1 333 ? 0.483 5.831 -20.858 1.00 97.38 333 ASP A O 1
ATOM 2574 N N . PHE A 1 334 ? -1.050 4.365 -20.117 1.00 98.19 334 PHE A N 1
ATOM 2575 C CA . PHE A 1 334 ? -0.939 4.780 -18.724 1.00 98.19 334 PHE A CA 1
ATOM 2576 C C . PHE A 1 334 ? 0.479 4.518 -18.198 1.00 98.19 334 PHE A C 1
ATOM 2578 O O . PHE A 1 334 ? 1.127 5.434 -17.702 1.00 98.19 334 PHE A O 1
ATOM 2585 N N . VAL A 1 335 ? 1.041 3.323 -18.422 1.00 98.25 335 VAL A N 1
ATOM 2586 C CA . VAL A 1 335 ? 2.428 3.015 -18.014 1.00 98.25 335 VAL A CA 1
ATOM 2587 C C . VAL A 1 335 ? 3.436 3.973 -18.664 1.00 98.25 335 VAL A C 1
ATOM 2589 O O . VAL A 1 335 ? 4.359 4.452 -18.002 1.00 98.25 335 VAL A O 1
ATOM 2592 N N . ARG A 1 336 ? 3.255 4.302 -19.952 1.00 97.81 336 ARG A N 1
ATOM 2593 C CA . ARG A 1 336 ? 4.091 5.295 -20.650 1.00 97.81 336 ARG A CA 1
ATOM 2594 C C . ARG A 1 336 ? 3.992 6.682 -20.016 1.00 97.81 336 ARG A C 1
ATOM 2596 O O . ARG A 1 336 ? 5.015 7.353 -19.898 1.00 97.81 336 ARG A O 1
ATOM 2603 N N . GLN A 1 337 ? 2.796 7.105 -19.612 1.00 97.94 337 GLN A N 1
ATOM 2604 C CA . GLN A 1 337 ? 2.579 8.388 -18.942 1.00 97.94 337 GLN A CA 1
ATOM 2605 C C . GLN A 1 337 ? 3.263 8.428 -17.573 1.00 97.94 337 GLN A C 1
ATOM 2607 O O . GLN A 1 337 ? 3.923 9.416 -17.267 1.00 97.94 337 GLN A O 1
ATOM 2612 N N . GLU A 1 338 ? 3.197 7.349 -16.792 1.00 97.75 338 GLU A N 1
ATOM 2613 C CA . GLU A 1 338 ? 3.876 7.266 -15.491 1.00 97.75 338 GLU A CA 1
ATOM 2614 C C . GLU A 1 338 ? 5.409 7.301 -15.624 1.00 97.75 338 GLU A C 1
ATOM 2616 O O . GLU A 1 338 ? 6.095 7.934 -14.816 1.00 97.75 338 GLU A O 1
ATOM 2621 N N . ILE A 1 339 ? 5.957 6.678 -16.676 1.00 97.44 339 ILE A N 1
ATOM 2622 C CA . ILE A 1 339 ? 7.383 6.784 -17.022 1.00 97.44 339 ILE A CA 1
ATOM 2623 C C . ILE A 1 339 ? 7.734 8.219 -17.434 1.00 97.44 339 ILE A C 1
ATOM 2625 O O . ILE A 1 339 ? 8.714 8.781 -16.946 1.00 97.44 339 ILE A O 1
ATOM 2629 N N . ALA A 1 340 ? 6.939 8.830 -18.317 1.00 96.19 340 ALA A N 1
ATOM 2630 C CA . ALA A 1 340 ? 7.175 10.190 -18.798 1.00 96.19 340 ALA A CA 1
ATOM 2631 C C . ALA A 1 340 ? 7.069 11.238 -17.676 1.00 96.19 340 ALA A C 1
ATOM 2633 O O . ALA A 1 340 ? 7.815 12.215 -17.677 1.00 96.19 340 ALA A O 1
ATOM 2634 N N . ALA A 1 341 ? 6.187 11.011 -16.700 1.00 95.12 341 ALA A N 1
ATOM 2635 C CA . ALA A 1 341 ? 6.047 11.830 -15.500 1.00 95.12 341 ALA A CA 1
ATOM 2636 C C . ALA A 1 341 ? 7.201 11.641 -14.496 1.00 95.12 341 ALA A C 1
ATOM 2638 O O . ALA A 1 341 ? 7.323 12.416 -13.550 1.00 95.12 341 ALA A O 1
ATOM 2639 N N . GLY A 1 342 ? 8.057 10.630 -14.690 1.00 95.88 342 GLY A N 1
ATOM 2640 C CA . GLY A 1 342 ? 9.185 10.335 -13.808 1.00 95.88 342 GLY A CA 1
ATOM 2641 C C . GLY A 1 342 ? 8.810 9.590 -12.525 1.00 95.88 342 GLY A C 1
ATOM 2642 O O . GLY A 1 342 ? 9.649 9.475 -11.634 1.00 95.88 342 GLY A O 1
ATOM 2643 N N . PHE A 1 343 ? 7.590 9.056 -12.421 1.00 95.88 343 PHE A N 1
ATOM 2644 C CA . PHE A 1 343 ? 7.182 8.211 -11.292 1.00 95.88 343 PHE A CA 1
ATOM 2645 C C . PHE A 1 343 ? 7.693 6.775 -11.437 1.00 95.88 343 PHE A C 1
ATOM 2647 O O . PHE A 1 343 ? 8.006 6.117 -10.447 1.00 95.88 343 PHE A O 1
ATOM 2654 N N . VAL A 1 344 ? 7.869 6.314 -12.677 1.00 97.94 344 VAL A N 1
ATOM 2655 C CA . VAL A 1 344 ? 8.379 4.978 -13.004 1.00 97.94 344 VAL A CA 1
ATOM 2656 C C . VAL A 1 344 ? 9.694 5.095 -13.764 1.00 97.94 344 VAL A C 1
ATOM 2658 O O . VAL A 1 344 ? 9.848 5.946 -14.641 1.00 97.94 344 VAL A O 1
ATOM 2661 N N . ARG A 1 345 ? 10.658 4.228 -13.451 1.00 98.00 345 ARG A N 1
ATOM 2662 C CA . ARG A 1 345 ? 11.944 4.187 -14.152 1.00 98.00 345 ARG A CA 1
ATOM 2663 C C . ARG A 1 345 ? 11.764 3.876 -15.653 1.00 98.00 345 ARG A C 1
ATOM 2665 O O . ARG A 1 345 ? 11.012 2.959 -15.995 1.00 98.00 345 ARG A O 1
ATOM 2672 N N . PRO A 1 346 ? 12.476 4.562 -16.564 1.00 98.38 346 PRO A N 1
ATOM 2673 C CA . PRO A 1 346 ? 12.394 4.319 -18.008 1.00 98.38 346 PRO A CA 1
ATOM 2674 C C . PRO A 1 346 ? 12.652 2.871 -18.439 1.00 98.38 346 PRO A C 1
ATOM 2676 O O . PRO A 1 346 ? 12.012 2.370 -19.365 1.00 98.38 346 PRO A O 1
ATOM 2679 N N . SER A 1 347 ? 13.550 2.169 -17.750 1.00 98.44 347 SER A N 1
ATOM 2680 C CA . SER A 1 347 ? 13.902 0.778 -18.031 1.00 98.44 347 SER A CA 1
ATOM 2681 C C . SER A 1 347 ? 12.737 -0.195 -17.834 1.00 98.44 347 SER A C 1
ATOM 2683 O O . SER A 1 347 ? 12.765 -1.277 -18.422 1.00 98.44 347 SER A O 1
ATOM 2685 N N . MET A 1 348 ? 11.678 0.202 -17.115 1.00 98.44 348 MET A N 1
ATOM 2686 C CA . MET A 1 348 ? 10.451 -0.585 -16.965 1.00 98.44 348 MET A CA 1
ATOM 2687 C C . MET A 1 348 ? 9.845 -0.951 -18.326 1.00 98.44 348 MET A C 1
ATOM 2689 O O . MET A 1 348 ? 9.438 -2.089 -18.532 1.00 98.44 348 MET A O 1
ATOM 2693 N N . ALA A 1 349 ? 9.866 -0.040 -19.307 1.00 97.62 349 ALA A N 1
ATOM 2694 C CA . ALA A 1 349 ? 9.333 -0.318 -20.644 1.00 97.62 349 ALA A CA 1
ATOM 2695 C C . ALA A 1 349 ? 10.028 -1.509 -21.328 1.00 97.62 349 ALA A C 1
ATOM 2697 O O . ALA A 1 349 ? 9.384 -2.271 -22.048 1.00 97.62 349 ALA A O 1
ATOM 2698 N N . ARG A 1 350 ? 11.335 -1.685 -21.086 1.00 97.56 350 ARG A N 1
ATOM 2699 C CA . ARG A 1 350 ? 12.104 -2.833 -21.582 1.00 97.56 350 ARG A CA 1
ATOM 2700 C C . ARG A 1 350 ? 11.863 -4.070 -20.724 1.00 97.56 350 ARG A C 1
ATOM 2702 O O . ARG A 1 350 ? 11.727 -5.161 -21.266 1.00 97.56 350 ARG A O 1
ATOM 2709 N N . GLU A 1 351 ? 11.791 -3.910 -19.410 1.00 98.12 351 GLU A N 1
ATOM 2710 C CA . GLU A 1 351 ? 11.583 -5.016 -18.477 1.00 98.12 351 GLU A CA 1
ATOM 2711 C C . GLU A 1 351 ? 10.266 -5.760 -18.709 1.00 98.12 351 GLU A C 1
ATOM 2713 O O . GLU A 1 351 ? 10.245 -6.987 -18.684 1.00 98.12 351 GLU A O 1
ATOM 2718 N N . LEU A 1 352 ? 9.188 -5.043 -19.040 1.00 97.88 352 LEU A N 1
ATOM 2719 C CA . LEU A 1 352 ? 7.886 -5.648 -19.347 1.00 97.88 352 LEU A CA 1
ATOM 2720 C C . LEU A 1 352 ? 7.905 -6.529 -20.613 1.00 97.88 352 LEU A C 1
ATOM 2722 O O . LEU A 1 352 ? 6.964 -7.281 -20.860 1.00 97.88 352 LEU A O 1
ATOM 2726 N N . THR A 1 353 ? 8.976 -6.495 -21.411 1.00 96.38 353 THR A N 1
ATOM 2727 C CA . THR A 1 353 ? 9.150 -7.406 -22.558 1.00 96.38 353 THR A CA 1
ATOM 2728 C C . THR A 1 353 ? 9.788 -8.748 -22.176 1.00 96.38 353 THR A C 1
ATOM 2730 O O . THR A 1 353 ? 9.776 -9.682 -22.976 1.00 96.38 353 THR A O 1
ATOM 2733 N N . LEU A 1 354 ? 10.319 -8.870 -20.955 1.00 96.06 354 LEU A N 1
ATOM 2734 C CA . LEU A 1 354 ? 11.041 -10.048 -20.471 1.00 96.06 354 LEU A CA 1
ATOM 2735 C C . LEU A 1 354 ? 10.091 -11.150 -19.950 1.00 96.06 354 LEU A C 1
ATOM 2737 O O . LEU A 1 354 ? 8.929 -10.878 -19.619 1.00 96.06 354 LEU A O 1
ATOM 2741 N N . PRO A 1 355 ? 10.574 -12.404 -19.823 1.00 93.62 355 PRO A N 1
ATOM 2742 C CA . PRO A 1 355 ? 9.795 -13.516 -19.269 1.00 93.62 355 PRO A CA 1
ATOM 2743 C C . PRO A 1 355 ? 9.512 -13.405 -17.759 1.00 93.62 355 PRO A C 1
ATOM 2745 O O . PRO A 1 355 ? 8.493 -13.929 -17.318 1.00 93.62 355 PRO A O 1
ATOM 2748 N N . LEU A 1 356 ? 10.318 -12.663 -16.984 1.00 95.94 356 LEU A N 1
ATOM 2749 C CA . LEU A 1 356 ? 10.081 -12.355 -15.556 1.00 95.94 356 LEU A CA 1
ATOM 2750 C C . LEU A 1 356 ? 9.694 -13.587 -14.705 1.00 95.94 356 LEU A C 1
ATOM 2752 O O . LEU A 1 356 ? 8.726 -13.557 -13.947 1.00 95.94 356 LEU A O 1
ATOM 2756 N N . GLU A 1 357 ? 10.445 -14.680 -14.852 1.00 94.56 357 GLU A N 1
ATOM 2757 C CA . GLU A 1 357 ? 10.244 -15.945 -14.116 1.00 94.56 357 GLU A CA 1
ATOM 2758 C C . GLU A 1 357 ? 10.997 -15.995 -12.775 1.00 94.56 357 GLU A C 1
ATOM 2760 O O . GLU A 1 357 ? 10.835 -16.929 -11.995 1.00 94.56 357 GLU A O 1
ATOM 2765 N N . GLY A 1 358 ? 11.814 -14.981 -12.498 1.00 95.88 358 GLY A N 1
ATOM 2766 C CA . GLY A 1 358 ? 12.626 -14.867 -11.296 1.00 95.88 358 GLY A CA 1
ATOM 2767 C C . GLY A 1 358 ? 13.361 -13.526 -11.250 1.00 95.88 358 GLY A C 1
ATOM 2768 O O . GLY A 1 358 ? 13.129 -12.669 -12.114 1.00 95.88 358 GLY A O 1
ATOM 2769 N N . PRO A 1 359 ? 14.256 -13.332 -10.263 1.00 96.38 359 PRO A N 1
ATOM 2770 C CA . PRO A 1 359 ? 15.054 -12.117 -10.143 1.00 96.38 359 PRO A CA 1
ATOM 2771 C C . PRO A 1 359 ? 15.825 -11.806 -11.429 1.00 96.38 359 PRO A C 1
ATOM 2773 O O . PRO A 1 359 ? 16.327 -12.706 -12.106 1.00 96.38 359 PRO A O 1
ATOM 2776 N N . LEU A 1 360 ? 15.944 -10.520 -11.764 1.00 96.69 360 LEU A N 1
ATOM 2777 C CA . LEU A 1 360 ? 16.665 -10.109 -12.966 1.00 96.69 360 LEU A CA 1
ATOM 2778 C C . LEU A 1 360 ? 18.155 -10.484 -12.870 1.00 96.69 360 LEU A C 1
ATOM 2780 O O . LEU A 1 360 ? 18.784 -10.228 -11.839 1.00 96.69 360 LEU A O 1
ATOM 2784 N N . PRO A 1 361 ? 18.766 -11.011 -13.948 1.00 97.06 361 PRO A N 1
ATOM 2785 C CA . PRO A 1 361 ? 20.203 -11.254 -13.982 1.00 97.06 361 PRO A CA 1
ATOM 2786 C C . PRO A 1 361 ? 21.008 -9.966 -13.779 1.00 97.06 361 PRO A C 1
ATOM 2788 O O . PRO A 1 361 ? 20.608 -8.894 -14.243 1.00 97.06 361 PRO A O 1
ATOM 2791 N N . ALA A 1 362 ? 22.194 -10.070 -13.174 1.00 97.31 362 ALA A N 1
ATOM 2792 C CA . ALA A 1 362 ? 23.045 -8.917 -12.865 1.00 97.31 362 ALA A CA 1
ATOM 2793 C C . ALA A 1 362 ? 23.367 -8.042 -14.095 1.00 97.31 362 ALA A C 1
ATOM 2795 O O . ALA A 1 362 ? 23.356 -6.815 -13.995 1.00 97.31 362 ALA A O 1
ATOM 2796 N N . ASP A 1 363 ? 23.599 -8.647 -15.265 1.00 97.75 363 ASP A N 1
ATOM 2797 C CA . ASP A 1 363 ? 23.807 -7.915 -16.523 1.00 97.75 363 ASP A CA 1
ATOM 2798 C C . ASP A 1 363 ? 22.573 -7.126 -16.964 1.00 97.75 363 ASP A C 1
ATOM 2800 O O . ASP A 1 363 ? 22.691 -5.994 -17.436 1.00 97.75 363 ASP A O 1
ATOM 2804 N N . THR A 1 364 ? 21.382 -7.691 -16.758 1.00 97.81 364 THR A N 1
ATOM 2805 C CA . THR A 1 364 ? 20.117 -7.014 -17.071 1.00 97.81 364 THR A CA 1
ATOM 2806 C C . THR A 1 364 ? 19.915 -5.824 -16.141 1.00 97.81 364 THR A C 1
ATOM 2808 O O . THR A 1 364 ? 19.627 -4.728 -16.618 1.00 97.81 364 THR A O 1
ATOM 2811 N N . ILE A 1 365 ? 20.165 -6.005 -14.838 1.00 98.19 365 ILE A N 1
ATOM 2812 C CA . ILE A 1 365 ? 20.114 -4.920 -13.850 1.00 98.19 365 ILE A CA 1
ATOM 2813 C C . ILE A 1 365 ? 21.087 -3.805 -14.247 1.00 98.19 365 ILE A C 1
ATOM 2815 O O . ILE A 1 365 ? 20.677 -2.651 -14.346 1.00 98.19 365 ILE A O 1
ATOM 2819 N N . ARG A 1 366 ? 22.356 -4.125 -14.546 1.00 98.31 366 ARG A N 1
ATOM 2820 C CA . ARG A 1 366 ? 23.351 -3.132 -14.995 1.00 98.31 366 ARG A CA 1
ATOM 2821 C C . ARG A 1 366 ? 22.879 -2.363 -16.228 1.00 98.31 366 ARG A C 1
ATOM 2823 O O . ARG A 1 366 ? 22.968 -1.137 -16.253 1.00 98.31 366 ARG A O 1
ATOM 2830 N N . ALA A 1 367 ? 22.346 -3.066 -17.226 1.00 98.38 367 ALA A N 1
ATOM 2831 C CA . ALA A 1 367 ? 21.831 -2.445 -18.441 1.00 98.38 367 ALA A CA 1
ATOM 2832 C C . ALA A 1 367 ? 20.622 -1.531 -18.169 1.00 98.38 367 ALA A C 1
ATOM 2834 O O . ALA A 1 367 ? 20.512 -0.471 -18.782 1.00 98.38 367 ALA A O 1
ATOM 2835 N N . HIS A 1 368 ? 19.723 -1.923 -17.262 1.00 98.44 368 HIS A N 1
ATOM 2836 C CA . HIS A 1 368 ? 18.559 -1.123 -16.869 1.00 98.44 368 HIS A CA 1
ATOM 2837 C C . HIS A 1 368 ? 18.969 0.137 -16.105 1.00 98.44 368 HIS A C 1
ATOM 2839 O O . HIS A 1 368 ? 18.541 1.227 -16.473 1.00 98.44 368 HIS A O 1
ATOM 2845 N N . LEU A 1 369 ? 19.876 0.018 -15.132 1.00 97.69 369 LEU A N 1
ATOM 2846 C CA . LEU A 1 369 ? 20.392 1.168 -14.383 1.00 97.69 369 LEU A CA 1
ATOM 2847 C C . LEU A 1 369 ? 21.121 2.169 -15.288 1.00 97.69 369 LEU A C 1
ATOM 2849 O O . LEU A 1 369 ? 20.969 3.378 -15.125 1.00 97.69 369 LEU A O 1
ATOM 2853 N N . GLU A 1 370 ? 21.887 1.686 -16.268 1.00 98.00 370 GLU A N 1
ATOM 2854 C CA . GLU A 1 370 ? 22.549 2.553 -17.244 1.00 98.00 370 GLU A CA 1
ATOM 2855 C C . GLU A 1 370 ? 21.550 3.249 -18.181 1.00 98.00 370 GLU A C 1
ATOM 2857 O O . GLU A 1 370 ? 21.745 4.415 -18.532 1.00 98.00 370 GLU A O 1
ATOM 2862 N N . LEU A 1 371 ? 20.470 2.563 -18.568 1.00 98.06 371 LEU A N 1
ATOM 2863 C CA . LEU A 1 371 ? 19.376 3.148 -19.346 1.00 98.06 371 LEU A CA 1
ATOM 2864 C C . LEU A 1 371 ? 18.690 4.266 -18.552 1.00 98.06 371 LEU A C 1
ATOM 2866 O O . LEU A 1 371 ? 18.562 5.378 -19.064 1.00 98.06 371 LEU A O 1
ATOM 2870 N N . ASP A 1 372 ? 18.326 4.003 -17.297 1.00 97.75 372 ASP A N 1
ATOM 2871 C CA . ASP A 1 372 ? 17.678 4.978 -16.415 1.00 97.75 372 ASP A CA 1
ATOM 2872 C C . ASP A 1 372 ? 18.566 6.210 -16.197 1.00 97.75 372 ASP A C 1
ATOM 2874 O O . ASP A 1 372 ? 18.113 7.350 -16.323 1.00 97.75 372 ASP A O 1
ATOM 2878 N N . ARG A 1 373 ? 19.868 5.991 -15.971 1.00 96.69 373 ARG A N 1
ATOM 2879 C CA . ARG A 1 373 ? 20.861 7.062 -15.826 1.00 96.69 373 ARG A CA 1
ATOM 2880 C C . ARG A 1 373 ? 20.974 7.917 -17.088 1.00 96.69 373 ARG A C 1
ATOM 2882 O O . ARG A 1 373 ? 20.989 9.143 -16.990 1.00 96.69 373 ARG A O 1
ATOM 2889 N N . LYS A 1 374 ? 21.053 7.297 -18.271 1.00 97.62 374 LYS A N 1
ATOM 2890 C CA . LYS A 1 374 ? 21.118 8.007 -19.563 1.00 97.62 374 LYS A CA 1
ATOM 2891 C C . LYS A 1 374 ? 19.854 8.811 -19.854 1.00 97.62 374 LYS A C 1
ATOM 2893 O O . LYS A 1 374 ? 19.945 9.872 -20.460 1.00 97.62 374 LYS A O 1
ATOM 2898 N N . ALA A 1 375 ? 18.703 8.326 -19.400 1.00 96.06 375 ALA A N 1
ATOM 2899 C CA . ALA A 1 375 ? 17.432 9.035 -19.486 1.00 96.06 375 ALA A CA 1
ATOM 2900 C C . ALA A 1 375 ? 17.294 10.170 -18.451 1.00 96.06 375 ALA A C 1
ATOM 2902 O O . ALA A 1 375 ? 16.298 10.886 -18.463 1.00 96.06 375 ALA A O 1
ATOM 2903 N N . GLY A 1 376 ? 18.275 10.350 -17.557 1.00 94.94 376 GLY A N 1
ATOM 2904 C CA . GLY A 1 376 ? 18.233 11.370 -16.510 1.00 94.94 376 GLY A CA 1
ATOM 2905 C C . GLY A 1 376 ? 17.222 11.072 -15.401 1.00 94.94 376 GLY A C 1
ATOM 2906 O O . GLY A 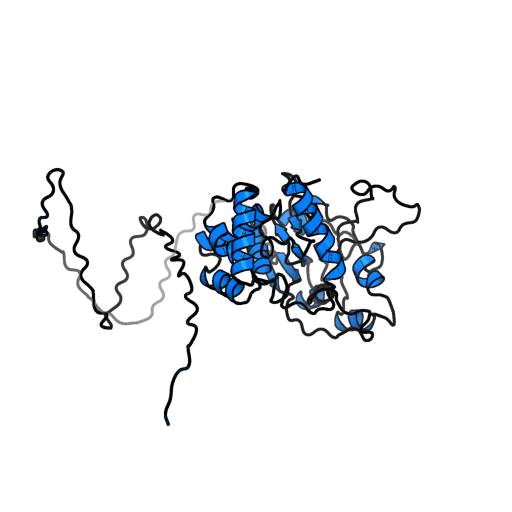1 376 ? 16.857 11.985 -14.660 1.00 94.94 376 GLY A O 1
ATOM 2907 N N . TYR A 1 377 ? 16.773 9.819 -15.277 1.00 95.19 377 TYR A N 1
ATOM 2908 C CA . TYR A 1 377 ? 15.804 9.415 -14.266 1.00 95.19 377 TYR A CA 1
ATOM 2909 C C . TYR A 1 377 ? 16.365 9.611 -12.854 1.00 95.19 377 TYR A C 1
ATOM 2911 O O . TYR A 1 377 ? 17.518 9.282 -12.563 1.00 95.19 377 TYR A O 1
ATOM 2919 N N . ARG A 1 378 ? 15.526 10.143 -11.964 1.00 91.50 378 ARG A N 1
ATOM 2920 C CA . ARG A 1 378 ? 15.827 10.339 -10.546 1.00 91.50 378 ARG A CA 1
ATOM 2921 C C . ARG A 1 378 ? 14.666 9.784 -9.735 1.00 91.50 378 ARG A C 1
ATOM 2923 O O . ARG A 1 378 ? 13.577 10.352 -9.767 1.00 91.50 378 ARG A O 1
ATOM 2930 N N . SER A 1 379 ? 14.908 8.694 -9.012 1.00 86.81 379 SER A N 1
ATOM 2931 C CA . SER A 1 379 ? 13.917 8.098 -8.114 1.00 86.81 379 SER A CA 1
ATOM 2932 C C . SER A 1 379 ? 13.387 9.155 -7.145 1.00 86.81 379 SER A C 1
ATOM 2934 O O . SER A 1 379 ? 14.177 9.891 -6.550 1.00 86.81 379 SER A O 1
ATOM 2936 N N . HIS A 1 380 ? 12.062 9.221 -6.994 1.00 83.81 380 HIS A N 1
ATOM 2937 C CA . HIS A 1 380 ? 11.386 10.104 -6.037 1.00 83.81 380 HIS A CA 1
ATOM 2938 C C . HIS A 1 380 ? 11.695 11.603 -6.189 1.00 83.81 380 HIS A C 1
ATOM 2940 O O . HIS A 1 380 ? 11.605 12.354 -5.222 1.00 83.81 380 HIS A O 1
ATOM 2946 N N . ALA A 1 381 ? 12.027 12.074 -7.397 1.00 77.06 381 ALA A N 1
ATOM 2947 C CA . ALA A 1 381 ? 12.329 13.491 -7.646 1.00 77.06 381 ALA A CA 1
ATOM 2948 C C . ALA A 1 381 ? 11.183 14.455 -7.280 1.00 77.06 381 ALA A C 1
ATOM 2950 O O . ALA A 1 381 ? 11.430 15.632 -7.029 1.00 77.06 381 ALA A O 1
ATOM 2951 N N . SER A 1 382 ? 9.944 13.960 -7.260 1.00 64.25 382 SER A N 1
ATOM 2952 C CA . SER A 1 382 ? 8.741 14.703 -6.883 1.00 64.25 382 SER A CA 1
ATOM 2953 C C . SER A 1 382 ? 8.459 14.717 -5.378 1.00 64.25 382 SER A C 1
ATOM 2955 O O . SER A 1 382 ? 7.564 15.445 -4.950 1.00 64.25 382 SER A O 1
ATOM 2957 N N . LEU A 1 383 ? 9.161 13.913 -4.568 1.00 62.81 383 LEU A N 1
ATOM 2958 C CA . LEU A 1 383 ? 8.952 13.903 -3.122 1.00 62.81 383 LEU A CA 1
ATOM 2959 C C . LEU A 1 383 ? 9.622 15.126 -2.471 1.00 62.81 383 LEU A C 1
ATOM 2961 O O . LEU A 1 383 ? 10.733 15.502 -2.856 1.00 62.81 383 LEU A O 1
ATOM 2965 N N . PRO A 1 384 ? 8.994 15.753 -1.458 1.00 48.84 384 PRO A N 1
ATOM 2966 C CA . PRO A 1 384 ? 9.600 16.861 -0.728 1.00 48.84 384 PRO A CA 1
ATOM 2967 C C . PRO A 1 384 ? 10.955 16.462 -0.126 1.00 48.84 384 PRO A C 1
ATOM 2969 O O . PRO A 1 384 ? 11.085 15.394 0.479 1.00 48.84 384 PRO A O 1
ATOM 2972 N N . ALA A 1 385 ? 11.951 17.353 -0.212 1.00 42.69 385 ALA A N 1
ATOM 2973 C CA . ALA A 1 385 ? 13.317 17.138 0.292 1.00 42.69 385 ALA A CA 1
ATOM 2974 C C . ALA A 1 385 ? 13.401 16.789 1.799 1.00 42.69 385 ALA A C 1
ATOM 2976 O O . ALA A 1 385 ? 14.427 16.300 2.274 1.00 42.69 385 ALA A O 1
ATOM 2977 N N . THR A 1 386 ? 12.315 16.995 2.551 1.00 38.41 386 THR A N 1
ATOM 2978 C CA . THR A 1 386 ? 12.156 16.620 3.965 1.00 38.41 386 THR A CA 1
ATOM 2979 C C . THR A 1 386 ? 12.116 15.106 4.205 1.00 38.41 386 THR A C 1
ATOM 2981 O O . THR A 1 386 ? 12.231 14.675 5.347 1.00 38.41 386 THR A O 1
ATOM 2984 N N . SER A 1 387 ? 12.029 14.293 3.147 1.00 42.22 387 SER A N 1
ATOM 2985 C CA . SER A 1 387 ? 12.191 12.829 3.180 1.00 42.22 387 SER A CA 1
ATOM 2986 C C . SER A 1 387 ? 13.661 12.361 3.110 1.00 42.22 387 SER A C 1
ATOM 2988 O O . SER A 1 387 ? 13.943 11.197 2.850 1.00 42.22 387 SER A O 1
ATOM 2990 N N . GLY A 1 388 ? 14.616 13.259 3.393 1.00 31.70 388 GLY A N 1
ATOM 2991 C CA . GLY A 1 388 ? 15.966 12.929 3.859 1.00 31.70 388 GLY A CA 1
ATOM 2992 C C . GLY A 1 388 ? 16.772 11.961 2.975 1.00 31.70 388 GLY A C 1
ATOM 2993 O O . GLY A 1 388 ? 16.949 10.800 3.353 1.00 31.70 388 GLY A O 1
ATOM 2994 N N . PRO A 1 389 ? 17.410 12.429 1.885 1.00 37.59 389 PRO A N 1
ATOM 2995 C CA . PRO A 1 389 ? 18.283 11.599 1.041 1.00 37.59 389 PRO A CA 1
ATOM 2996 C C . PRO A 1 389 ? 19.533 11.040 1.763 1.00 37.59 389 PRO A C 1
ATOM 2998 O O . PRO A 1 389 ? 20.237 10.185 1.225 1.00 37.59 389 PRO A O 1
ATOM 3001 N N . ALA A 1 390 ? 19.818 11.471 2.998 1.00 35.00 390 ALA A N 1
ATOM 3002 C CA . ALA A 1 390 ? 21.050 11.140 3.717 1.00 35.00 390 ALA A CA 1
ATOM 3003 C C . ALA A 1 390 ? 21.072 9.745 4.382 1.00 35.00 390 ALA A C 1
ATOM 3005 O O . ALA A 1 390 ? 22.154 9.193 4.572 1.00 35.00 390 ALA A O 1
ATOM 3006 N N . ARG A 1 391 ? 19.921 9.130 4.706 1.00 37.38 391 ARG A N 1
ATOM 3007 C CA . ARG A 1 391 ? 19.877 7.752 5.264 1.00 37.38 391 ARG A CA 1
ATOM 3008 C C . ARG A 1 391 ? 19.611 6.665 4.216 1.00 37.38 391 ARG A C 1
ATOM 3010 O O . ARG A 1 391 ? 19.927 5.500 4.445 1.00 37.38 391 ARG A O 1
ATOM 3017 N N . LEU A 1 392 ? 19.120 7.058 3.044 1.00 43.91 392 LEU A N 1
ATOM 3018 C CA . LEU A 1 392 ? 18.670 6.176 1.965 1.00 43.91 392 LEU A CA 1
ATOM 3019 C C . LEU A 1 392 ? 19.808 5.695 1.037 1.00 43.91 392 LEU A C 1
ATOM 3021 O O . LEU A 1 392 ? 19.791 4.568 0.543 1.00 43.91 392 LEU A O 1
ATOM 3025 N N . ALA A 1 393 ? 20.878 6.482 0.877 1.00 41.16 393 ALA A N 1
ATOM 3026 C CA . ALA A 1 393 ? 22.020 6.123 0.025 1.00 41.16 393 ALA A CA 1
ATOM 3027 C C . ALA A 1 393 ? 22.885 4.960 0.571 1.00 41.16 393 ALA A C 1
ATOM 3029 O O . ALA A 1 393 ? 23.605 4.298 -0.184 1.00 41.16 393 ALA A O 1
ATOM 3030 N N . GLY A 1 394 ? 22.831 4.684 1.880 1.00 39.31 394 GLY A N 1
ATOM 3031 C CA . GLY A 1 394 ? 23.704 3.705 2.539 1.00 39.31 394 GLY A CA 1
ATOM 3032 C C . GLY A 1 394 ? 23.319 2.237 2.311 1.00 39.31 394 GLY A C 1
ATOM 3033 O O . GLY A 1 394 ? 24.171 1.352 2.417 1.00 39.31 394 GLY A O 1
ATOM 3034 N N . ARG A 1 395 ? 22.049 1.936 2.009 1.00 47.22 395 ARG A N 1
ATOM 3035 C CA . ARG A 1 395 ? 21.569 0.552 1.818 1.00 47.22 395 ARG A CA 1
ATOM 3036 C C . ARG A 1 395 ? 21.661 0.108 0.357 1.00 47.22 395 ARG A C 1
ATOM 3038 O O . ARG A 1 395 ? 22.212 -0.961 0.108 1.00 47.22 395 ARG A O 1
ATOM 3045 N N . ALA A 1 396 ? 21.306 0.979 -0.591 1.00 46.41 396 ALA A N 1
ATOM 3046 C CA . ALA A 1 396 ? 21.534 0.755 -2.023 1.00 46.41 396 ALA A CA 1
ATOM 3047 C C . ALA A 1 396 ? 23.025 0.523 -2.343 1.00 46.41 396 ALA A C 1
ATOM 3049 O O . ALA A 1 396 ? 23.365 -0.411 -3.065 1.00 46.41 396 ALA A O 1
ATOM 3050 N N . ARG A 1 397 ? 23.942 1.283 -1.714 1.00 47.91 397 ARG A N 1
ATOM 3051 C CA . ARG A 1 397 ? 25.397 1.036 -1.816 1.00 47.91 397 ARG A CA 1
ATOM 3052 C C . ARG A 1 397 ? 25.822 -0.328 -1.262 1.00 47.91 397 ARG A C 1
ATOM 3054 O O . ARG A 1 397 ? 26.724 -0.942 -1.822 1.00 47.91 397 ARG A O 1
ATOM 3061 N N . ARG A 1 398 ? 25.190 -0.819 -0.188 1.00 51.66 398 ARG A N 1
ATOM 3062 C CA . ARG A 1 398 ? 25.494 -2.136 0.409 1.00 51.66 398 ARG A CA 1
ATOM 3063 C C . ARG A 1 398 ? 24.975 -3.299 -0.436 1.00 51.66 398 ARG A C 1
ATOM 3065 O O . ARG A 1 398 ? 25.677 -4.298 -0.558 1.00 51.66 398 ARG A O 1
ATOM 3072 N N . ILE A 1 399 ? 23.795 -3.159 -1.041 1.00 52.75 399 ILE A N 1
ATOM 3073 C CA . ILE A 1 399 ? 23.237 -4.149 -1.976 1.00 52.75 399 ILE A CA 1
ATOM 3074 C C . ILE A 1 399 ? 24.090 -4.199 -3.246 1.00 52.75 399 ILE A C 1
ATOM 3076 O O . ILE A 1 399 ? 24.496 -5.280 -3.661 1.00 52.75 399 ILE A O 1
ATOM 3080 N N . LEU A 1 400 ? 24.471 -3.040 -3.792 1.00 46.38 400 LEU A N 1
ATOM 3081 C CA . LEU A 1 400 ? 25.361 -2.965 -4.948 1.00 46.38 400 LEU A CA 1
ATOM 3082 C C . LEU A 1 400 ? 26.751 -3.560 -4.643 1.00 46.38 400 LEU A C 1
ATOM 3084 O O . LEU A 1 400 ? 27.260 -4.322 -5.454 1.00 46.38 400 LEU A O 1
ATOM 3088 N N . LYS A 1 401 ? 27.334 -3.310 -3.456 1.00 50.06 401 LYS A N 1
ATOM 3089 C CA . LYS A 1 401 ? 28.591 -3.957 -3.019 1.00 50.06 401 LYS A CA 1
ATOM 3090 C C . LYS A 1 401 ? 28.476 -5.482 -2.923 1.00 50.06 401 LYS A C 1
ATOM 3092 O O . LYS A 1 401 ? 29.388 -6.182 -3.346 1.00 50.06 401 LYS A O 1
ATOM 3097 N N . ARG A 1 402 ? 27.361 -6.002 -2.391 1.00 49.56 402 ARG A N 1
ATOM 3098 C CA . ARG A 1 402 ? 27.117 -7.454 -2.296 1.00 49.56 402 ARG A CA 1
ATOM 3099 C C . ARG A 1 402 ? 26.893 -8.103 -3.663 1.00 49.56 402 ARG A C 1
ATOM 3101 O O . ARG A 1 402 ? 27.382 -9.202 -3.881 1.00 49.56 402 ARG A O 1
ATOM 3108 N N . LEU A 1 403 ? 26.199 -7.424 -4.577 1.00 44.16 403 LEU A N 1
ATOM 3109 C CA . LEU A 1 403 ? 25.929 -7.918 -5.932 1.00 44.16 403 LEU A CA 1
ATOM 3110 C C . LEU A 1 403 ? 27.132 -7.795 -6.881 1.00 44.16 403 LEU A C 1
ATOM 3112 O O . LEU A 1 403 ? 27.243 -8.577 -7.820 1.00 44.16 403 LEU A O 1
ATOM 3116 N N . LEU A 1 404 ? 28.026 -6.824 -6.663 1.00 45.50 404 LEU A N 1
ATOM 3117 C CA . LEU A 1 404 ? 29.207 -6.603 -7.507 1.00 45.50 404 LEU A CA 1
ATOM 3118 C C . LEU A 1 404 ? 30.465 -7.347 -7.035 1.00 45.50 404 LEU A C 1
ATOM 3120 O O . LEU A 1 404 ? 31.486 -7.255 -7.707 1.00 45.50 404 LEU A O 1
ATOM 3124 N N . GLY A 1 405 ? 30.423 -8.074 -5.913 1.00 37.88 405 GLY A N 1
ATOM 3125 C CA . GLY A 1 405 ? 31.556 -8.887 -5.450 1.00 37.88 405 GLY A CA 1
ATOM 3126 C C . GLY A 1 405 ? 32.838 -8.099 -5.148 1.00 37.88 405 GLY A C 1
ATOM 3127 O O . GLY A 1 405 ? 33.910 -8.686 -5.050 1.00 37.88 405 GLY A O 1
ATOM 3128 N N . THR A 1 406 ? 32.760 -6.776 -5.000 1.00 41.12 406 THR A N 1
ATOM 3129 C CA . THR A 1 406 ? 33.909 -5.939 -4.646 1.00 41.12 406 THR A CA 1
ATOM 3130 C C . THR A 1 406 ? 33.915 -5.729 -3.135 1.00 41.12 406 THR A C 1
ATOM 3132 O O . THR A 1 406 ? 33.046 -5.015 -2.616 1.00 41.12 406 THR A O 1
ATOM 3135 N N . ALA A 1 407 ? 34.863 -6.382 -2.456 1.00 35.53 407 ALA A N 1
ATOM 3136 C CA . ALA A 1 407 ? 35.145 -6.218 -1.027 1.00 35.53 407 ALA A CA 1
ATOM 3137 C C . ALA A 1 407 ? 35.236 -4.731 -0.620 1.00 35.53 407 ALA A C 1
ATOM 3139 O O . ALA A 1 407 ? 35.845 -3.928 -1.362 1.00 35.53 407 ALA A O 1
#

Secondary structure (DSSP, 8-state):
-----------------------SS-SS------------------PPP--B-TT--B-PPPPPPPPP---PPPP-------------------------PPPP---PPPPEEEEEE--GGGHHHHHHHHHHHHTT-SS-EEEEE-TT--PPPPSSGGG--SSTTTTGGGGHHHHTTT-SEEEEEESSEEE-S-THHHHT---TT-SEEEEEPPPSSSSSSPPPTTPPPPEEEEEEEEETTT----HHHHHHTBTTTB-HHHHHTT-TTS-GGGEE--S-GGGSEES---TT-SEEE---GGG-TTT-TT-TTHHHHHHHHHHHHHHTSS-HHHHHHHHHTTSS-TTHHHHTTS--SSSPPHHHHHHHHHHHHHTT--TTTTS-GGG-HHHHHHHHHHHHHHHHT--

Radius of gyration: 30.11 Å; chains: 1; bounding box: 88×74×90 Å

Foldseek 3Di:
DDDDDDDDPPPPPDPPPPPPPPPDPPDDDDDDDDDDDDDDDDDDDDDFDWDADPVGDTDGDDDDDDDDDDDDDDDDDDDDDDDDDDDDDDDDDDPDDDDDPDDPPDPQDPAAEEEEQDEPLLVLLLLLQVVLQVVAEPTRYDYHYLYPDPADAAPDPQQGDLDRRLLSVLCVLVVVVLAAKHKYAYSLKGFDHHCVVVQPFDQDQAQKEFAWADAPPVHDDHDDVPDDTWTDVNIMMGNSNPDPGDSNVLRHCDPVPDHNCCCRTVVVVDDPSNYHNRQDCLCEPELDDDPSRRMYGPPQQCQRLQNALQRQCSLVSLVSSLVCCSVVVDPPVVVVVSCVVLSGQPLSVVSSVDPSPGRDDPVSRVVSVVSSVVVVRDRPPVPPCVSPPPVNVPVVVVSCCVSVVPD

Sequence (407 aa):
MEGQGGGRNQSRWVSFDWALETKAACHSAGLTLAYPSCGARTGARKRHAWQQDKGGDLRRMQAPGPASSAGACPAFRLQRLSASTSRWQAGGFQLSSPDRPSPPQSAPEQPVRVYVGTDRSQEIAFRVLGASIRRRTRLQVEVHSLGGLNLPQPPDPAHRARTGFSFARFAIPELAGRTGRAIYLDADMLVLKDIAELWSLPLGEAKAACQEELPEGIARTAPVPGARRRKQCSVMVLDCARLDWDAPAIISGLGPRYTYEQLMGDLCILAENEISYGVPTRWNSLEHADDTTCLLHYTDMMTQPWVYAGNPNGWLWSRELRDLVRAGDMEADFVRQEIAAGFVRPSMARELTLPLEGPLPADTIRAHLELDRKAGYRSHASLPATSGPARLAGRARRILKRLLGTA

pLDDT: mean 73.43, std 28.8, range [25.28, 98.88]